Protein AF-0000000065835035 (afdb_homodimer)

Foldseek 3Di:
DAFDAFDFFAVVQLVVLQVLQPQFPDPRCPVPVLSVLQSLQSRLQVHPRHDFFDAEEEEEFAAEAAQLVLLLAPDDQVVRQVVLVCVVVLNDLQSVLLVVLVYYYHYAYQADQDDHPDCRNDVQHLYHHFYQLLPFWRADLVSLVSLLVLLLVVLVVCVVVPGQEYFYFYTYRCLLLLLLLLLCLLLVHQLVQQFDCFNNHDPVSSVSSSVSSNSSNVQLNVVPPDLSVSCRNRNHSRLSSLLSNLLNCSSVSGAYEYEARNSLSSVLSNCVSHPNSLSRYAYQEYEPRSSSVSSCVSSVHDHPYYPHDRHTRRNSNSNSSVSSSVSSCCRRPGDGCVRVVNDDVVVPD/DAFDAFDFFAVVQLVVLLVLQPFFPDPRCPVPVLSVLQSLQSRLQVHPRHDFFDEEEEEEFAAEAAQLVLLLAPDDQVVRQVVLVCVVVLNDLQSVLLVVLVYYYHYAYQADQDDHPDCRNDVQHLYHHFYQLLPFWRADLVSLVSLLVLLLVVLVVCVVVPGQEYFYFYTYRCLLLLLLLLLCLLLVHQLVQQFDCFNNHDPVSSVSSSVSSNSSNVQLNVVPPQLSVSCRNRNHSRLSSLLSNLLNCSSVSGAYEYEARNSLSSVLSNCVSHPNSLSRYAYQEYEPRSSSVSSCVSSVHDHPYYPHDRHTRRNSNSNSSVSSSVSSCCRRPGDGCVRVVNDDVVVPD

Radius of gyration: 26.51 Å; Cα contacts (8 Å, |Δi|>4): 1782; chains: 2; bounding box: 56×77×61 Å

pLDDT: mean 97.01, std 5.58, range [38.69, 98.94]

Nearest PDB structures (foldseek):
  4kqj-assembly1_A  TM=9.632E-01  e=1.538E-29  Salmonella enterica subsp. enterica serovar Typhimurium str. LT2
  4kqg-assembly1_A  TM=9.626E-01  e=2.245E-29  Salmonella enterica subsp. enterica serovar Typhimurium str. LT2
  6b5f-assembly1_A  TM=9.450E-01  e=3.104E-29  Yersinia enterocolitica subsp. enterocolitica 8081
  1d0s-assembly1_A  TM=9.558E-01  e=5.935E-29  Salmonella enterica subsp. enterica serovar Typhimurium
  4kqi-assembly1_A-2  TM=9.547E-01  e=1.362E-27  Salmonella enterica subsp. enterica serovar Typhimurium str. LT2

Structure (mmCIF, N/CA/C/O backbone):
data_AF-0000000065835035-model_v1
#
loop_
_entity.id
_entity.type
_entity.pdbx_description
1 polymer 'Nicotinate-nucleotide--dimethylbenzimidazole phosphoribosyltransferase'
#
loop_
_atom_site.group_PDB
_atom_site.id
_atom_site.type_symbol
_atom_site.label_atom_id
_atom_site.label_alt_id
_atom_site.label_comp_id
_atom_site.label_asym_id
_atom_site.label_entity_id
_atom_site.label_seq_id
_atom_site.pdbx_PDB_ins_code
_atom_site.Cartn_x
_atom_site.Cartn_y
_atom_site.Cartn_z
_atom_site.occupancy
_atom_site.B_iso_or_equiv
_atom_site.auth_seq_id
_atom_site.auth_comp_id
_atom_site.auth_asym_id
_atom_site.auth_atom_id
_atom_site.pdbx_PDB_model_num
ATOM 1 N N . MET A 1 1 ? -16.531 28.766 16.984 1 78.69 1 MET A N 1
ATOM 2 C CA . MET A 1 1 ? -16.969 28.078 15.766 1 78.69 1 MET A CA 1
ATOM 3 C C . MET A 1 1 ? -17.641 26.75 16.094 1 78.69 1 MET A C 1
ATOM 5 O O . MET A 1 1 ? -17.203 26.047 17.016 1 78.69 1 MET A O 1
ATOM 9 N N . GLU A 1 2 ? -18.781 26.562 15.586 1 89.69 2 GLU A N 1
ATOM 10 C CA . GLU A 1 2 ? -19.531 25.312 15.75 1 89.69 2 GLU A CA 1
ATOM 11 C C . GLU A 1 2 ? -19.703 24.594 14.414 1 89.69 2 GLU A C 1
ATOM 13 O O . GLU A 1 2 ? -19.969 25.234 13.391 1 89.69 2 GLU A O 1
ATOM 18 N N . PHE A 1 3 ? -19.406 23.297 14.43 1 96.44 3 PHE A N 1
ATOM 19 C CA . PHE A 1 3 ? -19.594 22.469 13.242 1 96.44 3 PHE A CA 1
ATOM 20 C C . PHE A 1 3 ? -20.984 21.875 13.211 1 96.44 3 PHE A C 1
ATOM 22 O O . PHE A 1 3 ? -21.547 21.531 14.258 1 96.44 3 PHE A O 1
ATOM 29 N N . ALA A 1 4 ? -21.547 21.797 11.992 1 95.56 4 ALA A N 1
ATOM 30 C CA . ALA A 1 4 ? -22.828 21.125 11.828 1 95.56 4 ALA A CA 1
ATOM 31 C C . ALA A 1 4 ? -22.75 19.656 12.242 1 95.56 4 ALA A C 1
ATOM 33 O O . ALA A 1 4 ? -21.656 19.109 12.336 1 95.56 4 ALA A O 1
ATOM 34 N N . THR A 1 5 ? -23.828 19.125 12.562 1 97.19 5 THR A N 1
ATOM 35 C CA . THR A 1 5 ? -23.891 17.719 12.938 1 97.19 5 THR A CA 1
ATOM 36 C C . THR A 1 5 ? -23.406 16.844 11.797 1 97.19 5 THR A C 1
ATOM 38 O O . THR A 1 5 ? -23.766 17.047 10.641 1 97.19 5 THR A O 1
ATOM 41 N N . VAL A 1 6 ? -22.594 15.898 12.102 1 98.31 6 VAL A N 1
ATOM 42 C CA . VAL A 1 6 ? -22.047 14.969 11.117 1 98.31 6 VAL A CA 1
ATOM 43 C C . VAL A 1 6 ? -23.016 13.797 10.922 1 98.31 6 VAL A C 1
ATOM 45 O O . VAL A 1 6 ? -23.391 13.125 11.883 1 98.31 6 VAL A O 1
ATOM 48 N N . SER A 1 7 ? -23.484 13.609 9.719 1 98.25 7 SER A N 1
ATOM 49 C CA . SER A 1 7 ? -24.234 12.406 9.391 1 98.25 7 SER A CA 1
ATOM 50 C C . SER A 1 7 ? -23.312 11.227 9.125 1 98.25 7 SER A C 1
ATOM 52 O O . SER A 1 7 ? -22.281 11.375 8.461 1 98.25 7 SER A O 1
ATOM 54 N N . PRO A 1 8 ? -23.656 10.086 9.625 1 98.44 8 PRO A N 1
ATOM 55 C CA . PRO A 1 8 ? -22.812 8.93 9.344 1 98.44 8 PRO A CA 1
ATOM 56 C C . PRO A 1 8 ? -22.891 8.477 7.887 1 98.44 8 PRO A C 1
ATOM 58 O O . PRO A 1 8 ? -23.859 8.797 7.191 1 98.44 8 PRO A O 1
ATOM 61 N N . PRO A 1 9 ? -21.875 7.75 7.418 1 98.81 9 PRO A N 1
ATOM 62 C CA . PRO A 1 9 ? -22 7.125 6.098 1 98.81 9 PRO A CA 1
ATOM 63 C C . PRO A 1 9 ? -23.203 6.207 5.996 1 98.81 9 PRO A C 1
ATOM 65 O O . PRO A 1 9 ? -23.719 5.738 7.012 1 98.81 9 PRO A O 1
ATOM 68 N N . ASP A 1 10 ? -23.703 5.91 4.84 1 98.81 10 ASP A N 1
ATOM 69 C CA . ASP A 1 10 ? -24.969 5.23 4.57 1 98.81 10 ASP A CA 1
ATOM 70 C C . ASP A 1 10 ? -24.891 3.748 4.926 1 98.81 10 ASP A C 1
ATOM 72 O O . ASP A 1 10 ? -24.203 2.98 4.246 1 98.81 10 ASP A O 1
ATOM 76 N N . PRO A 1 11 ? -25.609 3.367 5.938 1 98.5 11 PRO A N 1
ATOM 77 C CA . PRO A 1 11 ? -25.531 1.96 6.336 1 98.5 11 PRO A CA 1
ATOM 78 C C . PRO A 1 11 ? -26.141 1.021 5.301 1 98.5 11 PRO A C 1
ATOM 80 O O . PRO A 1 11 ? -25.75 -0.14 5.199 1 98.5 11 PRO A O 1
ATOM 83 N N . GLY A 1 12 ? -27.125 1.456 4.598 1 98.81 12 GLY A N 1
ATOM 84 C CA . GLY A 1 12 ? -27.703 0.651 3.533 1 98.81 12 GLY A CA 1
ATOM 85 C C . GLY A 1 12 ? -26.703 0.316 2.436 1 98.81 12 GLY A C 1
ATOM 86 O O . GLY A 1 12 ? -26.625 -0.833 1.998 1 98.81 12 GLY A O 1
ATOM 87 N N . ALA A 1 13 ? -25.984 1.317 2.023 1 98.88 13 ALA A N 1
ATOM 88 C CA . ALA A 1 13 ? -24.938 1.106 1.014 1 98.88 13 ALA A CA 1
ATOM 89 C C . ALA A 1 13 ? -23.859 0.165 1.527 1 98.88 13 ALA A C 1
ATOM 91 O O . ALA A 1 13 ? -23.344 -0.662 0.775 1 98.88 13 ALA A O 1
ATOM 92 N N . ALA A 1 14 ? -23.531 0.34 2.771 1 98.88 14 ALA A N 1
ATOM 93 C CA . ALA A 1 14 ? -22.562 -0.567 3.379 1 98.88 14 ALA A CA 1
ATOM 94 C C . ALA A 1 14 ? -23.047 -2.012 3.318 1 98.88 14 ALA A C 1
ATOM 96 O O . ALA A 1 14 ? -22.281 -2.916 2.969 1 98.88 14 ALA A O 1
ATOM 97 N N . ALA A 1 15 ? -24.266 -2.246 3.67 1 98.81 15 ALA A N 1
ATOM 98 C CA . ALA A 1 15 ? -24.859 -3.586 3.652 1 98.81 15 ALA A CA 1
ATOM 99 C C . ALA A 1 15 ? -24.875 -4.156 2.236 1 98.81 15 ALA A C 1
ATOM 101 O O . ALA A 1 15 ? -24.578 -5.336 2.031 1 98.81 15 ALA A O 1
ATOM 102 N N . ALA A 1 16 ? -25.266 -3.328 1.317 1 98.88 16 ALA A N 1
ATOM 103 C CA . ALA A 1 16 ? -25.297 -3.746 -0.082 1 98.88 16 ALA A CA 1
ATOM 104 C C . ALA A 1 16 ? -23.891 -4.133 -0.562 1 98.88 16 ALA A C 1
ATOM 106 O O . ALA A 1 16 ? -23.734 -5.102 -1.307 1 98.88 16 ALA A O 1
ATOM 107 N N . ALA A 1 17 ? -22.922 -3.352 -0.156 1 98.88 17 ALA A N 1
ATOM 108 C CA . ALA A 1 17 ? -21.531 -3.629 -0.536 1 98.88 17 ALA A CA 1
ATOM 109 C C . ALA A 1 17 ? -21.062 -4.953 0.055 1 98.88 17 ALA A C 1
ATOM 111 O O . ALA A 1 17 ? -20.391 -5.734 -0.62 1 98.88 17 ALA A O 1
ATOM 112 N N . ARG A 1 18 ? -21.375 -5.199 1.312 1 98.75 18 ARG A N 1
ATOM 113 C CA . ARG A 1 18 ? -21.031 -6.469 1.938 1 98.75 18 ARG A CA 1
ATOM 114 C C . ARG A 1 18 ? -21.688 -7.637 1.212 1 98.75 18 ARG A C 1
ATOM 116 O O . ARG A 1 18 ? -21.047 -8.672 0.99 1 98.75 18 ARG A O 1
ATOM 123 N N . ALA A 1 19 ? -22.938 -7.469 0.857 1 98.62 19 ALA A N 1
ATOM 124 C CA . ALA A 1 19 ? -23.656 -8.5 0.12 1 98.62 19 ALA A CA 1
ATOM 125 C C . ALA A 1 19 ? -23.016 -8.758 -1.239 1 98.62 19 ALA A C 1
ATOM 127 O O . ALA A 1 19 ? -22.859 -9.906 -1.653 1 98.62 19 ALA A O 1
ATOM 128 N N . ARG A 1 20 ? -22.656 -7.715 -1.896 1 98.56 20 ARG A N 1
ATOM 129 C CA . ARG A 1 20 ? -22.016 -7.863 -3.199 1 98.56 20 ARG A CA 1
ATOM 130 C C . ARG A 1 20 ? -20.672 -8.555 -3.072 1 98.56 20 ARG A C 1
ATOM 132 O O . ARG A 1 20 ? -20.328 -9.414 -3.895 1 98.56 20 ARG A O 1
ATOM 139 N N . GLN A 1 21 ? -19.875 -8.164 -2.045 1 98.31 21 GLN A N 1
ATOM 140 C CA . GLN A 1 21 ? -18.594 -8.828 -1.805 1 98.31 21 GLN A CA 1
ATOM 141 C C . GLN A 1 21 ? -18.766 -10.344 -1.768 1 98.31 21 GLN A C 1
ATOM 143 O O . GLN A 1 21 ? -17.906 -11.078 -2.285 1 98.31 21 GLN A O 1
ATOM 148 N N . ASP A 1 22 ? -19.812 -10.781 -1.237 1 96.69 22 ASP A N 1
ATOM 149 C CA . ASP A 1 22 ? -20.047 -12.203 -1.027 1 96.69 22 ASP A CA 1
ATOM 150 C C . ASP A 1 22 ? -20.422 -12.898 -2.334 1 96.69 22 ASP A C 1
ATOM 152 O O . ASP A 1 22 ? -20.391 -14.133 -2.418 1 96.69 22 ASP A O 1
ATOM 156 N N . THR A 1 23 ? -20.688 -12.164 -3.389 1 97.25 23 THR A N 1
ATOM 157 C CA . THR A 1 23 ? -21.109 -12.766 -4.656 1 97.25 23 THR A CA 1
ATOM 158 C C . THR A 1 23 ? -19.953 -12.758 -5.656 1 97.25 23 THR A C 1
ATOM 160 O O . THR A 1 23 ? -20.047 -13.352 -6.73 1 97.25 23 THR A O 1
ATOM 163 N N . LEU A 1 24 ? -18.891 -12.055 -5.383 1 97.94 24 LEU A N 1
ATOM 164 C CA . LEU A 1 24 ? -17.781 -11.906 -6.312 1 97.94 24 LEU A CA 1
ATOM 165 C C . LEU A 1 24 ? -16.984 -13.203 -6.426 1 97.94 24 LEU A C 1
ATOM 167 O O . LEU A 1 24 ? -16.953 -14 -5.488 1 97.94 24 LEU A O 1
ATOM 171 N N . THR A 1 25 ? -16.328 -13.398 -7.535 1 96.44 25 THR A N 1
ATOM 172 C CA . THR A 1 25 ? -15.625 -14.641 -7.859 1 96.44 25 THR A CA 1
ATOM 173 C C . THR A 1 25 ? -14.336 -14.766 -7.051 1 96.44 25 THR A C 1
ATOM 175 O O . THR A 1 25 ? -13.242 -14.805 -7.617 1 96.44 25 THR A O 1
ATOM 178 N N . LYS A 1 26 ? -14.438 -14.922 -5.785 1 96.31 26 LYS A N 1
ATOM 179 C CA . LYS A 1 26 ? -13.367 -15.125 -4.809 1 96.31 26 LYS A CA 1
ATOM 180 C C . LYS A 1 26 ? -13.898 -15.797 -3.547 1 96.31 26 LYS A C 1
ATOM 182 O O . LYS A 1 26 ? -15.086 -15.688 -3.227 1 96.31 26 LYS A O 1
ATOM 187 N N . PRO A 1 27 ? -13 -16.5 -2.85 1 94.5 27 PRO A N 1
ATOM 188 C CA . PRO A 1 27 ? -13.445 -16.938 -1.521 1 94.5 27 PRO A CA 1
ATOM 189 C C . PRO A 1 27 ? -13.82 -15.766 -0.615 1 94.5 27 PRO A C 1
ATOM 191 O O . PRO A 1 27 ? -13.195 -14.703 -0.685 1 94.5 27 PRO A O 1
ATOM 194 N N . ARG A 1 28 ? -14.836 -15.984 0.237 1 94.12 28 ARG A N 1
ATOM 195 C CA . ARG A 1 28 ? -15.289 -14.945 1.152 1 94.12 28 ARG A CA 1
ATOM 196 C C . ARG A 1 28 ? -14.133 -14.422 2.002 1 94.12 28 ARG A C 1
ATOM 198 O O . ARG A 1 28 ? -13.391 -15.211 2.592 1 94.12 28 ARG A O 1
ATOM 205 N N . GLY A 1 29 ? -13.93 -13.125 2.027 1 95.75 29 GLY A N 1
ATOM 206 C CA . GLY A 1 29 ? -12.938 -12.492 2.885 1 95.75 29 GLY A CA 1
ATOM 207 C C . GLY A 1 29 ? -11.539 -12.539 2.311 1 95.75 29 GLY A C 1
ATOM 208 O O . GLY A 1 29 ? -10.594 -12.016 2.912 1 95.75 29 GLY A O 1
ATOM 209 N N . ALA A 1 30 ? -11.344 -13.102 1.114 1 96.69 30 ALA A N 1
ATOM 210 C CA . ALA A 1 30 ? -10.016 -13.391 0.589 1 96.69 30 ALA A CA 1
ATOM 211 C C . ALA A 1 30 ? -9.281 -12.109 0.205 1 96.69 30 ALA A C 1
ATOM 213 O O . ALA A 1 30 ? -8.055 -12.094 0.088 1 96.69 30 ALA A O 1
ATOM 214 N N . LEU A 1 31 ? -10.008 -11.023 0.019 1 98.06 31 LEU A N 1
ATOM 215 C CA . LEU A 1 31 ? -9.375 -9.758 -0.347 1 98.06 31 LEU A CA 1
ATOM 216 C C . LEU A 1 31 ? -9.039 -8.938 0.896 1 98.06 31 LEU A C 1
ATOM 218 O O . LEU A 1 31 ? -8.539 -7.816 0.788 1 98.06 31 LEU A O 1
ATOM 222 N N . GLY A 1 32 ? -9.312 -9.422 2.092 1 97.38 32 GLY A N 1
ATOM 223 C CA . GLY A 1 32 ? -8.867 -8.836 3.346 1 97.38 32 GLY A CA 1
ATOM 224 C C . GLY A 1 32 ? -9.32 -7.402 3.529 1 97.38 32 GLY A C 1
ATOM 225 O O . GLY A 1 32 ? -10.516 -7.105 3.414 1 97.38 32 GLY A O 1
ATOM 226 N N . ARG A 1 33 ? -8.383 -6.516 3.783 1 98.31 33 ARG A N 1
ATOM 227 C CA . ARG A 1 33 ? -8.633 -5.105 4.086 1 98.31 33 ARG A CA 1
ATOM 228 C C . ARG A 1 33 ? -9.289 -4.398 2.906 1 98.31 33 ARG A C 1
ATOM 230 O O . ARG A 1 33 ? -9.992 -3.402 3.086 1 98.31 33 ARG A O 1
ATOM 237 N N . LEU A 1 34 ? -9.062 -4.871 1.693 1 98.69 34 LEU A N 1
ATOM 238 C CA . LEU A 1 34 ? -9.695 -4.254 0.531 1 98.69 34 LEU A CA 1
ATOM 239 C C . LEU A 1 34 ? -11.211 -4.332 0.632 1 98.69 34 LEU A C 1
ATOM 241 O O . LEU A 1 34 ? -11.914 -3.418 0.191 1 98.69 34 LEU A O 1
ATOM 245 N N . GLU A 1 35 ? -11.703 -5.477 1.167 1 98.75 35 GLU A N 1
ATOM 246 C CA . GLU A 1 35 ? -13.156 -5.609 1.319 1 98.75 35 GLU A CA 1
ATOM 247 C C . GLU A 1 35 ? -13.703 -4.562 2.283 1 98.75 35 GLU A C 1
ATOM 249 O O . GLU A 1 35 ? -14.703 -3.9 1.987 1 98.75 35 GLU A O 1
ATOM 254 N N . ASP A 1 36 ? -13.008 -4.359 3.404 1 98.75 36 ASP A N 1
ATOM 255 C CA . ASP A 1 36 ? -13.43 -3.373 4.395 1 98.75 36 ASP A CA 1
ATOM 256 C C . ASP A 1 36 ? -13.438 -1.968 3.795 1 98.75 36 ASP A C 1
ATOM 258 O O . ASP A 1 36 ? -14.383 -1.202 4.016 1 98.75 36 ASP A O 1
ATOM 262 N N . LEU A 1 37 ? -12.406 -1.65 3.082 1 98.88 37 LEU A N 1
ATOM 263 C CA . LEU A 1 37 ? -12.281 -0.324 2.49 1 98.88 37 LEU A CA 1
ATOM 264 C C . LEU A 1 37 ? -13.367 -0.081 1.454 1 98.88 37 LEU A C 1
ATOM 266 O O . LEU A 1 37 ? -13.93 1.015 1.384 1 98.88 37 LEU A O 1
ATOM 270 N N . SER A 1 38 ? -13.664 -1.088 0.626 1 98.88 38 SER A N 1
ATOM 271 C CA . SER A 1 38 ? -14.688 -0.933 -0.396 1 98.88 38 SER A CA 1
ATOM 272 C C . SER A 1 38 ? -16.062 -0.688 0.229 1 98.88 38 SER A C 1
ATOM 274 O O . SER A 1 38 ? -16.859 0.099 -0.289 1 98.88 38 SER A O 1
ATOM 276 N N . VAL A 1 39 ? -16.344 -1.392 1.325 1 98.88 39 VAL A N 1
ATOM 277 C CA . VAL A 1 39 ? -17.609 -1.222 2.045 1 98.88 39 VAL A CA 1
ATOM 278 C C . VAL A 1 39 ? -17.688 0.191 2.619 1 98.88 39 VAL A C 1
ATOM 280 O O . VAL A 1 39 ? -18.719 0.858 2.504 1 98.88 39 VAL A O 1
ATOM 283 N N . TRP A 1 40 ? -16.594 0.673 3.188 1 98.94 40 TRP A N 1
ATOM 284 C CA . TRP A 1 40 ? -16.516 2.025 3.734 1 98.94 40 TRP A CA 1
ATOM 285 C C . TRP A 1 40 ? -16.766 3.064 2.648 1 98.94 40 TRP A C 1
ATOM 287 O O . TRP A 1 40 ? -17.547 4 2.848 1 98.94 40 TRP A O 1
ATOM 297 N N . ILE A 1 41 ? -16.156 2.895 1.489 1 98.94 41 ILE A N 1
ATOM 298 C CA . ILE A 1 41 ? -16.297 3.859 0.403 1 98.94 41 ILE A CA 1
ATOM 299 C C . ILE A 1 41 ? -17.734 3.859 -0.107 1 98.94 41 ILE A C 1
ATOM 301 O O . ILE A 1 41 ? -18.312 4.922 -0.356 1 98.94 41 ILE A O 1
ATOM 305 N N . ALA A 1 42 ? -18.297 2.627 -0.292 1 98.94 42 ALA A N 1
ATOM 306 C CA . ALA A 1 42 ? -19.703 2.535 -0.7 1 98.94 42 ALA A CA 1
ATOM 307 C C . ALA A 1 42 ? -20.609 3.283 0.275 1 98.94 42 ALA A C 1
ATOM 309 O O . ALA A 1 42 ? -21.5 4.023 -0.142 1 98.94 42 ALA A O 1
ATOM 310 N N . ALA A 1 43 ? -20.359 3.119 1.544 1 98.94 43 ALA A N 1
ATOM 311 C CA . ALA A 1 43 ? -21.141 3.801 2.578 1 98.94 43 ALA A CA 1
ATOM 312 C C . ALA A 1 43 ? -20.984 5.316 2.471 1 98.94 43 ALA A C 1
ATOM 314 O O . ALA A 1 43 ? -21.969 6.051 2.551 1 98.94 43 ALA A O 1
ATOM 315 N N . CYS A 1 44 ? -19.75 5.789 2.289 1 98.88 44 CYS A N 1
ATOM 316 C CA . CYS A 1 44 ? -19.469 7.215 2.184 1 98.88 44 CYS A CA 1
ATOM 317 C C . CYS A 1 44 ? -20.188 7.824 0.983 1 98.88 44 CYS A C 1
ATOM 319 O O . CYS A 1 44 ? -20.688 8.945 1.058 1 98.88 44 CYS A O 1
ATOM 321 N N . GLN A 1 45 ? -20.25 7.039 -0.101 1 98.75 45 GLN A N 1
ATOM 322 C CA . GLN A 1 45 ? -20.812 7.562 -1.338 1 98.75 45 GLN A CA 1
ATOM 323 C C . GLN A 1 45 ? -22.312 7.328 -1.394 1 98.75 45 GLN A C 1
ATOM 325 O O . GLN A 1 45 ? -23.016 7.883 -2.252 1 98.75 45 GLN A O 1
ATOM 330 N N . GLY A 1 46 ? -22.844 6.418 -0.542 1 98.75 46 GLY A N 1
ATOM 331 C CA . GLY A 1 46 ? -24.266 6.129 -0.494 1 98.75 46 GLY A CA 1
ATOM 332 C C . GLY A 1 46 ? -24.75 5.301 -1.671 1 98.75 46 GLY A C 1
ATOM 333 O O . GLY A 1 46 ? -25.891 5.43 -2.1 1 98.75 46 GLY A O 1
ATOM 334 N N . GLN A 1 47 ? -23.828 4.488 -2.18 1 98.62 47 GLN A N 1
ATOM 335 C CA . GLN A 1 47 ? -24.203 3.652 -3.311 1 98.62 47 GLN A CA 1
ATOM 336 C C . GLN A 1 47 ? -23.312 2.42 -3.416 1 98.62 47 GLN A C 1
ATOM 338 O O . GLN A 1 47 ? -22.156 2.443 -2.975 1 98.62 47 GLN A O 1
ATOM 343 N N . CYS A 1 48 ? -23.844 1.369 -4.035 1 98.62 48 CYS A N 1
ATOM 344 C CA . CYS A 1 48 ? -23.125 0.135 -4.348 1 98.62 48 CYS A CA 1
ATOM 345 C C . CYS A 1 48 ? -23.453 -0.339 -5.758 1 98.62 48 CYS A C 1
ATOM 347 O O . CYS A 1 48 ? -24.625 -0.514 -6.102 1 98.62 48 CYS A O 1
ATOM 349 N N . PRO A 1 49 ? -22.453 -0.591 -6.582 1 98.38 49 PRO A N 1
ATOM 350 C CA . PRO A 1 49 ? -21.047 -0.398 -6.273 1 98.38 49 PRO A CA 1
ATOM 351 C C . PRO A 1 49 ? -20.641 1.075 -6.23 1 98.38 49 PRO A C 1
ATOM 353 O O . PRO A 1 49 ? -21.312 1.917 -6.836 1 98.38 49 PRO A O 1
ATOM 356 N N . PRO A 1 50 ? -19.641 1.407 -5.453 1 98.81 50 PRO A N 1
ATOM 357 C CA . PRO A 1 50 ? -19.141 2.787 -5.441 1 98.81 50 PRO A CA 1
ATOM 358 C C . PRO A 1 50 ? -18.516 3.205 -6.77 1 98.81 50 PRO A C 1
ATOM 360 O O . PRO A 1 50 ? -18.141 2.35 -7.574 1 98.81 50 PRO A O 1
ATOM 363 N N . ARG A 1 51 ? -18.484 4.512 -6.965 1 98.44 51 ARG A N 1
ATOM 364 C CA . ARG A 1 51 ? -17.797 5.086 -8.117 1 98.44 51 ARG A CA 1
ATOM 365 C C . ARG A 1 51 ? -16.328 5.332 -7.809 1 98.44 51 ARG A C 1
ATOM 367 O O . ARG A 1 51 ? -15.977 5.672 -6.68 1 98.44 51 ARG A O 1
ATOM 374 N N . GLN A 1 52 ? -15.516 5.176 -8.852 1 98.62 52 GLN A N 1
ATOM 375 C CA . GLN A 1 52 ? -14.094 5.473 -8.656 1 98.62 52 GLN A CA 1
ATOM 376 C C . GLN A 1 52 ? -13.883 6.949 -8.344 1 98.62 52 GLN A C 1
ATOM 378 O O . GLN A 1 52 ? -14.617 7.809 -8.836 1 98.62 52 GLN A O 1
ATOM 383 N N . PHE A 1 53 ? -12.883 7.246 -7.547 1 98.56 53 PHE A N 1
ATOM 384 C CA . PHE A 1 53 ? -12.508 8.625 -7.258 1 98.56 53 PHE A CA 1
ATOM 385 C C . PHE A 1 53 ? -11.93 9.297 -8.492 1 98.56 53 PHE A C 1
ATOM 387 O O . PHE A 1 53 ? -11.133 8.695 -9.219 1 98.56 53 PHE A O 1
ATOM 394 N N . GLU A 1 54 ? -12.281 10.5 -8.75 1 97.88 54 GLU A N 1
ATOM 395 C CA . GLU A 1 54 ? -11.828 11.234 -9.922 1 97.88 54 GLU A CA 1
ATOM 396 C C . GLU A 1 54 ? -10.883 12.367 -9.531 1 97.88 54 GLU A C 1
ATOM 398 O O . GLU A 1 54 ? -9.945 12.688 -10.273 1 97.88 54 GLU A O 1
ATOM 403 N N . ARG A 1 55 ? -11.117 12.977 -8.414 1 98.5 55 ARG A N 1
ATOM 404 C CA . ARG A 1 55 ? -10.344 14.141 -8.008 1 98.5 55 ARG A CA 1
ATOM 405 C C . ARG A 1 55 ? -9.938 14.055 -6.543 1 98.5 55 ARG A C 1
ATOM 407 O O . ARG A 1 55 ? -10.578 14.672 -5.684 1 98.5 55 ARG A O 1
ATOM 414 N N . ALA A 1 56 ? -8.867 13.422 -6.305 1 98.81 56 ALA A N 1
ATOM 415 C CA . ALA A 1 56 ? -8.273 13.383 -4.969 1 98.81 56 ALA A CA 1
ATOM 416 C C . ALA A 1 56 ? -7.367 14.594 -4.742 1 98.81 56 ALA A C 1
ATOM 418 O O . ALA A 1 56 ? -6.52 14.906 -5.582 1 98.81 56 ALA A O 1
ATOM 419 N N . ARG A 1 57 ? -7.555 15.32 -3.619 1 98.81 57 ARG A N 1
ATOM 420 C CA . ARG A 1 57 ? -6.805 16.547 -3.348 1 98.81 57 ARG A CA 1
ATOM 421 C C . ARG A 1 57 ? -6.047 16.438 -2.027 1 98.81 57 ARG A C 1
ATOM 423 O O . ARG A 1 57 ? -6.645 16.172 -0.983 1 98.81 57 ARG A O 1
ATOM 430 N N . VAL A 1 58 ? -4.734 16.594 -2.133 1 98.88 58 VAL A N 1
ATOM 431 C CA . VAL A 1 58 ? -3.895 16.719 -0.946 1 98.88 58 VAL A CA 1
ATOM 432 C C . VAL A 1 58 ? -3.797 18.172 -0.526 1 98.88 58 VAL A C 1
ATOM 434 O O . VAL A 1 58 ? -3.523 19.047 -1.354 1 98.88 58 VAL A O 1
ATOM 437 N N . VAL A 1 59 ? -4.035 18.453 0.698 1 98.94 59 VAL A N 1
ATOM 438 C CA . VAL A 1 59 ? -3.82 19.797 1.223 1 98.94 59 VAL A CA 1
ATOM 439 C C . VAL A 1 59 ? -2.791 19.75 2.35 1 98.94 59 VAL A C 1
ATOM 441 O O . VAL A 1 59 ? -3 19.078 3.363 1 98.94 59 VAL A O 1
ATOM 444 N N . VAL A 1 60 ? -1.694 20.453 2.146 1 98.94 60 VAL A N 1
ATOM 445 C CA . VAL A 1 60 ? -0.631 20.531 3.143 1 98.94 60 VAL A CA 1
ATOM 446 C C . VAL A 1 60 ? -0.767 21.812 3.943 1 98.94 60 VAL A C 1
ATOM 448 O O . VAL A 1 60 ? -0.721 22.906 3.379 1 98.94 60 VAL A O 1
ATOM 451 N N . PHE A 1 61 ? -0.95 21.719 5.23 1 98.94 61 PHE A N 1
ATOM 452 C CA . PHE A 1 61 ? -1.071 22.859 6.133 1 98.94 61 PHE A CA 1
ATOM 453 C C . PHE A 1 61 ? 0.271 23.188 6.773 1 98.94 61 PHE A C 1
ATOM 455 O O . PHE A 1 61 ? 0.838 22.375 7.496 1 98.94 61 PHE A O 1
ATOM 462 N N . ALA A 1 62 ? 0.729 24.406 6.516 1 98.88 62 ALA A N 1
ATOM 463 C CA . ALA A 1 62 ? 2.068 24.781 6.961 1 98.88 62 ALA A CA 1
ATOM 464 C C . ALA A 1 62 ? 2.008 25.828 8.07 1 98.88 62 ALA A C 1
ATOM 466 O O . ALA A 1 62 ? 1.167 26.719 8.039 1 98.88 62 ALA A O 1
ATOM 467 N N . GLY A 1 63 ? 2.852 25.672 9.031 1 98.69 63 GLY A N 1
ATOM 468 C CA . GLY A 1 63 ? 2.969 26.641 10.117 1 98.69 63 GLY A CA 1
ATOM 469 C C . GLY A 1 63 ? 4.156 26.375 11.023 1 98.69 63 GLY A C 1
ATOM 470 O O . GLY A 1 63 ? 4.488 25.234 11.305 1 98.69 63 GLY A O 1
ATOM 471 N N . ASP A 1 64 ? 4.723 27.453 11.531 1 98.31 64 ASP A N 1
ATOM 472 C CA . ASP A 1 64 ? 5.84 27.359 12.469 1 98.31 64 ASP A CA 1
ATOM 473 C C . ASP A 1 64 ? 5.344 27.344 13.914 1 98.31 64 ASP A C 1
ATOM 475 O O . ASP A 1 64 ? 4.281 27.891 14.219 1 98.31 64 ASP A O 1
ATOM 479 N N . HIS A 1 65 ? 6.109 26.719 14.695 1 98.5 65 HIS A N 1
ATOM 480 C CA . HIS A 1 65 ? 5.809 26.594 16.125 1 98.5 65 HIS A CA 1
ATOM 481 C C . HIS A 1 65 ? 6.934 27.172 16.969 1 98.5 65 HIS A C 1
ATOM 483 O O . HIS A 1 65 ? 8.102 26.828 16.797 1 98.5 65 HIS A O 1
ATOM 489 N N . GLY A 1 66 ? 6.555 28 17.875 1 97.94 66 GLY A N 1
ATOM 490 C CA . GLY A 1 66 ? 7.535 28.656 18.734 1 97.94 66 GLY A CA 1
ATOM 491 C C . GLY A 1 66 ? 8.375 27.688 19.531 1 97.94 66 GLY A C 1
ATOM 492 O O . GLY A 1 66 ? 9.508 28 19.906 1 97.94 66 GLY A O 1
ATOM 493 N N . VAL A 1 67 ? 7.891 26.531 19.797 1 97.88 67 VAL A N 1
ATOM 494 C CA . VAL A 1 67 ? 8.57 25.531 20.609 1 97.88 67 VAL A CA 1
ATOM 495 C C . VAL A 1 67 ? 9.844 25.062 19.906 1 97.88 67 VAL A C 1
ATOM 497 O O . VAL A 1 67 ? 10.742 24.5 20.547 1 97.88 67 VAL A O 1
ATOM 500 N N . ALA A 1 68 ? 9.977 25.297 18.578 1 95.69 68 ALA A N 1
ATOM 501 C CA . ALA A 1 68 ? 11.172 24.938 17.812 1 95.69 68 ALA A CA 1
ATOM 502 C C . ALA A 1 68 ? 12.422 25.578 18.406 1 95.69 68 ALA A C 1
ATOM 504 O O . ALA A 1 68 ? 13.523 25.047 18.281 1 95.69 68 ALA A O 1
ATOM 505 N N . ARG A 1 69 ? 12.234 26.625 19.031 1 93.12 69 ARG A N 1
ATOM 506 C CA . ARG A 1 69 ? 13.352 27.359 19.625 1 93.12 69 ARG A CA 1
ATOM 507 C C . ARG A 1 69 ? 13.93 26.609 20.812 1 93.12 69 ARG A C 1
ATOM 509 O O . ARG A 1 69 ? 15.031 26.922 21.281 1 93.12 69 ARG A O 1
ATOM 516 N N . CYS A 1 70 ? 13.234 25.656 21.281 1 93.5 70 CYS A N 1
ATOM 517 C CA . CYS A 1 70 ? 13.664 24.875 22.422 1 93.5 70 CYS A CA 1
ATOM 518 C C . CYS A 1 70 ? 14.586 23.734 22 1 93.5 70 CYS A C 1
ATOM 520 O O . CYS A 1 70 ? 14.961 22.891 22.812 1 93.5 70 CYS A O 1
ATOM 522 N N . GLY A 1 71 ? 14.945 23.656 20.766 1 93.38 71 GLY A N 1
ATOM 523 C CA . GLY A 1 71 ? 15.844 22.625 20.281 1 93.38 71 GLY A CA 1
ATOM 524 C C . GLY A 1 71 ? 15.172 21.281 20.125 1 93.38 71 GLY A C 1
ATOM 525 O O . GLY A 1 71 ? 15.773 20.234 20.391 1 93.38 71 GLY A O 1
ATOM 526 N N . VAL A 1 72 ? 13.938 21.281 19.703 1 95 72 VAL A N 1
ATOM 527 C CA . VAL A 1 72 ? 13.156 20.062 19.641 1 95 72 VAL A CA 1
ATOM 528 C C . VAL A 1 72 ? 13.203 19.484 18.219 1 95 72 VAL A C 1
ATOM 530 O O . VAL A 1 72 ? 12.562 18.484 17.938 1 95 72 VAL A O 1
ATOM 533 N N . SER A 1 73 ? 13.891 20.094 17.281 1 93.12 73 SER A N 1
ATOM 534 C CA . SER A 1 73 ? 14.023 19.672 15.891 1 93.12 73 SER A CA 1
ATOM 535 C C . SER A 1 73 ? 15.484 19.672 15.438 1 93.12 73 SER A C 1
ATOM 537 O O . SER A 1 73 ? 16.281 20.453 15.953 1 93.12 73 SER A O 1
ATOM 539 N N . ALA A 1 74 ? 15.797 18.797 14.477 1 92.25 74 ALA A N 1
ATOM 540 C CA . ALA A 1 74 ? 17.141 18.766 13.906 1 92.25 74 ALA A CA 1
ATOM 541 C C . ALA A 1 74 ? 17.328 19.859 12.867 1 92.25 74 ALA A C 1
ATOM 543 O O . ALA A 1 74 ? 18.453 20.172 12.469 1 92.25 74 ALA A O 1
ATOM 544 N N . TYR A 1 75 ? 16.234 20.547 12.469 1 93.44 75 TYR A N 1
ATOM 545 C CA . TYR A 1 75 ? 16.266 21.547 11.406 1 93.44 75 TYR A CA 1
ATOM 546 C C . TYR A 1 75 ? 15.883 22.922 11.938 1 93.44 75 TYR A C 1
ATOM 548 O O . TYR A 1 75 ? 15.062 23.031 12.852 1 93.44 75 TYR A O 1
ATOM 556 N N . PRO A 1 76 ? 16.5 23.906 11.367 1 93.44 76 PRO A N 1
ATOM 557 C CA . PRO A 1 76 ? 16.109 25.266 11.789 1 93.44 76 PRO A CA 1
ATOM 558 C C . PRO A 1 76 ? 14.727 25.656 11.312 1 93.44 76 PRO A C 1
ATOM 560 O O . PRO A 1 76 ? 14.242 25.141 10.305 1 93.44 76 PRO A O 1
ATOM 563 N N . PRO A 1 77 ? 14.086 26.578 11.984 1 93.75 77 PRO A N 1
ATOM 564 C CA . PRO A 1 77 ? 12.711 26.969 11.688 1 93.75 77 PRO A CA 1
ATOM 565 C C . PRO A 1 77 ? 12.531 27.484 10.266 1 93.75 77 PRO A C 1
ATOM 567 O O . PRO A 1 77 ? 11.453 27.359 9.688 1 93.75 77 PRO A O 1
ATOM 570 N N . GLU A 1 78 ? 13.602 28.031 9.656 1 94.69 78 GLU A N 1
ATOM 571 C CA . GLU A 1 78 ? 13.508 28.609 8.32 1 94.69 78 GLU A CA 1
ATOM 572 C C . GLU A 1 78 ? 13.188 27.547 7.273 1 94.69 78 GLU A C 1
ATOM 574 O O . GLU A 1 78 ? 12.742 27.875 6.168 1 94.69 78 GLU A O 1
ATOM 579 N N . VAL A 1 79 ? 13.383 26.297 7.656 1 96.5 79 VAL A N 1
ATOM 580 C CA . VAL A 1 79 ? 13.133 25.188 6.746 1 96.5 79 VAL A CA 1
ATOM 581 C C . VAL A 1 79 ? 11.641 25.125 6.41 1 96.5 79 VAL A C 1
ATOM 583 O O . VAL A 1 79 ? 11.266 24.734 5.301 1 96.5 79 VAL A O 1
ATOM 586 N N . THR A 1 80 ? 10.758 25.578 7.309 1 97.75 80 THR A N 1
ATOM 587 C CA . THR A 1 80 ? 9.32 25.562 7.031 1 97.75 80 THR A CA 1
ATOM 588 C C . THR A 1 80 ? 9.008 26.375 5.781 1 97.75 80 THR A C 1
ATOM 590 O O . THR A 1 80 ? 8.391 25.875 4.84 1 97.75 80 THR A O 1
ATOM 593 N N . ALA A 1 81 ? 9.508 27.562 5.758 1 98.19 81 ALA A N 1
ATOM 594 C CA . ALA A 1 81 ? 9.266 28.438 4.613 1 98.19 81 ALA A CA 1
ATOM 595 C C . ALA A 1 81 ? 9.914 27.875 3.352 1 98.19 81 ALA A C 1
ATOM 597 O O . ALA A 1 81 ? 9.336 27.953 2.264 1 98.19 81 ALA A O 1
ATOM 598 N N . GLN A 1 82 ? 11.102 27.359 3.498 1 97.81 82 GLN A N 1
ATOM 599 C CA . GLN A 1 82 ? 11.828 26.797 2.371 1 97.81 82 GLN A CA 1
ATOM 600 C C . GLN A 1 82 ? 11.078 25.609 1.781 1 97.81 82 GLN A C 1
ATOM 602 O O . GLN A 1 82 ? 10.992 25.453 0.56 1 97.81 82 GLN A O 1
ATOM 607 N N . MET A 1 83 ? 10.484 24.797 2.609 1 98.06 83 MET A N 1
ATOM 608 C CA . MET A 1 83 ? 9.734 23.625 2.146 1 98.06 83 MET A CA 1
ATOM 609 C C . MET A 1 83 ? 8.43 24.047 1.484 1 98.06 83 MET A C 1
ATOM 611 O O . MET A 1 83 ? 7.977 23.422 0.531 1 98.06 83 MET A O 1
ATOM 615 N N . VAL A 1 84 ? 7.781 25.078 2.025 1 98.62 84 VAL A N 1
ATOM 616 C CA . VAL A 1 84 ? 6.578 25.594 1.38 1 98.62 84 VAL A CA 1
ATOM 617 C C . VAL A 1 84 ? 6.898 26 -0.059 1 98.62 84 VAL A C 1
ATOM 619 O O . VAL A 1 84 ? 6.152 25.656 -0.982 1 98.62 84 VAL A O 1
ATOM 622 N N . ALA A 1 85 ? 7.984 26.672 -0.234 1 98.12 85 ALA A N 1
ATOM 623 C CA . ALA A 1 85 ? 8.422 27.047 -1.578 1 98.12 85 ALA A CA 1
ATOM 624 C C . ALA A 1 85 ? 8.695 25.797 -2.42 1 98.12 85 ALA A C 1
ATOM 626 O O . ALA A 1 85 ? 8.391 25.766 -3.613 1 98.12 85 ALA A O 1
ATOM 627 N N . ASN A 1 86 ? 9.273 24.812 -1.821 1 98.06 86 ASN A N 1
ATOM 628 C CA . ASN A 1 86 ? 9.602 23.562 -2.502 1 98.06 86 ASN A CA 1
ATOM 629 C C . ASN A 1 86 ? 8.336 22.812 -2.934 1 98.06 86 ASN A C 1
ATOM 631 O O . ASN A 1 86 ? 8.297 22.25 -4.023 1 98.06 86 ASN A O 1
ATOM 635 N N . PHE A 1 87 ? 7.289 22.812 -2.029 1 98.38 87 PHE A N 1
ATOM 636 C CA . PHE A 1 87 ? 6 22.234 -2.412 1 98.38 87 PHE A CA 1
ATOM 637 C C . PHE A 1 87 ? 5.453 22.922 -3.654 1 98.38 87 PHE A C 1
ATOM 639 O O . PHE A 1 87 ? 4.988 22.266 -4.586 1 98.38 87 PHE A O 1
ATOM 646 N N . ASP A 1 88 ? 5.484 24.203 -3.584 1 97.81 88 ASP A N 1
ATOM 647 C CA . ASP A 1 88 ? 4.934 25 -4.672 1 97.81 88 ASP A CA 1
ATOM 648 C C . ASP A 1 88 ? 5.668 24.719 -5.984 1 97.81 88 ASP A C 1
ATOM 650 O O . ASP A 1 88 ? 5.055 24.734 -7.055 1 97.81 88 ASP A O 1
ATOM 654 N N . ALA A 1 89 ? 6.941 24.469 -5.906 1 97.5 89 ALA A N 1
ATOM 655 C CA . ALA A 1 89 ? 7.77 24.203 -7.074 1 97.5 89 ALA A CA 1
ATOM 656 C C . ALA A 1 89 ? 7.625 22.75 -7.531 1 97.5 89 ALA A C 1
ATOM 658 O O . ALA A 1 89 ? 8.117 22.375 -8.594 1 97.5 89 ALA A O 1
ATOM 659 N N . GLY A 1 90 ? 6.988 21.891 -6.77 1 98 90 GLY A N 1
ATOM 660 C CA . GLY A 1 90 ? 6.73 20.516 -7.145 1 98 90 GLY A CA 1
ATOM 661 C C . GLY A 1 90 ? 7.891 19.578 -6.836 1 98 90 GLY A C 1
ATOM 662 O O . GLY A 1 90 ? 8.008 18.5 -7.422 1 98 90 GLY A O 1
ATOM 663 N N . GLY A 1 91 ? 8.766 20 -5.91 1 98.12 91 GLY A N 1
ATOM 664 C CA . GLY A 1 91 ? 10.008 19.266 -5.727 1 98.12 91 GLY A CA 1
ATOM 665 C C . GLY A 1 91 ? 10.008 18.375 -4.5 1 98.12 91 GLY A C 1
ATOM 666 O O . GLY A 1 91 ? 10.953 17.625 -4.27 1 98.12 91 GLY A O 1
ATOM 667 N N . ALA A 1 92 ? 8.945 18.406 -3.693 1 98.56 92 ALA A N 1
ATOM 668 C CA . ALA A 1 92 ? 8.922 17.672 -2.428 1 98.56 92 ALA A CA 1
ATOM 669 C C . ALA A 1 92 ? 8.43 16.25 -2.629 1 98.56 92 ALA A C 1
ATOM 671 O O . ALA A 1 92 ? 7.957 15.891 -3.711 1 98.56 92 ALA A O 1
ATOM 672 N N . ALA A 1 93 ? 8.617 15.43 -1.617 1 98.69 93 ALA A N 1
ATOM 673 C CA . ALA A 1 93 ? 8.195 14.031 -1.661 1 98.69 93 ALA A CA 1
ATOM 674 C C . ALA A 1 93 ? 6.703 13.914 -1.962 1 98.69 93 ALA A C 1
ATOM 676 O O . ALA A 1 93 ? 6.289 13.078 -2.768 1 98.69 93 ALA A O 1
ATOM 677 N N . ILE A 1 94 ? 5.883 14.789 -1.339 1 98.81 94 ILE A N 1
ATOM 678 C CA . ILE A 1 94 ? 4.438 14.695 -1.495 1 98.81 94 ILE A CA 1
ATOM 679 C C . ILE A 1 94 ? 4.055 14.992 -2.943 1 98.81 94 ILE A C 1
ATOM 681 O O . ILE A 1 94 ? 3.1 14.414 -3.471 1 98.81 94 ILE A O 1
ATOM 685 N N . ASN A 1 95 ? 4.797 15.859 -3.615 1 98.81 95 ASN A N 1
ATOM 686 C CA . ASN A 1 95 ? 4.527 16.125 -5.023 1 98.81 95 ASN A CA 1
ATOM 687 C C . ASN A 1 95 ? 4.73 14.875 -5.875 1 98.81 95 ASN A C 1
ATOM 689 O O . ASN A 1 95 ? 3.871 14.523 -6.688 1 98.81 95 ASN A O 1
ATOM 693 N N . ALA A 1 96 ? 5.836 14.219 -5.68 1 98.56 96 ALA A N 1
ATOM 694 C CA . ALA A 1 96 ? 6.16 13.016 -6.445 1 98.56 96 ALA A CA 1
ATOM 695 C C . ALA A 1 96 ? 5.156 11.898 -6.168 1 98.56 96 ALA A C 1
ATOM 697 O O . ALA A 1 96 ? 4.656 11.266 -7.102 1 98.56 96 ALA A O 1
ATOM 698 N N . LEU A 1 97 ? 4.852 11.641 -4.902 1 98.75 97 LEU A N 1
ATOM 699 C CA . LEU A 1 97 ? 3.992 10.531 -4.504 1 98.75 97 LEU A CA 1
ATOM 700 C C . LEU A 1 97 ? 2.547 10.789 -4.914 1 98.75 97 LEU A C 1
ATOM 702 O O . LEU A 1 97 ? 1.853 9.875 -5.363 1 98.75 97 LEU A O 1
ATOM 706 N N . ALA A 1 98 ? 2.072 12.031 -4.75 1 98.81 98 ALA A N 1
ATOM 707 C CA . ALA A 1 98 ? 0.737 12.391 -5.215 1 98.81 98 ALA A CA 1
ATOM 708 C C . ALA A 1 98 ? 0.611 12.203 -6.723 1 98.81 98 ALA A C 1
ATOM 710 O O . ALA A 1 98 ? -0.417 11.727 -7.211 1 98.81 98 ALA A O 1
ATOM 711 N N . GLY A 1 99 ? 1.667 12.57 -7.434 1 98.25 99 GLY A N 1
ATOM 712 C CA . GLY A 1 99 ? 1.678 12.359 -8.875 1 98.25 99 GLY A CA 1
ATOM 713 C C . GLY A 1 99 ? 1.461 10.914 -9.266 1 98.25 99 GLY A C 1
ATOM 714 O O . GLY A 1 99 ? 0.644 10.617 -10.141 1 98.25 99 GLY A O 1
ATOM 715 N N . VAL A 1 100 ? 2.141 10.023 -8.648 1 97.81 100 VAL A N 1
ATOM 716 C CA . VAL A 1 100 ? 2.012 8.594 -8.914 1 97.81 100 VAL A CA 1
ATOM 717 C C . VAL A 1 100 ? 0.596 8.133 -8.578 1 97.81 100 VAL A C 1
ATOM 719 O O . VAL A 1 100 ? 0.024 7.301 -9.289 1 97.81 100 VAL A O 1
ATOM 722 N N . ALA A 1 101 ? 0.016 8.695 -7.527 1 98.06 101 ALA A N 1
ATOM 723 C CA . ALA A 1 101 ? -1.298 8.273 -7.043 1 98.06 101 ALA A CA 1
ATOM 724 C C . ALA A 1 101 ? -2.414 8.953 -7.832 1 98.06 101 ALA A C 1
ATOM 726 O O . ALA A 1 101 ? -3.592 8.641 -7.645 1 98.06 101 ALA A O 1
ATOM 727 N N . GLY A 1 102 ? -2.117 9.859 -8.695 1 97.69 102 GLY A N 1
ATOM 728 C CA . GLY A 1 102 ? -3.117 10.594 -9.453 1 97.69 102 GLY A CA 1
ATOM 729 C C . GLY A 1 102 ? -3.84 11.641 -8.625 1 97.69 102 GLY A C 1
ATOM 730 O O . GLY A 1 102 ? -5.043 11.859 -8.797 1 97.69 102 GLY A O 1
ATOM 731 N N . ALA A 1 103 ? -3.18 12.258 -7.676 1 98.56 103 ALA A N 1
ATOM 732 C CA . ALA A 1 103 ? -3.727 13.32 -6.84 1 98.56 103 ALA A CA 1
ATOM 733 C C . ALA A 1 103 ? -2.992 14.633 -7.074 1 98.56 103 ALA A C 1
ATOM 735 O O . ALA A 1 103 ? -1.896 14.648 -7.641 1 98.56 103 ALA A O 1
ATOM 736 N N . SER A 1 104 ? -3.629 15.734 -6.73 1 98.69 104 SER A N 1
ATOM 737 C CA . SER A 1 104 ? -2.996 17.047 -6.801 1 98.69 104 SER A CA 1
ATOM 738 C C . SER A 1 104 ? -2.752 17.625 -5.41 1 98.69 104 SER A C 1
ATOM 740 O O . SER A 1 104 ? -3.383 17.203 -4.441 1 98.69 104 SER A O 1
ATOM 742 N N . VAL A 1 105 ? -1.796 18.594 -5.324 1 98.75 105 VAL A N 1
ATOM 743 C CA . VAL A 1 105 ? -1.34 19.094 -4.027 1 98.75 105 VAL A CA 1
ATOM 744 C C . VAL A 1 105 ? -1.61 20.594 -3.922 1 98.75 105 VAL A C 1
ATOM 746 O O . VAL A 1 105 ? -1.325 21.344 -4.852 1 98.75 105 VAL A O 1
ATOM 749 N N . ARG A 1 106 ? -2.213 20.953 -2.84 1 98.56 106 ARG A N 1
ATOM 750 C CA . ARG A 1 106 ? -2.352 22.328 -2.396 1 98.56 106 ARG A CA 1
ATOM 751 C C . ARG A 1 106 ? -1.577 22.562 -1.104 1 98.56 106 ARG A C 1
ATOM 753 O O . ARG A 1 106 ? -1.569 21.719 -0.212 1 98.56 106 ARG A O 1
ATOM 760 N N . VAL A 1 107 ? -0.847 23.656 -1.053 1 98.69 107 VAL A N 1
ATOM 761 C CA . VAL A 1 107 ? -0.205 24.047 0.198 1 98.69 107 VAL A CA 1
ATOM 762 C C . VAL A 1 107 ? -0.846 25.328 0.731 1 98.69 107 VAL A C 1
ATOM 764 O O . VAL A 1 107 ? -1.14 26.25 -0.035 1 98.69 107 VAL A O 1
ATOM 767 N N . ALA A 1 108 ? -1.133 25.359 2.004 1 98.88 108 ALA A N 1
ATOM 768 C CA . ALA A 1 108 ? -1.729 26.516 2.676 1 98.88 108 ALA A CA 1
ATOM 769 C C . ALA A 1 108 ? -0.844 27 3.82 1 98.88 108 ALA A C 1
ATOM 771 O O . ALA A 1 108 ? -0.498 26.234 4.715 1 98.88 108 ALA A O 1
ATOM 772 N N . ASP A 1 109 ? -0.48 28.234 3.758 1 98.88 109 ASP A N 1
ATOM 773 C CA . ASP A 1 109 ? 0.266 28.875 4.836 1 98.88 109 ASP A CA 1
ATOM 774 C C . ASP A 1 109 ? -0.676 29.406 5.91 1 98.88 109 ASP A C 1
ATOM 776 O O . ASP A 1 109 ? -1.365 30.406 5.691 1 98.88 109 ASP A O 1
ATOM 780 N N . LEU A 1 110 ? -0.605 28.828 7.035 1 98.94 110 LEU A N 1
ATOM 781 C CA . LEU A 1 110 ? -1.461 29.266 8.125 1 98.94 110 LEU A CA 1
ATOM 782 C C . LEU A 1 110 ? -0.667 30.094 9.141 1 98.94 110 LEU A C 1
ATOM 784 O O . LEU A 1 110 ? -1.219 30.969 9.797 1 98.94 110 LEU A O 1
ATOM 788 N N . ALA A 1 111 ? 0.635 29.75 9.273 1 98.81 111 ALA A N 1
ATOM 789 C CA . ALA A 1 111 ? 1.432 30.438 10.281 1 98.81 111 ALA A CA 1
ATOM 790 C C . ALA A 1 111 ? 2.924 30.25 10.031 1 98.81 111 ALA A C 1
ATOM 792 O O . ALA A 1 111 ? 3.697 30.047 10.969 1 98.81 111 ALA A O 1
ATOM 793 N N . VAL A 1 112 ? 3.305 30.188 8.789 1 98.75 112 VAL A N 1
ATOM 794 C CA . VAL A 1 112 ? 4.73 30.156 8.477 1 98.75 112 VAL A CA 1
ATOM 795 C C . VAL A 1 112 ? 5.383 31.469 8.898 1 98.75 112 VAL A C 1
ATOM 797 O O . VAL A 1 112 ? 4.836 32.531 8.656 1 98.75 112 VAL A O 1
ATOM 800 N N . ASP A 1 113 ? 6.512 31.391 9.523 1 98.06 113 ASP A N 1
ATOM 801 C CA . ASP A 1 113 ? 7.184 32.594 10.016 1 98.06 113 ASP A CA 1
ATOM 802 C C . ASP A 1 113 ? 7.973 33.281 8.898 1 98.06 113 ASP A C 1
ATOM 804 O O . ASP A 1 113 ? 9.18 33.469 9.023 1 98.06 113 ASP A O 1
ATOM 808 N N . ALA A 1 114 ? 7.363 33.562 7.828 1 97.81 114 ALA A N 1
ATOM 809 C CA . ALA A 1 114 ? 7.859 34.281 6.645 1 97.81 114 ALA A CA 1
ATOM 810 C C . ALA A 1 114 ? 6.707 34.781 5.789 1 97.81 114 ALA A C 1
ATOM 812 O O . ALA A 1 114 ? 5.547 34.438 6.023 1 97.81 114 ALA A O 1
ATOM 813 N N . ASP A 1 115 ? 6.996 35.719 4.891 1 96.56 115 ASP A N 1
ATOM 814 C CA . ASP A 1 115 ? 5.988 36.125 3.916 1 96.56 115 ASP A CA 1
ATOM 815 C C . ASP A 1 115 ? 5.656 34.969 2.965 1 96.56 115 ASP A C 1
ATOM 817 O O . ASP A 1 115 ? 6.543 34.219 2.551 1 96.56 115 ASP A O 1
ATOM 821 N N . PRO A 1 116 ? 4.367 34.781 2.711 1 95.81 116 PRO A N 1
ATOM 822 C CA . PRO A 1 116 ? 4.031 33.719 1.746 1 95.81 116 PRO A CA 1
ATOM 823 C C . PRO A 1 116 ? 4.602 34 0.356 1 95.81 116 PRO A C 1
ATOM 825 O O . PRO A 1 116 ? 4.742 35.156 -0.042 1 95.81 116 PRO A O 1
ATOM 828 N N . PRO A 1 117 ? 4.953 32.969 -0.339 1 94.06 117 PRO A N 1
ATOM 829 C CA . PRO A 1 117 ? 5.535 33.156 -1.668 1 94.06 117 PRO A CA 1
ATOM 830 C C . PRO A 1 117 ? 4.555 33.781 -2.654 1 94.06 117 PRO A C 1
ATOM 832 O O . PRO A 1 117 ? 4.973 34.438 -3.611 1 94.06 117 PRO A O 1
ATOM 835 N N . ASP A 1 118 ? 3.236 33.562 -2.498 1 94.88 118 ASP A N 1
ATOM 836 C CA . ASP A 1 118 ? 2.211 34.219 -3.311 1 94.88 118 ASP A CA 1
ATOM 837 C C . ASP A 1 118 ? 0.884 34.312 -2.559 1 94.88 118 ASP A C 1
ATOM 839 O O . ASP A 1 118 ? 0.769 33.812 -1.437 1 94.88 118 ASP A O 1
ATOM 843 N N . ASP A 1 119 ? -0.108 34.906 -3.16 1 96.38 119 ASP A N 1
ATOM 844 C CA . ASP A 1 119 ? -1.373 35.219 -2.496 1 96.38 119 ASP A CA 1
ATOM 845 C C . ASP A 1 119 ? -2.201 33.938 -2.307 1 96.38 119 ASP A C 1
ATOM 847 O O . ASP A 1 119 ? -2.971 33.844 -1.349 1 96.38 119 ASP A O 1
ATOM 851 N N . ARG A 1 120 ? -2.061 33.031 -3.213 1 96.56 120 ARG A N 1
ATOM 852 C CA . ARG A 1 120 ? -2.828 31.797 -3.139 1 96.56 120 ARG A CA 1
ATOM 853 C C . ARG A 1 120 ? -2.438 30.984 -1.911 1 96.56 120 ARG A C 1
ATOM 855 O O . ARG A 1 120 ? -3.301 30.547 -1.146 1 96.56 120 ARG A O 1
ATOM 862 N N . ILE A 1 121 ? -1.152 30.891 -1.605 1 98.5 121 ILE A N 1
ATOM 863 C CA . ILE A 1 121 ? -0.614 30.094 -0.501 1 98.5 121 ILE A CA 1
ATOM 864 C C . ILE A 1 121 ? -0.897 30.812 0.822 1 98.5 121 ILE A C 1
ATOM 866 O O . ILE A 1 121 ? -1.175 30.156 1.833 1 98.5 121 ILE A O 1
ATOM 870 N N . GLY A 1 122 ? -0.88 32.156 0.811 1 98.31 122 GLY A N 1
ATOM 871 C CA . GLY A 1 122 ? -1.05 32.906 2.029 1 98.31 122 GLY A CA 1
ATOM 872 C C . GLY A 1 122 ? -2.484 33.344 2.268 1 98.31 122 GLY A C 1
ATOM 873 O O . GLY A 1 122 ? -2.76 34.156 3.168 1 98.31 122 GLY A O 1
ATOM 874 N N . ALA A 1 123 ? -3.441 32.875 1.478 1 98.06 123 ALA A N 1
ATOM 875 C CA . ALA A 1 123 ? -4.82 33.344 1.477 1 98.06 123 ALA A CA 1
ATOM 876 C C . ALA A 1 123 ? -5.465 33.156 2.848 1 98.06 123 ALA A C 1
ATOM 878 O O . ALA A 1 123 ? -6.34 33.938 3.238 1 98.06 123 ALA A O 1
ATOM 879 N N . ASN A 1 124 ? -4.961 32.188 3.635 1 98.19 124 ASN A N 1
ATOM 880 C CA . ASN A 1 124 ? -5.598 31.844 4.902 1 98.19 124 ASN A CA 1
ATOM 881 C C . ASN A 1 124 ? -4.645 32.031 6.078 1 98.19 124 ASN A C 1
ATOM 883 O O . ASN A 1 124 ? -4.867 31.5 7.16 1 98.19 124 ASN A O 1
ATOM 887 N N . LYS A 1 125 ? -3.666 32.812 5.832 1 98.62 125 LYS A N 1
ATOM 888 C CA . LYS A 1 125 ? -2.668 33 6.883 1 98.62 125 LYS A CA 1
ATOM 889 C C . LYS A 1 125 ? -3.283 33.656 8.109 1 98.62 125 LYS A C 1
ATOM 891 O O . LYS A 1 125 ? -3.998 34.656 7.984 1 98.62 125 LYS A O 1
ATOM 896 N N . VAL A 1 126 ? -2.982 33.125 9.258 1 98.69 126 VAL A N 1
ATOM 897 C CA . VAL A 1 126 ? -3.57 33.594 10.508 1 98.69 126 VAL A CA 1
ATOM 898 C C . VAL A 1 126 ? -2.57 34.469 11.25 1 98.69 126 VAL A C 1
ATOM 900 O O . VAL A 1 126 ? -2.947 35.469 11.844 1 98.69 126 VAL A O 1
ATOM 903 N N . ARG A 1 127 ? -1.284 34.031 11.227 1 98.25 127 ARG A N 1
ATOM 904 C CA . ARG A 1 127 ? -0.22 34.75 11.93 1 98.25 127 ARG A CA 1
ATOM 905 C C . ARG A 1 127 ? 1.153 34.281 11.453 1 98.25 127 ARG A C 1
ATOM 907 O O . ARG A 1 127 ? 1.262 33.312 10.711 1 98.25 127 ARG A O 1
ATOM 914 N N . ARG A 1 128 ? 2.123 35 11.875 1 97.44 128 ARG A N 1
ATOM 915 C CA . ARG A 1 128 ? 3.506 34.594 11.664 1 97.44 128 ARG A CA 1
ATOM 916 C C . ARG A 1 128 ? 4.02 33.781 12.852 1 97.44 128 ARG A C 1
ATOM 918 O O . ARG A 1 128 ? 4.289 34.344 13.914 1 97.44 128 ARG A O 1
ATOM 925 N N . GLY A 1 129 ? 4.117 32.531 12.672 1 98.06 129 GLY A N 1
ATOM 926 C CA . GLY A 1 129 ? 4.594 31.656 13.727 1 98.06 129 GLY A CA 1
ATOM 927 C C . GLY A 1 129 ? 3.645 31.562 14.906 1 98.06 129 GLY A C 1
ATOM 928 O O . GLY A 1 129 ? 3.176 32.594 15.406 1 98.06 129 GLY A O 1
ATOM 929 N N . SER A 1 130 ? 3.34 30.375 15.344 1 98.62 130 SER A N 1
ATOM 930 C CA . SER A 1 130 ? 2.568 30.188 16.562 1 98.62 130 SER A CA 1
ATOM 931 C C . SER A 1 130 ? 3.445 30.344 17.797 1 98.62 130 SER A C 1
ATOM 933 O O . SER A 1 130 ? 4.672 30.375 17.703 1 98.62 130 SER A O 1
ATOM 935 N N . GLY A 1 131 ? 2.834 30.516 18.906 1 98.12 131 GLY A N 1
ATOM 936 C CA . GLY A 1 131 ? 3.561 30.766 20.141 1 98.12 131 GLY A CA 1
ATOM 937 C C . GLY A 1 131 ? 4.297 29.547 20.672 1 98.12 131 GLY A C 1
ATOM 938 O O . GLY A 1 131 ? 4.09 28.438 20.172 1 98.12 131 GLY A O 1
ATOM 939 N N . ASP A 1 132 ? 5.234 29.781 21.578 1 98.56 132 ASP A N 1
ATOM 940 C CA . ASP A 1 132 ? 5.922 28.703 22.297 1 98.56 132 ASP A CA 1
ATOM 941 C C . ASP A 1 132 ? 5.035 28.109 23.375 1 98.56 132 ASP A C 1
ATOM 943 O O . ASP A 1 132 ? 4.898 28.672 24.469 1 98.56 132 ASP A O 1
ATOM 947 N N . ILE A 1 133 ? 4.582 26.953 23.188 1 98.69 133 ILE A N 1
ATOM 948 C CA . ILE A 1 133 ? 3.527 26.344 23.984 1 98.69 133 ILE A CA 1
ATOM 949 C C . ILE A 1 133 ? 4.078 25.969 25.359 1 98.69 133 ILE A C 1
ATOM 951 O O . ILE A 1 133 ? 3.316 25.625 26.266 1 98.69 133 ILE A O 1
ATOM 955 N N . THR A 1 134 ? 5.348 25.984 25.531 1 98.25 134 THR A N 1
ATOM 956 C CA . THR A 1 134 ? 5.938 25.688 26.844 1 98.25 134 THR A CA 1
ATOM 957 C C . THR A 1 134 ? 5.75 26.844 27.812 1 98.25 134 THR A C 1
ATOM 959 O O . THR A 1 134 ? 5.832 26.672 29.016 1 98.25 134 THR A O 1
ATOM 962 N N . VAL A 1 135 ? 5.488 28.109 27.297 1 97.94 135 VAL A N 1
ATOM 963 C CA . VAL A 1 135 ? 5.492 29.25 28.203 1 97.94 135 VAL A CA 1
ATOM 964 C C . VAL A 1 135 ? 4.273 30.125 27.922 1 97.94 135 VAL A C 1
ATOM 966 O O . VAL A 1 135 ? 3.906 30.969 28.75 1 97.94 135 VAL A O 1
ATOM 969 N N . GLN A 1 136 ? 3.691 30.031 26.734 1 98.12 136 GLN A N 1
ATOM 970 C CA . GLN A 1 136 ? 2.52 30.812 26.375 1 98.12 136 GLN A CA 1
ATOM 971 C C . GLN A 1 136 ? 1.588 30.031 25.453 1 98.12 136 GLN A C 1
ATOM 973 O O . GLN A 1 136 ? 1.946 28.953 24.969 1 98.12 136 GLN A O 1
ATOM 978 N N . ASP A 1 137 ? 0.388 30.641 25.234 1 98.62 137 ASP A N 1
ATOM 979 C CA . ASP A 1 137 ? -0.561 30.016 24.328 1 98.62 137 ASP A CA 1
ATOM 980 C C . ASP A 1 137 ? -0.048 30.062 22.891 1 98.62 137 ASP A C 1
ATOM 982 O O . ASP A 1 137 ? 0.601 31.031 22.484 1 98.62 137 ASP A O 1
ATOM 986 N N . ALA A 1 138 ? -0.372 28.984 22.141 1 98.69 138 ALA A N 1
ATOM 987 C CA . ALA A 1 138 ? 0.006 28.953 20.734 1 98.69 138 ALA A CA 1
ATOM 988 C C . ALA A 1 138 ? -0.701 30.062 19.953 1 98.69 138 ALA A C 1
ATOM 990 O O . ALA A 1 138 ? -0.124 30.641 19.031 1 98.69 138 ALA A O 1
ATOM 991 N N . LEU A 1 139 ? -1.913 30.297 20.25 1 98.81 139 LEU A N 1
ATOM 992 C CA . LEU A 1 139 ? -2.787 31.219 19.547 1 98.81 139 LEU A CA 1
ATOM 993 C C . LEU A 1 139 ? -3.635 32.031 20.531 1 98.81 139 LEU A C 1
ATOM 995 O O . LEU A 1 139 ? -3.818 31.625 21.672 1 98.81 139 LEU A O 1
ATOM 999 N N . THR A 1 140 ? -4.109 33.219 20.062 1 98.62 140 THR A N 1
ATOM 1000 C CA . THR A 1 140 ? -5.207 33.844 20.766 1 98.62 140 THR A CA 1
ATOM 1001 C C . THR A 1 140 ? -6.535 33.156 20.469 1 98.62 140 THR A C 1
ATOM 1003 O O . THR A 1 140 ? -6.605 32.312 19.578 1 98.62 140 THR A O 1
ATOM 1006 N N . ALA A 1 141 ? -7.559 33.531 21.25 1 98.19 141 ALA A N 1
ATOM 1007 C CA . ALA A 1 141 ? -8.883 32.969 21 1 98.19 141 ALA A CA 1
ATOM 1008 C C . ALA A 1 141 ? -9.352 33.312 19.578 1 98.19 141 ALA A C 1
ATOM 1010 O O . ALA A 1 141 ? -9.875 32.438 18.875 1 98.19 141 ALA A O 1
ATOM 1011 N N . GLU A 1 142 ? -9.148 34.531 19.188 1 98.44 142 GLU A N 1
ATOM 1012 C CA . GLU A 1 142 ? -9.555 34.969 17.859 1 98.44 142 GLU A CA 1
ATOM 1013 C C . GLU A 1 142 ? -8.789 34.25 16.766 1 98.44 142 GLU A C 1
ATOM 1015 O O . GLU A 1 142 ? -9.375 33.812 15.766 1 98.44 142 GLU A O 1
ATOM 1020 N N . GLU A 1 143 ? -7.527 34.125 16.938 1 98.81 143 GLU A N 1
ATOM 1021 C CA . GLU A 1 143 ? -6.688 33.438 15.977 1 98.81 143 GLU A CA 1
ATOM 1022 C C . GLU A 1 143 ? -7.078 31.953 15.867 1 98.81 143 GLU A C 1
ATOM 1024 O O . GLU A 1 143 ? -7.043 31.375 14.781 1 98.81 143 GLU A O 1
ATOM 1029 N N . THR A 1 144 ? -7.398 31.344 17 1 98.75 144 THR A N 1
ATOM 1030 C CA . THR A 1 144 ? -7.824 29.938 17.016 1 98.75 144 THR A CA 1
ATOM 1031 C C . THR A 1 144 ? -9.094 29.766 16.188 1 98.75 144 THR A C 1
ATOM 1033 O O . THR A 1 144 ? -9.172 28.844 15.359 1 98.75 144 THR A O 1
ATOM 1036 N N . GLU A 1 145 ? -10.031 30.641 16.375 1 98.5 145 GLU A N 1
ATOM 1037 C CA . GLU A 1 145 ? -11.273 30.594 15.617 1 98.5 145 GLU A CA 1
ATOM 1038 C C . GLU A 1 145 ? -11.016 30.812 14.125 1 98.5 145 GLU A C 1
ATOM 1040 O O . GLU A 1 145 ? -11.609 30.125 13.289 1 98.5 145 GLU A O 1
ATOM 1045 N N . ARG A 1 146 ? -10.188 31.719 13.836 1 98.69 146 ARG A N 1
ATOM 1046 C CA . ARG A 1 146 ? -9.844 32 12.445 1 98.69 146 ARG A CA 1
ATOM 1047 C C . ARG A 1 146 ? -9.172 30.797 11.789 1 98.69 146 ARG A C 1
ATOM 1049 O O . ARG A 1 146 ? -9.43 30.484 10.625 1 98.69 146 ARG A O 1
ATOM 1056 N N . ALA A 1 147 ? -8.281 30.156 12.516 1 98.88 147 ALA A N 1
ATOM 1057 C CA . ALA A 1 147 ? -7.578 28.984 11.984 1 98.88 147 ALA A CA 1
ATOM 1058 C C . ALA A 1 147 ? -8.539 27.844 11.711 1 98.88 147 ALA A C 1
ATOM 1060 O O . ALA A 1 147 ? -8.492 27.219 10.648 1 98.88 147 ALA A O 1
ATOM 1061 N N . LEU A 1 148 ? -9.414 27.578 12.711 1 98.88 148 LEU A N 1
ATOM 1062 C CA . LEU A 1 148 ? -10.43 26.531 12.531 1 98.88 148 LEU A CA 1
ATOM 1063 C C . LEU A 1 148 ? -11.297 26.828 11.32 1 98.88 148 LEU A C 1
ATOM 1065 O O . LEU A 1 148 ? -11.547 25.953 10.5 1 98.88 148 LEU A O 1
ATOM 1069 N N . SER A 1 149 ? -11.695 28.062 11.227 1 98.75 149 SER A N 1
ATOM 1070 C CA . SER A 1 149 ? -12.539 28.484 10.117 1 98.75 149 SER A CA 1
ATOM 1071 C C . SER A 1 149 ? -11.805 28.391 8.781 1 98.75 149 SER A C 1
ATOM 1073 O O . SER A 1 149 ? -12.406 28.047 7.762 1 98.75 149 SER A O 1
ATOM 1075 N N . ALA A 1 150 ? -10.57 28.719 8.797 1 98.81 150 ALA A N 1
ATOM 1076 C CA . ALA A 1 150 ? -9.758 28.609 7.582 1 98.81 150 ALA A CA 1
ATOM 1077 C C . ALA A 1 150 ? -9.711 27.156 7.094 1 98.81 150 ALA A C 1
ATOM 1079 O O . ALA A 1 150 ? -9.852 26.891 5.898 1 98.81 150 ALA A O 1
ATOM 1080 N N . GLY A 1 151 ? -9.484 26.234 8.016 1 98.88 151 GLY A N 1
ATOM 1081 C CA . GLY A 1 151 ? -9.508 24.828 7.656 1 98.88 151 GLY A CA 1
ATOM 1082 C C . GLY A 1 151 ? -10.82 24.391 7.051 1 98.88 151 GLY A C 1
ATOM 1083 O O . GLY A 1 151 ? -10.844 23.703 6.027 1 98.88 151 GLY A O 1
ATOM 1084 N N . ALA A 1 152 ? -11.891 24.797 7.699 1 98.88 152 ALA A N 1
ATOM 1085 C CA . ALA A 1 152 ? -13.227 24.469 7.195 1 98.88 152 ALA A CA 1
ATOM 1086 C C . ALA A 1 152 ? -13.445 25.062 5.805 1 98.88 152 ALA A C 1
ATOM 1088 O O . ALA A 1 152 ? -13.977 24.391 4.918 1 98.88 152 ALA A O 1
ATOM 1089 N N . ALA A 1 153 ? -13.023 26.266 5.641 1 98.81 153 ALA A N 1
ATOM 1090 C CA . ALA A 1 153 ? -13.188 26.953 4.359 1 98.81 153 ALA A CA 1
ATOM 1091 C C . ALA A 1 153 ? -12.406 26.234 3.26 1 98.81 153 ALA A C 1
ATOM 1093 O O . ALA A 1 153 ? -12.883 26.125 2.129 1 98.81 153 ALA A O 1
ATOM 1094 N N . ILE A 1 154 ? -11.227 25.812 3.525 1 98.88 154 ILE A N 1
ATOM 1095 C CA . ILE A 1 154 ? -10.406 25.094 2.553 1 98.88 154 ILE A CA 1
ATOM 1096 C C . ILE A 1 154 ? -11.094 23.797 2.15 1 98.88 154 ILE A C 1
ATOM 1098 O O . ILE A 1 154 ? -11.133 23.438 0.968 1 98.88 154 ILE A O 1
ATOM 1102 N N . ALA A 1 155 ? -11.625 23.047 3.141 1 98.94 155 ALA A N 1
ATOM 1103 C CA . ALA A 1 155 ? -12.383 21.844 2.824 1 98.94 155 ALA A CA 1
ATOM 1104 C C . ALA A 1 155 ? -13.555 22.156 1.891 1 98.94 155 ALA A C 1
ATOM 1106 O O . ALA A 1 155 ? -13.758 21.469 0.889 1 98.94 155 ALA A O 1
ATOM 1107 N N . ASP A 1 156 ? -14.305 23.234 2.244 1 98.88 156 ASP A N 1
ATOM 1108 C CA . ASP A 1 156 ? -15.438 23.656 1.417 1 98.88 156 ASP A CA 1
ATOM 1109 C C . ASP A 1 156 ? -14.984 23.969 -0.006 1 98.88 156 ASP A C 1
ATOM 1111 O O . ASP A 1 156 ? -15.609 23.531 -0.975 1 98.88 156 ASP A O 1
ATOM 1115 N N . GLU A 1 157 ? -13.945 24.734 -0.126 1 98.88 157 GLU A N 1
ATOM 1116 C CA . GLU A 1 157 ? -13.43 25.141 -1.429 1 98.88 157 GLU A CA 1
ATOM 1117 C C . GLU A 1 157 ? -13.062 23.922 -2.281 1 98.88 157 GLU A C 1
ATOM 1119 O O . GLU A 1 157 ? -13.414 23.859 -3.459 1 98.88 157 GLU A O 1
ATOM 1124 N N . GLU A 1 158 ? -12.328 22.969 -1.695 1 98.81 158 GLU A N 1
ATOM 1125 C CA . GLU A 1 158 ? -11.898 21.781 -2.438 1 98.81 158 GLU A CA 1
ATOM 1126 C C . GLU A 1 158 ? -13.094 20.938 -2.854 1 98.81 158 GLU A C 1
ATOM 1128 O O . GLU A 1 158 ? -13.172 20.469 -3.994 1 98.81 158 GLU A O 1
ATOM 1133 N N . VAL A 1 159 ? -14.039 20.703 -1.925 1 98.81 159 VAL A N 1
ATOM 1134 C CA . VAL A 1 159 ? -15.219 19.906 -2.221 1 98.81 159 VAL A CA 1
ATOM 1135 C C . VAL A 1 159 ? -16.062 20.594 -3.287 1 98.81 159 VAL A C 1
ATOM 1137 O O . VAL A 1 159 ? -16.531 19.953 -4.234 1 98.81 159 VAL A O 1
ATOM 1140 N N . ASP A 1 160 ? -16.266 21.906 -3.139 1 98.81 160 ASP A N 1
ATOM 1141 C CA . ASP A 1 160 ? -17.031 22.672 -4.113 1 98.81 160 ASP A CA 1
ATOM 1142 C C . ASP A 1 160 ? -16.359 22.641 -5.484 1 98.81 160 ASP A C 1
ATOM 1144 O O . ASP A 1 160 ? -17.047 22.734 -6.512 1 98.81 160 ASP A O 1
ATOM 1148 N N . ALA A 1 161 ? -15.055 22.531 -5.492 1 98.62 161 ALA A N 1
ATOM 1149 C CA . ALA A 1 161 ? -14.297 22.484 -6.742 1 98.62 161 ALA A CA 1
ATOM 1150 C C . ALA A 1 161 ? -14.32 21.078 -7.34 1 98.62 161 ALA A C 1
ATOM 1152 O O . ALA A 1 161 ? -13.789 20.844 -8.43 1 98.62 161 ALA A O 1
ATOM 1153 N N . GLY A 1 162 ? -14.883 20.094 -6.621 1 98.62 162 GLY A N 1
ATOM 1154 C CA . GLY A 1 162 ? -15.133 18.797 -7.211 1 98.62 162 GLY A CA 1
ATOM 1155 C C . GLY A 1 162 ? -14.328 17.688 -6.562 1 98.62 162 GLY A C 1
ATOM 1156 O O . GLY A 1 162 ? -14.391 16.531 -7 1 98.62 162 GLY A O 1
ATOM 1157 N N . ALA A 1 163 ? -13.562 18 -5.516 1 98.81 163 ALA A N 1
ATOM 1158 C CA . ALA A 1 163 ? -12.82 16.938 -4.832 1 98.81 163 ALA A CA 1
ATOM 1159 C C . ALA A 1 163 ? -13.773 15.906 -4.238 1 98.81 163 ALA A C 1
ATOM 1161 O O . ALA A 1 163 ? -14.773 16.266 -3.604 1 98.81 163 ALA A O 1
ATOM 1162 N N . ASP A 1 164 ? -13.469 14.656 -4.477 1 98.88 164 ASP A N 1
ATOM 1163 C CA . ASP A 1 164 ? -14.32 13.586 -3.965 1 98.88 164 ASP A CA 1
ATOM 1164 C C . ASP A 1 164 ? -13.555 12.711 -2.975 1 98.88 164 ASP A C 1
ATOM 1166 O O . ASP A 1 164 ? -14.109 11.742 -2.443 1 98.88 164 ASP A O 1
ATOM 1170 N N . LEU A 1 165 ? -12.305 13.008 -2.762 1 98.88 165 LEU A N 1
ATOM 1171 C CA . LEU A 1 165 ? -11.484 12.461 -1.693 1 98.88 165 LEU A CA 1
ATOM 1172 C C . LEU A 1 165 ? -10.43 13.469 -1.244 1 98.88 165 LEU A C 1
ATOM 1174 O O . LEU A 1 165 ? -9.781 14.102 -2.076 1 98.88 165 LEU A O 1
ATOM 1178 N N . LEU A 1 166 ? -10.344 13.656 0.021 1 98.94 166 LEU A N 1
ATOM 1179 C CA . LEU A 1 166 ? -9.375 14.602 0.559 1 98.94 166 LEU A CA 1
ATOM 1180 C C . LEU A 1 166 ? -8.266 13.875 1.312 1 98.94 166 LEU A C 1
ATOM 1182 O O . LEU A 1 166 ? -8.5 12.82 1.911 1 98.94 166 LEU A O 1
ATOM 1186 N N . ILE A 1 167 ? -7.059 14.375 1.216 1 98.94 167 ILE A N 1
ATOM 1187 C CA . ILE A 1 167 ? -5.898 13.93 1.982 1 98.94 167 ILE A CA 1
ATOM 1188 C C . ILE A 1 167 ? -5.297 15.109 2.742 1 98.94 167 ILE A C 1
ATOM 1190 O O . ILE A 1 167 ? -5.074 16.172 2.17 1 98.94 167 ILE A O 1
ATOM 1194 N N . ALA A 1 168 ? -5.098 14.93 3.992 1 98.75 168 ALA A N 1
ATOM 1195 C CA . ALA A 1 168 ? -4.527 15.984 4.82 1 98.75 168 ALA A CA 1
ATOM 1196 C C . ALA A 1 168 ? -3.033 15.766 5.039 1 98.75 168 ALA A C 1
ATOM 1198 O O . ALA A 1 168 ? -2.6 14.648 5.32 1 98.75 168 ALA A O 1
ATOM 1199 N N . GLY A 1 169 ? -2.225 16.797 4.879 1 98.69 169 GLY A N 1
ATOM 1200 C CA . GLY A 1 169 ? -0.796 16.797 5.148 1 98.69 169 GLY A CA 1
ATOM 1201 C C . GLY A 1 169 ? -0.35 17.953 6.02 1 98.69 169 GLY A C 1
ATOM 1202 O O . GLY A 1 169 ? -1.106 18.906 6.238 1 98.69 169 GLY A O 1
ATOM 1203 N N . ASP A 1 170 ? 0.884 17.875 6.543 1 98.44 170 ASP A N 1
ATOM 1204 C CA . ASP A 1 170 ? 1.406 18.875 7.469 1 98.44 170 ASP A CA 1
ATOM 1205 C C . ASP A 1 170 ? 2.828 19.281 7.09 1 98.44 170 ASP A C 1
ATOM 1207 O O . ASP A 1 170 ? 3.545 18.516 6.438 1 98.44 170 ASP A O 1
ATOM 1211 N N . MET A 1 171 ? 3.141 20.484 7.441 1 98.31 171 MET A N 1
ATOM 1212 C CA . MET A 1 171 ? 4.512 20.984 7.328 1 98.31 171 MET A CA 1
ATOM 1213 C C . MET A 1 171 ? 4.793 22.047 8.383 1 98.31 171 MET A C 1
ATOM 1215 O O . MET A 1 171 ? 4.094 23.047 8.453 1 98.31 171 MET A O 1
ATOM 1219 N N . GLY A 1 172 ? 5.77 21.75 9.164 1 97.31 172 GLY A N 1
ATOM 1220 C CA . GLY A 1 172 ? 6.16 22.781 10.125 1 97.31 172 GLY A CA 1
ATOM 1221 C C . GLY A 1 172 ? 7.203 22.297 11.117 1 97.31 172 GLY A C 1
ATOM 1222 O O . GLY A 1 172 ? 7.004 21.281 11.789 1 97.31 172 GLY A O 1
ATOM 1223 N N . ILE A 1 173 ? 8.281 23.047 11.273 1 96.06 173 ILE A N 1
ATOM 1224 C CA . ILE A 1 173 ? 9.289 22.703 12.273 1 96.06 173 ILE A CA 1
ATOM 1225 C C . ILE A 1 173 ? 8.703 22.859 13.68 1 96.06 173 ILE A C 1
ATOM 1227 O O . ILE A 1 173 ? 8.117 23.906 14 1 96.06 173 ILE A O 1
ATOM 1231 N N . GLY A 1 174 ? 8.766 21.766 14.406 1 96.31 174 GLY A N 1
ATOM 1232 C CA . GLY A 1 174 ? 8.234 21.781 15.766 1 96.31 174 GLY A CA 1
ATOM 1233 C C . GLY A 1 174 ? 6.836 21.203 15.867 1 96.31 174 GLY A C 1
ATOM 1234 O O . GLY A 1 174 ? 6.316 21.016 16.969 1 96.31 174 GLY A O 1
ATOM 1235 N N . ASN A 1 175 ? 6.184 20.828 14.75 1 96.88 175 ASN A N 1
ATOM 1236 C CA . ASN A 1 175 ? 4.777 20.453 14.781 1 96.88 175 ASN A CA 1
ATOM 1237 C C . ASN A 1 175 ? 4.582 19.094 15.453 1 96.88 175 ASN A C 1
ATOM 1239 O O . ASN A 1 175 ? 3.527 18.828 16.031 1 96.88 175 ASN A O 1
ATOM 1243 N N . THR A 1 176 ? 5.637 18.203 15.414 1 96.94 176 THR A N 1
ATOM 1244 C CA . THR A 1 176 ? 5.496 16.922 16.078 1 96.94 176 THR A CA 1
ATOM 1245 C C . THR A 1 176 ? 5.465 17.094 17.594 1 96.94 176 THR A C 1
ATOM 1247 O O . THR A 1 176 ? 4.867 16.281 18.312 1 96.94 176 THR A O 1
ATOM 1250 N N . THR A 1 177 ? 6.117 18.125 18.094 1 97.94 177 THR A N 1
ATOM 1251 C CA . THR A 1 177 ? 6.07 18.438 19.516 1 97.94 177 THR A CA 1
ATOM 1252 C C . THR A 1 177 ? 4.672 18.891 19.938 1 97.94 177 THR A C 1
ATOM 1254 O O . THR A 1 177 ? 4.102 18.359 20.891 1 97.94 177 THR A O 1
ATOM 1257 N N . ALA A 1 178 ? 4.145 19.828 19.219 1 98.56 178 ALA A N 1
ATOM 1258 C CA . ALA A 1 178 ? 2.783 20.281 19.5 1 98.56 178 ALA A CA 1
ATOM 1259 C C . ALA A 1 178 ? 1.783 19.141 19.359 1 98.56 178 ALA A C 1
ATOM 1261 O O . ALA A 1 178 ? 0.879 19 20.188 1 98.56 178 ALA A O 1
ATOM 1262 N N . ALA A 1 179 ? 1.933 18.312 18.328 1 98.62 179 ALA A N 1
ATOM 1263 C CA . ALA A 1 179 ? 1.061 17.172 18.094 1 98.62 179 ALA A CA 1
ATOM 1264 C C . ALA A 1 179 ? 1.115 16.188 19.266 1 98.62 179 ALA A C 1
ATOM 1266 O O . ALA A 1 179 ? 0.086 15.656 19.688 1 98.62 179 ALA A O 1
ATOM 1267 N N . ALA A 1 180 ? 2.326 15.953 19.766 1 98.5 180 ALA A N 1
ATOM 1268 C CA . ALA A 1 180 ? 2.496 15.047 20.906 1 98.5 180 ALA A CA 1
ATOM 1269 C C . ALA A 1 180 ? 1.738 15.547 22.125 1 98.5 180 ALA A C 1
ATOM 1271 O O . ALA A 1 180 ? 1.156 14.758 22.875 1 98.5 180 ALA A O 1
ATOM 1272 N N . VAL A 1 181 ? 1.712 16.875 22.359 1 98.69 181 VAL A N 1
ATOM 1273 C CA . VAL A 1 181 ? 0.983 17.453 23.469 1 98.69 181 VAL A CA 1
ATOM 1274 C C . VAL A 1 181 ? -0.512 17.188 23.312 1 98.69 181 VAL A C 1
ATOM 1276 O O . VAL A 1 181 ? -1.18 16.766 24.266 1 98.69 181 VAL A O 1
ATOM 1279 N N . LEU A 1 182 ? -1.031 17.453 22.109 1 98.75 182 LEU A N 1
ATOM 1280 C CA . LEU A 1 182 ? -2.451 17.234 21.859 1 98.75 182 LEU A CA 1
ATOM 1281 C C . LEU A 1 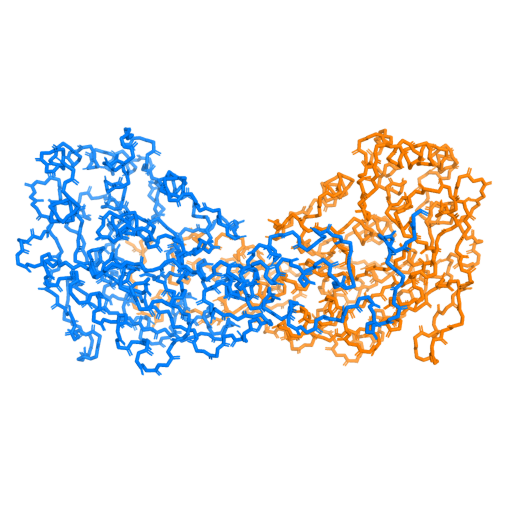182 ? -2.84 15.781 22.109 1 98.75 182 LEU A C 1
ATOM 1283 O O . LEU A 1 182 ? -3.84 15.508 22.766 1 98.75 182 LEU A O 1
ATOM 1287 N N . VAL A 1 183 ? -2.035 14.836 21.578 1 98.62 183 VAL A N 1
ATOM 1288 C CA . VAL A 1 183 ? -2.33 13.414 21.703 1 98.62 183 VAL A CA 1
ATOM 1289 C C . VAL A 1 183 ? -2.258 13.008 23.172 1 98.62 183 VAL A C 1
ATOM 1291 O O . VAL A 1 183 ? -3.162 12.344 23.688 1 98.62 183 VAL A O 1
ATOM 1294 N N . ALA A 1 184 ? -1.183 13.43 23.828 1 98.62 184 ALA A N 1
ATOM 1295 C CA . ALA A 1 184 ? -1.015 13.07 25.234 1 98.62 184 ALA A CA 1
ATOM 1296 C C . ALA A 1 184 ? -2.154 13.625 26.078 1 98.62 184 ALA A C 1
ATOM 1298 O O . ALA A 1 184 ? -2.678 12.938 26.953 1 98.62 184 ALA A O 1
ATOM 1299 N N . ALA A 1 185 ? -2.51 14.828 25.844 1 98.5 185 ALA A N 1
ATOM 1300 C CA . ALA A 1 185 ? -3.58 15.477 26.594 1 98.5 185 ALA A CA 1
ATOM 1301 C C . ALA A 1 185 ? -4.902 14.742 26.422 1 98.5 185 ALA A C 1
ATOM 1303 O O . ALA A 1 185 ? -5.637 14.523 27.391 1 98.5 185 ALA A O 1
ATOM 1304 N N . LEU A 1 186 ? -5.172 14.328 25.203 1 98.12 186 LEU A N 1
ATOM 1305 C CA . LEU A 1 186 ? -6.484 13.773 24.891 1 98.12 186 LEU A CA 1
ATOM 1306 C C . LEU A 1 186 ? -6.527 12.281 25.188 1 98.12 186 LEU A C 1
ATOM 1308 O O . LEU A 1 186 ? -7.605 11.688 25.266 1 98.12 186 LEU A O 1
ATOM 1312 N N . THR A 1 187 ? -5.387 11.648 25.328 1 97.62 187 THR A N 1
ATOM 1313 C CA . THR A 1 187 ? -5.355 10.219 25.609 1 97.62 187 THR A CA 1
ATOM 1314 C C . THR A 1 187 ? -4.848 9.953 27.016 1 97.62 187 THR A C 1
ATOM 1316 O O . THR A 1 187 ? -4.766 8.797 27.453 1 97.62 187 THR A O 1
ATOM 1319 N N . ASN A 1 188 ? -4.539 11 27.703 1 97.06 188 ASN A N 1
ATOM 1320 C CA . ASN A 1 188 ? -4.121 10.93 29.094 1 97.06 188 ASN A CA 1
ATOM 1321 C C . ASN A 1 188 ? -2.912 10.008 29.266 1 97.06 188 ASN A C 1
ATOM 1323 O O . ASN A 1 188 ? -2.951 9.07 30.062 1 97.06 188 ASN A O 1
ATOM 1327 N N . VAL A 1 189 ? -1.858 10.281 28.562 1 97.62 189 VAL A N 1
ATOM 1328 C CA . VAL A 1 189 ? -0.622 9.516 28.703 1 97.62 189 VAL A CA 1
ATOM 1329 C C . VAL A 1 189 ? 0.521 10.453 29.078 1 97.62 189 VAL A C 1
ATOM 1331 O O . VAL A 1 189 ? 0.429 11.664 28.891 1 97.62 189 VAL A O 1
ATOM 1334 N N . GLU A 1 190 ? 1.585 9.883 29.641 1 97.56 190 GLU A N 1
ATOM 1335 C CA . GLU A 1 190 ? 2.779 10.641 30 1 97.56 190 GLU A CA 1
ATOM 1336 C C . GLU A 1 190 ? 3.572 11.047 28.75 1 97.56 190 GLU A C 1
ATOM 1338 O O . GLU A 1 190 ? 3.531 10.359 27.734 1 97.56 190 GLU A O 1
ATOM 1343 N N . PRO A 1 191 ? 4.273 12.141 28.844 1 97.06 191 PRO A N 1
ATOM 1344 C CA . PRO A 1 191 ? 5.055 12.641 27.703 1 97.06 191 PRO A CA 1
ATOM 1345 C C . PRO A 1 191 ? 5.953 11.57 27.094 1 97.06 191 PRO A C 1
ATOM 1347 O O . PRO A 1 191 ? 5.996 11.422 25.875 1 97.06 191 PRO A O 1
ATOM 1350 N N . VAL A 1 192 ? 6.602 10.727 27.828 1 96.81 192 VAL A N 1
ATOM 1351 C CA . VAL A 1 192 ? 7.613 9.773 27.375 1 96.81 192 VAL A CA 1
ATOM 1352 C C . VAL A 1 192 ? 6.969 8.734 26.469 1 96.81 192 VAL A C 1
ATOM 1354 O O . VAL A 1 192 ? 7.629 8.164 25.594 1 96.81 192 VAL A O 1
ATOM 1357 N N . VAL A 1 193 ? 5.68 8.523 26.562 1 97 193 VAL A N 1
ATOM 1358 C CA . VAL A 1 193 ? 4.957 7.516 25.797 1 97 193 VAL A CA 1
ATOM 1359 C C . VAL A 1 193 ? 4.582 8.086 24.438 1 97 193 VAL A C 1
ATOM 1361 O O . VAL A 1 193 ? 4.465 7.34 23.453 1 97 193 VAL A O 1
ATOM 1364 N N . ALA A 1 194 ? 4.48 9.398 24.281 1 96.94 194 ALA A N 1
ATOM 1365 C CA . ALA A 1 194 ? 3.926 10.023 23.078 1 96.94 194 ALA A CA 1
ATOM 1366 C C . ALA A 1 194 ? 5.027 10.625 22.219 1 96.94 194 ALA A C 1
ATOM 1368 O O . ALA A 1 194 ? 4.82 10.875 21.031 1 96.94 194 ALA A O 1
ATOM 1369 N N . VAL A 1 195 ? 6.188 10.883 22.797 1 97.31 195 VAL A N 1
ATOM 1370 C CA . VAL A 1 195 ? 7.223 11.664 22.125 1 97.31 195 VAL A CA 1
ATOM 1371 C C . VAL A 1 195 ? 8.125 10.734 21.312 1 97.31 195 VAL A C 1
ATOM 1373 O O . VAL A 1 195 ? 8.57 9.703 21.812 1 97.31 195 VAL A O 1
ATOM 1376 N N . GLY A 1 196 ? 8.297 11.031 20.047 1 94.81 196 GLY A N 1
ATOM 1377 C CA . GLY A 1 196 ? 9.227 10.32 19.188 1 94.81 196 GLY A CA 1
ATOM 1378 C C . GLY A 1 196 ? 10.422 11.164 18.766 1 94.81 196 GLY A C 1
ATOM 1379 O O . GLY A 1 196 ? 10.719 12.18 19.391 1 94.81 196 GLY A O 1
ATOM 1380 N N . PHE A 1 197 ? 11.078 10.742 17.672 1 90.75 197 PHE A N 1
ATOM 1381 C CA . PHE A 1 197 ? 12.344 11.359 17.281 1 90.75 197 PHE A CA 1
ATOM 1382 C C . PHE A 1 197 ? 12.125 12.367 16.156 1 90.75 197 PHE A C 1
ATOM 1384 O O . PHE A 1 197 ? 13.047 13.102 15.789 1 90.75 197 PHE A O 1
ATOM 1391 N N . GLY A 1 198 ? 10.945 12.367 15.57 1 87.56 198 GLY A N 1
ATOM 1392 C CA . GLY A 1 198 ? 10.57 13.375 14.586 1 87.56 198 GLY A CA 1
ATOM 1393 C C . GLY A 1 198 ? 11.539 13.469 13.43 1 87.56 198 GLY A C 1
ATOM 1394 O O . GLY A 1 198 ? 11.836 12.469 12.773 1 87.56 198 GLY A O 1
ATOM 1395 N N . THR A 1 199 ? 12.172 14.609 13.266 1 81.56 199 THR A N 1
ATOM 1396 C CA . THR A 1 199 ? 13.031 14.938 12.141 1 81.56 199 THR A CA 1
ATOM 1397 C C . THR A 1 199 ? 14.383 14.242 12.273 1 81.56 199 THR A C 1
ATOM 1399 O O . THR A 1 199 ? 15.32 14.539 11.523 1 81.56 199 THR A O 1
ATOM 1402 N N . GLY A 1 200 ? 14.516 13.383 13.18 1 87.69 200 GLY A N 1
ATOM 1403 C CA . GLY A 1 200 ? 15.758 12.656 13.359 1 87.69 200 GLY A CA 1
ATOM 1404 C C . GLY A 1 200 ? 16.656 13.242 14.438 1 87.69 200 GLY A C 1
ATOM 1405 O O . GLY A 1 200 ? 17.859 13.359 14.258 1 87.69 200 GLY A O 1
ATOM 1406 N N . ILE A 1 201 ? 16.109 13.664 15.539 1 90.25 201 ILE A N 1
ATOM 1407 C CA . ILE A 1 201 ? 16.859 14.227 16.656 1 90.25 201 ILE A CA 1
ATOM 1408 C C . ILE A 1 201 ? 17.609 13.117 17.391 1 90.25 201 ILE A C 1
ATOM 1410 O O . ILE A 1 201 ? 17.281 11.938 17.25 1 90.25 201 ILE A O 1
ATOM 1414 N N . ASP A 1 202 ? 18.641 13.547 18.172 1 93.06 202 ASP A N 1
ATOM 1415 C CA . ASP A 1 202 ? 19.375 12.586 18.984 1 93.06 202 ASP A CA 1
ATOM 1416 C C . ASP A 1 202 ? 18.75 12.461 20.375 1 93.06 202 ASP A C 1
ATOM 1418 O O . ASP A 1 202 ? 17.688 13.016 20.641 1 93.06 202 ASP A O 1
ATOM 1422 N N . ASP A 1 203 ? 19.344 11.75 21.25 1 95.12 203 ASP A N 1
ATOM 1423 C CA . ASP A 1 203 ? 18.828 11.477 22.578 1 95.12 203 ASP A CA 1
ATOM 1424 C C . ASP A 1 203 ? 18.672 12.766 23.391 1 95.12 203 ASP A C 1
ATOM 1426 O O . ASP A 1 203 ? 17.703 12.922 24.141 1 95.12 203 ASP A O 1
ATOM 1430 N N . ALA A 1 204 ? 19.656 13.633 23.203 1 96.12 204 ALA A N 1
ATOM 1431 C CA . ALA A 1 204 ? 19.562 14.914 23.891 1 96.12 204 ALA A CA 1
ATOM 1432 C C . ALA A 1 204 ? 18.375 15.727 23.391 1 96.12 204 ALA A C 1
ATOM 1434 O O . ALA A 1 204 ? 17.672 16.359 24.188 1 96.12 204 ALA A O 1
ATOM 1435 N N . GLY A 1 205 ? 18.234 15.758 22.062 1 95.25 205 GLY A N 1
ATOM 1436 C CA . GLY A 1 205 ? 17.078 16.406 21.469 1 95.25 205 GLY A CA 1
ATOM 1437 C C . GLY A 1 205 ? 15.758 15.812 21.938 1 95.25 205 GLY A C 1
ATOM 1438 O O . GLY A 1 205 ? 14.797 16.531 22.188 1 95.25 205 GLY A O 1
ATOM 1439 N N . TRP A 1 206 ? 15.734 14.484 22.062 1 96.81 206 TRP A N 1
ATOM 1440 C CA . TRP A 1 206 ? 14.547 13.789 22.531 1 96.81 206 TRP A CA 1
ATOM 1441 C C . TRP A 1 206 ? 14.203 14.195 23.953 1 96.81 206 TRP A C 1
ATOM 1443 O O . TRP A 1 206 ? 13.031 14.406 24.281 1 96.81 206 TRP A O 1
ATOM 1453 N N . ALA A 1 207 ? 15.219 14.32 24.781 1 97.62 207 ALA A N 1
ATOM 1454 C CA . ALA A 1 207 ? 15.008 14.742 26.172 1 97.62 207 ALA A CA 1
ATOM 1455 C C . ALA A 1 207 ? 14.438 16.156 26.234 1 97.62 207 ALA A C 1
ATOM 1457 O O . ALA A 1 207 ? 13.531 16.422 27.031 1 97.62 207 ALA A O 1
ATOM 1458 N N . ARG A 1 208 ? 14.953 17.062 25.406 1 97.44 208 ARG A N 1
ATOM 1459 C CA . ARG A 1 208 ? 14.43 18.422 25.359 1 97.44 208 ARG A CA 1
ATOM 1460 C C . ARG A 1 208 ? 12.984 18.438 24.875 1 97.44 208 ARG A C 1
ATOM 1462 O O . ARG A 1 208 ? 12.148 19.172 25.422 1 97.44 208 ARG A O 1
ATOM 1469 N N . LYS A 1 209 ? 12.797 17.672 23.859 1 97.5 209 LYS A N 1
ATOM 1470 C CA . LYS A 1 209 ? 11.438 17.562 23.344 1 97.5 209 LYS A CA 1
ATOM 1471 C C . LYS A 1 209 ? 10.477 17.031 24.391 1 97.5 209 LYS A C 1
ATOM 1473 O O . LYS A 1 209 ? 9.359 17.516 24.531 1 97.5 209 LYS A O 1
ATOM 1478 N N . THR A 1 210 ? 10.859 16.031 25.141 1 98.44 210 THR A N 1
ATOM 1479 C CA . THR A 1 210 ? 10.039 15.445 26.188 1 98.44 210 THR A CA 1
ATOM 1480 C C . THR A 1 210 ? 9.758 16.469 27.281 1 98.44 210 THR A C 1
ATOM 1482 O O . THR A 1 210 ? 8.625 16.562 27.781 1 98.44 210 THR A O 1
ATOM 1485 N N . ALA A 1 211 ? 10.758 17.219 27.672 1 98.25 211 ALA A N 1
ATOM 1486 C CA . ALA A 1 211 ? 10.578 18.281 28.656 1 98.25 211 ALA A CA 1
ATOM 1487 C C . ALA A 1 211 ? 9.609 19.344 28.156 1 98.25 211 ALA A C 1
ATOM 1489 O O . ALA A 1 211 ? 8.766 19.828 28.922 1 98.25 211 ALA A O 1
ATOM 1490 N N . ALA A 1 212 ? 9.758 19.703 26.938 1 98.44 212 ALA A N 1
ATOM 1491 C CA . ALA A 1 212 ? 8.867 20.688 26.328 1 98.44 212 ALA A CA 1
ATOM 1492 C C . ALA A 1 212 ? 7.418 20.203 26.359 1 98.44 212 ALA A C 1
ATOM 1494 O O . ALA A 1 212 ? 6.504 20.969 26.672 1 98.44 212 ALA A O 1
ATOM 1495 N N . VAL A 1 213 ? 7.211 18.922 26.016 1 98.62 213 VAL A N 1
ATOM 1496 C CA . VAL A 1 213 ? 5.871 18.344 26 1 98.62 213 VAL A CA 1
ATOM 1497 C C . VAL A 1 213 ? 5.305 18.312 27.422 1 98.62 213 VAL A C 1
ATOM 1499 O O . VAL A 1 213 ? 4.129 18.625 27.625 1 98.62 213 VAL A O 1
ATOM 1502 N N . ARG A 1 214 ? 6.121 17.953 28.375 1 98.25 214 ARG A N 1
ATOM 1503 C CA . ARG A 1 214 ? 5.699 17.953 29.781 1 98.25 214 ARG A CA 1
ATOM 1504 C C . ARG A 1 214 ? 5.227 19.328 30.203 1 98.25 214 ARG A C 1
ATOM 1506 O O . ARG A 1 214 ? 4.152 19.469 30.797 1 98.25 214 ARG A O 1
ATOM 1513 N N . ASP A 1 215 ? 6.012 20.359 29.953 1 98.38 215 ASP A N 1
ATOM 1514 C CA . ASP A 1 215 ? 5.672 21.719 30.328 1 98.38 215 ASP A CA 1
ATOM 1515 C C . ASP A 1 215 ? 4.375 22.172 29.656 1 98.38 215 ASP A C 1
ATOM 1517 O O . ASP A 1 215 ? 3.518 22.781 30.297 1 98.38 215 ASP A O 1
ATOM 1521 N N . ALA A 1 216 ? 4.301 21.859 28.391 1 98.62 216 ALA A N 1
ATOM 1522 C CA . ALA A 1 216 ? 3.102 22.234 27.641 1 98.62 216 ALA A CA 1
ATOM 1523 C C . ALA A 1 216 ? 1.873 21.5 28.172 1 98.62 216 ALA A C 1
ATOM 1525 O O . ALA A 1 216 ? 0.774 22.062 28.203 1 98.62 216 ALA A O 1
ATOM 1526 N N . LEU A 1 217 ? 2.047 20.266 28.547 1 98.44 217 LEU A N 1
ATOM 1527 C CA . LEU A 1 217 ? 0.94 19.484 29.078 1 98.44 217 LEU A CA 1
ATOM 1528 C C . LEU A 1 217 ? 0.439 20.078 30.391 1 98.44 217 LEU A C 1
ATOM 1530 O O . LEU A 1 217 ? -0.761 20.047 30.672 1 98.44 217 LEU A O 1
ATOM 1534 N N . PHE A 1 218 ? 1.342 20.5 31.156 1 97.88 218 PHE A N 1
ATOM 1535 C CA . PHE A 1 218 ? 0.958 21.156 32.406 1 97.88 218 PHE A CA 1
ATOM 1536 C C . PHE A 1 218 ? 0.03 22.344 32.125 1 97.88 218 PHE A C 1
ATOM 1538 O O . PHE A 1 218 ? -0.977 22.516 32.812 1 97.88 218 PHE A O 1
ATOM 1545 N N . ARG A 1 219 ? 0.333 23.094 31.109 1 98.12 219 ARG A N 1
ATOM 1546 C CA . ARG A 1 219 ? -0.493 24.234 30.734 1 98.12 219 ARG A CA 1
ATOM 1547 C C . ARG A 1 219 ? -1.817 23.781 30.141 1 98.12 219 ARG A C 1
ATOM 1549 O O . ARG A 1 219 ? -2.871 24.344 30.438 1 98.12 219 ARG A O 1
ATOM 1556 N N . ALA A 1 220 ? -1.724 22.781 29.344 1 97.81 220 ALA A N 1
ATOM 1557 C CA . ALA A 1 220 ? -2.893 22.281 28.625 1 97.81 220 ALA A CA 1
ATOM 1558 C C . ALA A 1 220 ? -3.924 21.703 29.578 1 97.81 220 ALA A C 1
ATOM 1560 O O . ALA A 1 220 ? -5.129 21.766 29.328 1 97.81 220 ALA A O 1
ATOM 1561 N N . ARG A 1 221 ? -3.52 21.156 30.672 1 96.12 221 ARG A N 1
ATOM 1562 C CA . ARG A 1 221 ? -4.402 20.531 31.656 1 96.12 221 ARG A CA 1
ATOM 1563 C C . ARG A 1 221 ? -5.445 21.531 32.156 1 96.12 221 ARG A C 1
ATOM 1565 O O . ARG A 1 221 ? -6.566 21.141 32.469 1 96.12 221 ARG A O 1
ATOM 1572 N N . ARG A 1 222 ? -5.152 22.719 32.094 1 96.12 222 ARG A N 1
ATOM 1573 C CA . ARG A 1 222 ? -6.004 23.766 32.656 1 96.12 222 ARG A CA 1
ATOM 1574 C C . ARG A 1 222 ? -7.203 24.047 31.734 1 96.12 222 ARG A C 1
ATOM 1576 O O . ARG A 1 222 ? -8.18 24.656 32.156 1 96.12 222 ARG A O 1
ATOM 1583 N N . VAL A 1 223 ? -7.074 23.625 30.562 1 96.94 223 VAL A N 1
ATOM 1584 C CA . VAL A 1 223 ? -8.125 24 29.625 1 96.94 223 VAL A CA 1
ATOM 1585 C C . VAL A 1 223 ? -8.898 22.75 29.188 1 96.94 223 VAL A C 1
ATOM 1587 O O . VAL A 1 223 ? -9.883 22.859 28.453 1 96.94 223 VAL A O 1
ATOM 1590 N N . LEU A 1 224 ? -8.461 21.578 29.703 1 93.94 224 LEU A N 1
ATOM 1591 C CA . LEU A 1 224 ? -9.227 20.375 29.391 1 93.94 224 LEU A CA 1
ATOM 1592 C C . LEU A 1 224 ? -10.586 20.406 30.094 1 93.94 224 LEU A C 1
ATOM 1594 O O . LEU A 1 224 ? -10.719 20.953 31.188 1 93.94 224 LEU A O 1
ATOM 1598 N N . PRO A 1 225 ? -11.523 19.906 29.359 1 91.44 225 PRO A N 1
ATOM 1599 C CA . PRO A 1 225 ? -11.562 19.094 28.141 1 91.44 225 PRO A CA 1
ATOM 1600 C C . PRO A 1 225 ? -11.93 19.906 26.906 1 91.44 225 PRO A C 1
ATOM 1602 O O . PRO A 1 225 ? -12.305 19.328 25.875 1 91.44 225 PRO A O 1
ATOM 1605 N N . ASP A 1 226 ? -11.961 21.188 26.891 1 96.94 226 ASP A N 1
ATOM 1606 C CA . ASP A 1 226 ? -12.375 22.047 25.781 1 96.94 226 ASP A CA 1
ATOM 1607 C C . ASP A 1 226 ? -11.422 21.922 24.594 1 96.94 226 ASP A C 1
ATOM 1609 O O . ASP A 1 226 ? -10.297 22.422 24.656 1 96.94 226 ASP A O 1
ATOM 1613 N N . PRO A 1 227 ? -11.883 21.344 23.5 1 97.62 227 PRO A N 1
ATOM 1614 C CA . PRO A 1 227 ? -10.969 21.109 22.375 1 97.62 227 PRO A CA 1
ATOM 1615 C C . PRO A 1 227 ? -10.477 22.406 21.734 1 97.62 227 PRO A C 1
ATOM 1617 O O . PRO A 1 227 ? -9.336 22.469 21.266 1 97.62 227 PRO A O 1
ATOM 1620 N N . VAL A 1 228 ? -11.289 23.422 21.656 1 98.5 228 VAL A N 1
ATOM 1621 C CA . VAL A 1 228 ? -10.891 24.688 21.078 1 98.5 228 VAL A CA 1
ATOM 1622 C C . VAL A 1 228 ? -9.82 25.344 21.953 1 98.5 228 VAL A C 1
ATOM 1624 O O . VAL A 1 228 ? -8.812 25.844 21.438 1 98.5 228 VAL A O 1
ATOM 1627 N N . ALA A 1 229 ? -10.039 25.328 23.266 1 98.5 229 ALA A N 1
ATOM 1628 C CA . ALA A 1 229 ? -9.055 25.891 24.203 1 98.5 229 ALA A CA 1
ATOM 1629 C C . ALA A 1 229 ? -7.75 25.094 24.156 1 98.5 229 ALA A C 1
ATOM 1631 O O . ALA A 1 229 ? -6.668 25.672 24.312 1 98.5 229 ALA A O 1
ATOM 1632 N N . LEU A 1 230 ? -7.879 23.797 23.953 1 98.69 230 LEU A N 1
ATOM 1633 C CA . LEU A 1 230 ? -6.684 22.969 23.844 1 98.69 230 LEU A CA 1
ATOM 1634 C C . LEU A 1 230 ? -5.84 23.391 22.641 1 98.69 230 LEU A C 1
ATOM 1636 O O . LEU A 1 230 ? -4.617 23.484 22.75 1 98.69 230 LEU A O 1
ATOM 1640 N N . LEU A 1 231 ? -6.508 23.625 21.469 1 98.75 231 LEU A N 1
ATOM 1641 C CA . LEU A 1 231 ? -5.801 24.109 20.281 1 98.75 231 LEU A CA 1
ATOM 1642 C C . LEU A 1 231 ? -5.164 25.469 20.547 1 98.75 231 LEU A C 1
ATOM 1644 O O . LEU A 1 231 ? -4.035 25.719 20.125 1 98.75 231 LEU A O 1
ATOM 1648 N N . ARG A 1 232 ? -5.871 26.312 21.188 1 98.69 232 ARG A N 1
ATOM 1649 C CA . ARG A 1 232 ? -5.363 27.641 21.547 1 98.69 232 ARG A CA 1
ATOM 1650 C C . ARG A 1 232 ? -4.102 27.531 22.391 1 98.69 232 ARG A C 1
ATOM 1652 O O . ARG A 1 232 ? -3.102 28.188 22.125 1 98.69 232 ARG A O 1
ATOM 1659 N N . CYS A 1 233 ? -4.137 26.688 23.359 1 98.69 233 CYS A N 1
ATOM 1660 C CA . CYS A 1 233 ? -3.09 26.578 24.375 1 98.69 233 CYS A CA 1
ATOM 1661 C C . CYS A 1 233 ? -1.884 25.828 23.828 1 98.69 233 CYS A C 1
ATOM 1663 O O . CYS A 1 233 ? -0.742 26.25 24.016 1 98.69 233 CYS A O 1
ATOM 1665 N N . ALA A 1 234 ? -2.146 24.75 23.062 1 98.5 234 ALA A N 1
ATOM 1666 C CA . ALA A 1 234 ? -1.053 23.812 22.844 1 98.5 234 ALA A CA 1
ATOM 1667 C C . ALA A 1 234 ? -0.978 23.406 21.359 1 98.5 234 ALA A C 1
ATOM 1669 O O . ALA A 1 234 ? -0.166 22.562 20.984 1 98.5 234 ALA A O 1
ATOM 1670 N N . GLY A 1 235 ? -1.771 23.953 20.531 1 97.81 235 GLY A N 1
ATOM 1671 C CA . GLY A 1 235 ? -1.765 23.609 19.109 1 97.81 235 GLY A CA 1
ATOM 1672 C C . GLY A 1 235 ? -0.861 24.5 18.281 1 97.81 235 GLY A C 1
ATOM 1673 O O . GLY A 1 235 ? 0.329 24.625 18.578 1 97.81 235 GLY A O 1
ATOM 1674 N N . GLY A 1 236 ? -1.291 25.078 17.375 1 98.31 236 GLY A N 1
ATOM 1675 C CA . GLY A 1 236 ? -0.802 25.969 16.344 1 98.31 236 GLY A CA 1
ATOM 1676 C C . GLY A 1 236 ? -1.824 26.234 15.25 1 98.31 236 GLY A C 1
ATOM 1677 O O . GLY A 1 236 ? -2.834 25.531 15.148 1 98.31 236 GLY A O 1
ATOM 1678 N N . ALA A 1 237 ? -1.606 27.281 14.516 1 98.88 237 ALA A N 1
ATOM 1679 C CA . ALA A 1 237 ? -2.598 27.641 13.508 1 98.88 237 ALA A CA 1
ATOM 1680 C C . ALA A 1 237 ? -2.764 26.531 12.477 1 98.88 237 ALA A C 1
ATOM 1682 O O . ALA A 1 237 ? -3.873 26.266 12.008 1 98.88 237 ALA A O 1
ATOM 1683 N N . ASP A 1 238 ? -1.673 25.906 12.102 1 98.81 238 ASP A N 1
ATOM 1684 C CA . ASP A 1 238 ? -1.729 24.797 11.148 1 98.81 238 ASP A CA 1
ATOM 1685 C C . ASP A 1 238 ? -2.541 23.625 11.703 1 98.81 238 ASP A C 1
ATOM 1687 O O . ASP A 1 238 ? -3.398 23.078 11.016 1 98.81 238 ASP A O 1
ATOM 1691 N N . LEU A 1 239 ? -2.324 23.234 12.969 1 98.88 239 LEU A N 1
ATOM 1692 C CA . LEU A 1 239 ? -3.027 22.125 13.586 1 98.88 239 LEU A CA 1
ATOM 1693 C C . LEU A 1 239 ? -4.504 22.453 13.781 1 98.88 239 LEU A C 1
ATOM 1695 O O . LEU A 1 239 ? -5.367 21.594 13.586 1 98.88 239 LEU A O 1
ATOM 1699 N N . ALA A 1 240 ? -4.77 23.703 14.172 1 98.94 240 ALA A N 1
ATOM 1700 C CA . ALA A 1 240 ? -6.16 24.125 14.297 1 98.94 240 ALA A CA 1
ATOM 1701 C C . ALA A 1 240 ? -6.871 24.062 12.945 1 98.94 240 ALA A C 1
ATOM 1703 O O . ALA A 1 240 ? -8 23.594 12.852 1 98.94 240 ALA A O 1
ATOM 1704 N N . ALA A 1 241 ? -6.215 24.547 11.906 1 98.94 241 ALA A N 1
ATOM 1705 C CA . ALA A 1 241 ? -6.789 24.5 10.562 1 98.94 241 ALA A CA 1
ATOM 1706 C C . ALA A 1 241 ? -6.992 23.047 10.109 1 98.94 241 ALA A C 1
ATOM 1708 O O . ALA A 1 241 ? -8.008 22.734 9.492 1 98.94 241 ALA A O 1
ATOM 1709 N N . LEU A 1 242 ? -6.047 22.219 10.391 1 98.94 242 LEU A N 1
ATOM 1710 C CA . LEU A 1 242 ? -6.164 20.812 10.078 1 98.94 242 LEU A CA 1
ATOM 1711 C C . LEU A 1 242 ? -7.395 20.203 10.742 1 98.94 242 LEU A C 1
ATOM 1713 O O . LEU A 1 242 ? -8.125 19.422 10.125 1 98.94 242 LEU A O 1
ATOM 1717 N N . ALA A 1 243 ? -7.566 20.516 12.023 1 98.94 243 ALA A N 1
ATOM 1718 C CA . ALA A 1 243 ? -8.742 20.016 12.734 1 98.94 243 ALA A CA 1
ATOM 1719 C C . ALA A 1 243 ? -10.023 20.484 12.062 1 98.94 243 ALA A C 1
ATOM 1721 O O . ALA A 1 243 ? -10.945 19.688 11.852 1 98.94 243 ALA A O 1
ATOM 1722 N N . GLY A 1 244 ? -10.07 21.797 11.75 1 98.94 244 GLY A N 1
ATOM 1723 C CA . GLY A 1 244 ? -11.227 22.312 11.039 1 98.94 244 GLY A CA 1
ATOM 1724 C C . GLY A 1 244 ? -11.461 21.625 9.703 1 98.94 244 GLY A C 1
ATOM 1725 O O . GLY A 1 244 ? -12.602 21.328 9.344 1 98.94 244 GLY A O 1
ATOM 1726 N N . PHE A 1 245 ? -10.406 21.406 8.977 1 98.94 245 PHE A N 1
ATOM 1727 C CA . PHE A 1 245 ? -10.438 20.734 7.68 1 98.94 245 PHE A CA 1
ATOM 1728 C C . PHE A 1 245 ? -11.031 19.344 7.801 1 98.94 245 PHE A C 1
ATOM 1730 O O . PHE A 1 245 ? -11.93 18.969 7.043 1 98.94 245 PHE A O 1
ATOM 1737 N N . CYS A 1 246 ? -10.562 18.547 8.75 1 98.94 246 CYS A N 1
ATOM 1738 C CA . CYS A 1 246 ? -11.039 17.188 8.969 1 98.94 246 CYS A CA 1
ATOM 1739 C C . CYS A 1 246 ? -12.508 17.172 9.367 1 98.94 246 CYS A C 1
ATOM 1741 O O . CYS A 1 246 ? -13.297 16.391 8.828 1 98.94 246 CYS A O 1
ATOM 1743 N N . ALA A 1 247 ? -12.859 18.062 10.336 1 98.94 247 ALA A N 1
ATOM 1744 C CA . ALA A 1 247 ? -14.242 18.125 10.789 1 98.94 247 ALA A CA 1
ATOM 1745 C C . ALA A 1 247 ? -15.18 18.5 9.633 1 98.94 247 ALA A C 1
ATOM 1747 O O . ALA A 1 247 ? -16.203 17.859 9.43 1 98.94 247 ALA A O 1
ATOM 1748 N N . GLN A 1 248 ? -14.758 19.469 8.875 1 98.88 248 GLN A N 1
ATOM 1749 C CA . GLN A 1 248 ? -15.633 19.984 7.828 1 98.88 248 GLN A CA 1
ATOM 1750 C C . GLN A 1 248 ? -15.75 18.984 6.676 1 98.88 248 GLN A C 1
ATOM 1752 O O . GLN A 1 248 ? -16.812 18.875 6.047 1 98.88 248 GLN A O 1
ATOM 1757 N N . ALA A 1 249 ? -14.688 18.266 6.371 1 98.94 249 ALA A N 1
ATOM 1758 C CA . ALA A 1 249 ? -14.773 17.219 5.363 1 98.94 249 ALA A CA 1
ATOM 1759 C C . ALA A 1 249 ? -15.898 16.234 5.699 1 98.94 249 ALA A C 1
ATOM 1761 O O . ALA A 1 249 ? -16.656 15.836 4.816 1 98.94 249 ALA A O 1
ATOM 1762 N N . ALA A 1 250 ? -15.984 15.836 6.957 1 98.88 250 ALA A N 1
ATOM 1763 C CA . ALA A 1 250 ? -17.031 14.922 7.406 1 98.88 250 ALA A CA 1
ATOM 1764 C C . ALA A 1 250 ? -18.406 15.562 7.309 1 98.88 250 ALA A C 1
ATOM 1766 O O . ALA A 1 250 ? -19.375 14.93 6.859 1 98.88 250 ALA A O 1
ATOM 1767 N N . VAL A 1 251 ? -18.453 16.859 7.773 1 98.75 251 VAL A N 1
ATOM 1768 C CA . VAL A 1 251 ? -19.719 17.578 7.68 1 98.75 251 VAL A CA 1
ATOM 1769 C C . VAL A 1 251 ? -20.203 17.609 6.23 1 98.75 251 VAL A C 1
ATOM 1771 O O . VAL A 1 251 ? -21.391 17.453 5.957 1 98.75 251 VAL A O 1
ATOM 1774 N N . ARG A 1 252 ? -19.25 17.766 5.312 1 98.69 252 ARG A N 1
ATOM 1775 C CA . ARG A 1 252 ? -19.531 17.828 3.885 1 98.69 252 ARG A CA 1
ATOM 1776 C C . ARG A 1 252 ? -19.641 16.438 3.283 1 98.69 252 ARG A C 1
ATOM 1778 O O . ARG A 1 252 ? -19.734 16.281 2.062 1 98.69 252 ARG A O 1
ATOM 1785 N N . ARG A 1 253 ? -19.578 15.414 4.105 1 98.69 253 ARG A N 1
ATOM 1786 C CA . ARG A 1 253 ? -19.734 14.023 3.701 1 98.69 253 ARG A CA 1
ATOM 1787 C C . ARG A 1 253 ? -18.703 13.641 2.637 1 98.69 253 ARG A C 1
ATOM 1789 O O . ARG A 1 253 ? -19.047 13.039 1.619 1 98.69 253 ARG A O 1
ATOM 1796 N N . THR A 1 254 ? -17.516 14.031 2.846 1 98.88 254 THR A N 1
ATOM 1797 C CA . THR A 1 254 ? -16.422 13.734 1.934 1 98.88 254 THR A CA 1
ATOM 1798 C C . THR A 1 254 ? -15.367 12.867 2.619 1 98.88 254 THR A C 1
ATOM 1800 O O . THR A 1 254 ? -14.836 13.242 3.664 1 98.88 254 THR A O 1
ATOM 1803 N N . PRO A 1 255 ? -15.062 11.664 2.041 1 98.94 255 PRO A N 1
ATOM 1804 C CA . PRO A 1 255 ? -14.047 10.812 2.646 1 98.94 255 PRO A CA 1
ATOM 1805 C C . PRO A 1 255 ? -12.672 11.484 2.711 1 98.94 255 PRO A C 1
ATOM 1807 O O . PRO A 1 255 ? -12.305 12.234 1.804 1 98.94 255 PRO A O 1
ATOM 1810 N N . LEU A 1 256 ? -11.945 11.203 3.766 1 98.94 256 LEU A N 1
ATOM 1811 C CA . LEU A 1 256 ? -10.648 11.828 4.012 1 98.94 256 LEU A CA 1
ATOM 1812 C C . LEU A 1 256 ? -9.633 10.797 4.492 1 98.94 256 LEU A C 1
ATOM 1814 O O . LEU A 1 256 ? -9.953 9.945 5.332 1 98.94 256 LEU A O 1
ATOM 1818 N N . LEU A 1 257 ? -8.406 10.773 3.924 1 98.94 257 LEU A N 1
ATOM 1819 C CA . LEU A 1 257 ? -7.297 9.953 4.402 1 98.94 257 LEU A CA 1
ATOM 1820 C C . LEU A 1 257 ? -6.383 10.773 5.312 1 98.94 257 LEU A C 1
ATOM 1822 O O . LEU A 1 257 ? -5.875 11.82 4.91 1 98.94 257 LEU A O 1
ATOM 1826 N N . LEU A 1 258 ? -6.172 10.289 6.488 1 98.75 258 LEU A N 1
ATOM 1827 C CA . LEU A 1 258 ? -5.242 10.875 7.453 1 98.75 258 LEU A CA 1
ATOM 1828 C C . LEU A 1 258 ? -3.83 10.344 7.242 1 98.75 258 LEU A C 1
ATOM 1830 O O . LEU A 1 258 ? -3.652 9.234 6.73 1 98.75 258 LEU A O 1
ATOM 1834 N N . ASP A 1 259 ? -2.836 11.195 7.617 1 95.56 259 ASP A N 1
ATOM 1835 C CA . ASP A 1 259 ? -1.453 10.758 7.453 1 95.56 259 ASP A CA 1
ATOM 1836 C C . ASP A 1 259 ? -0.595 11.203 8.633 1 95.56 259 ASP A C 1
ATOM 1838 O O . ASP A 1 259 ? -0.32 12.398 8.797 1 95.56 259 ASP A O 1
ATOM 1842 N N . GLY A 1 260 ? -0.03 10.305 9.383 1 94.75 260 GLY A N 1
ATOM 1843 C CA . GLY A 1 260 ? 1.043 10.617 10.312 1 94.75 260 GLY A CA 1
ATOM 1844 C C . GLY A 1 260 ? 0.548 11.219 11.617 1 94.75 260 GLY A C 1
ATOM 1845 O O . GLY A 1 260 ? -0.659 11.289 11.852 1 94.75 260 GLY A O 1
ATOM 1846 N N . MET A 1 261 ? 1.447 11.695 12.406 1 96.25 261 MET A N 1
ATOM 1847 C CA . MET A 1 261 ? 1.227 12.086 13.789 1 96.25 261 MET A CA 1
ATOM 1848 C C . MET A 1 261 ? 0.523 13.438 13.867 1 96.25 261 MET A C 1
ATOM 1850 O O . MET A 1 261 ? -0.501 13.578 14.539 1 96.25 261 MET A O 1
ATOM 1854 N N . ALA A 1 262 ? 1.01 14.414 13.148 1 97.88 262 ALA A N 1
ATOM 1855 C CA . ALA A 1 262 ? 0.479 15.773 13.242 1 97.88 262 ALA A CA 1
ATOM 1856 C C . ALA A 1 262 ? -0.967 15.828 12.766 1 97.88 262 ALA A C 1
ATOM 1858 O O . ALA A 1 262 ? -1.833 16.391 13.438 1 97.88 262 ALA A O 1
ATOM 1859 N N . VAL A 1 263 ? -1.213 15.203 11.602 1 98.75 263 VAL A N 1
ATOM 1860 C CA . VAL A 1 263 ? -2.549 15.203 11.016 1 98.75 263 VAL A CA 1
ATOM 1861 C C . VAL A 1 263 ? -3.514 14.445 11.922 1 98.75 263 VAL A C 1
ATOM 1863 O O . VAL A 1 263 ? -4.629 14.906 12.18 1 98.75 263 VAL A O 1
ATOM 1866 N N . THR A 1 264 ? -3.088 13.32 12.445 1 98.81 264 THR A N 1
ATOM 1867 C CA . THR A 1 264 ? -3.971 12.484 13.258 1 98.81 264 THR A CA 1
ATOM 1868 C C . THR A 1 264 ? -4.223 13.125 14.617 1 98.81 264 THR A C 1
ATOM 1870 O O . THR A 1 264 ? -5.312 12.992 15.18 1 98.81 264 THR A O 1
ATOM 1873 N N . ALA A 1 265 ? -3.232 13.852 15.156 1 98.75 265 ALA A N 1
ATOM 1874 C CA . ALA A 1 265 ? -3.455 14.625 16.375 1 98.75 265 ALA A CA 1
ATOM 1875 C C . ALA A 1 265 ? -4.559 15.664 16.172 1 98.75 265 ALA A C 1
ATOM 1877 O O . ALA A 1 265 ? -5.449 15.797 17.016 1 98.75 265 ALA A O 1
ATOM 1878 N N . ALA A 1 266 ? -4.469 16.359 15.086 1 98.81 266 ALA A N 1
ATOM 1879 C CA . ALA A 1 266 ? -5.5 17.344 14.75 1 98.81 266 ALA A CA 1
ATOM 1880 C C . ALA A 1 266 ? -6.852 16.672 14.555 1 98.81 266 ALA A C 1
ATOM 1882 O O . ALA A 1 266 ? -7.887 17.203 14.953 1 98.81 266 ALA A O 1
ATOM 1883 N N . ALA A 1 267 ? -6.848 15.516 13.898 1 98.88 267 ALA A N 1
ATOM 1884 C CA . ALA A 1 267 ? -8.078 14.766 13.68 1 98.88 267 ALA A CA 1
ATOM 1885 C C . ALA A 1 267 ? -8.719 14.352 15 1 98.88 267 ALA A C 1
ATOM 1887 O O . ALA A 1 267 ? -9.945 14.32 15.125 1 98.88 267 ALA A O 1
ATOM 1888 N N . LEU A 1 268 ? -7.875 14 15.945 1 98.62 268 LEU A N 1
ATOM 1889 C CA . LEU A 1 268 ? -8.375 13.664 17.281 1 98.62 268 LEU A CA 1
ATOM 1890 C C . LEU A 1 268 ? -9.172 14.828 17.859 1 98.62 268 LEU A C 1
ATOM 1892 O O . LEU A 1 268 ? -10.258 14.625 18.406 1 98.62 268 LEU A O 1
ATOM 1896 N N . VAL A 1 269 ? -8.648 16 17.734 1 98.69 269 VAL A N 1
ATOM 1897 C CA . VAL A 1 269 ? -9.352 17.188 18.203 1 98.69 269 VAL A CA 1
ATOM 1898 C C . VAL A 1 269 ? -10.625 17.391 17.391 1 98.69 269 VAL A C 1
ATOM 1900 O O . VAL A 1 269 ? -11.688 17.703 17.938 1 98.69 269 VAL A O 1
ATOM 1903 N N . ALA A 1 270 ? -10.5 17.219 16.062 1 98.88 270 ALA A N 1
ATOM 1904 C CA . ALA A 1 270 ? -11.633 17.375 15.156 1 98.88 270 ALA A CA 1
ATOM 1905 C C . ALA A 1 270 ? -12.797 16.484 15.586 1 98.88 270 ALA A C 1
ATOM 1907 O O . ALA A 1 270 ? -13.961 16.891 15.5 1 98.88 270 ALA A O 1
ATOM 1908 N N . GLU A 1 271 ? -12.516 15.25 16.031 1 98.62 271 GLU A N 1
ATOM 1909 C CA . GLU A 1 271 ? -13.555 14.328 16.469 1 98.62 271 GLU A CA 1
ATOM 1910 C C . GLU A 1 271 ? -14.312 14.875 17.672 1 98.62 271 GLU A C 1
ATOM 1912 O O . GLU A 1 271 ? -15.508 14.625 17.828 1 98.62 271 GLU A O 1
ATOM 1917 N N . HIS A 1 272 ? -13.648 15.656 18.516 1 97.69 272 HIS A N 1
ATOM 1918 C CA . HIS A 1 272 ? -14.305 16.312 19.641 1 97.69 272 HIS A CA 1
ATOM 1919 C C . HIS A 1 272 ? -15.133 17.5 19.172 1 97.69 272 HIS A C 1
ATOM 1921 O O . HIS A 1 272 ? -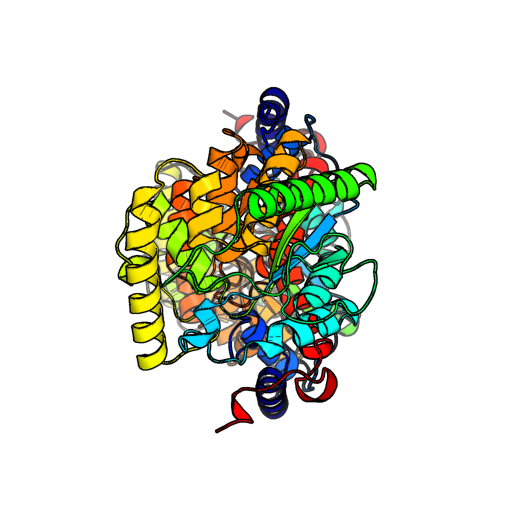16.172 17.812 19.766 1 97.69 272 HIS A O 1
ATOM 1927 N N . LEU A 1 273 ? -14.664 18.141 18.141 1 98.19 273 LEU A N 1
ATOM 1928 C CA . LEU A 1 273 ? -15.352 19.312 17.609 1 98.19 273 LEU A CA 1
ATOM 1929 C C . LEU A 1 273 ? -16.594 18.906 16.812 1 98.19 273 LEU A C 1
ATOM 1931 O O . LEU A 1 273 ? -17.578 19.625 16.797 1 98.19 273 LEU A O 1
ATOM 1935 N N . ALA A 1 274 ? -16.516 17.797 16.156 1 98.38 274 ALA A N 1
ATOM 1936 C CA . ALA A 1 274 ? -17.578 17.25 15.328 1 98.38 274 ALA A CA 1
ATOM 1937 C C . ALA A 1 274 ? -17.703 15.734 15.539 1 98.38 274 ALA A C 1
ATOM 1939 O O . ALA A 1 274 ? -17.297 14.945 14.688 1 98.38 274 ALA A O 1
ATOM 1940 N N . PRO A 1 275 ? -18.422 15.367 16.625 1 98.06 275 PRO A N 1
ATOM 1941 C CA . PRO A 1 275 ? -18.516 13.945 16.953 1 98.06 275 PRO A CA 1
ATOM 1942 C C . PRO A 1 275 ? -19.062 13.109 15.805 1 98.06 275 PRO A C 1
ATOM 1944 O O . PRO A 1 275 ? -20.062 13.492 15.18 1 98.06 275 PRO A O 1
ATOM 1947 N N . GLY A 1 276 ? -18.359 11.984 15.484 1 98.56 276 GLY A N 1
ATOM 1948 C CA . GLY A 1 276 ? -18.75 11.102 14.398 1 98.56 276 GLY A CA 1
ATOM 1949 C C . GLY A 1 276 ? -17.953 11.336 13.125 1 98.56 276 GLY A C 1
ATOM 1950 O O . GLY A 1 276 ? -18.047 10.562 12.172 1 98.56 276 GLY A O 1
ATOM 1951 N N . ALA A 1 277 ? -17.094 12.391 13.141 1 98.88 277 ALA A N 1
ATOM 1952 C CA . ALA A 1 277 ? -16.312 12.727 11.961 1 98.88 277 ALA A CA 1
ATOM 1953 C C . ALA A 1 277 ? -15.391 11.578 11.57 1 98.88 277 ALA A C 1
ATOM 1955 O O . ALA A 1 277 ? -15.133 11.359 10.383 1 98.88 277 ALA A O 1
ATOM 1956 N N . ARG A 1 278 ? -14.938 10.805 12.57 1 98.75 278 ARG A N 1
ATOM 1957 C CA . ARG A 1 278 ? -13.969 9.742 12.328 1 98.75 278 ARG A CA 1
ATOM 1958 C C . ARG A 1 278 ? -14.539 8.688 11.391 1 98.75 278 ARG A C 1
ATOM 1960 O O . ARG A 1 278 ? -13.789 7.949 10.742 1 98.75 278 ARG A O 1
ATOM 1967 N N . LEU A 1 279 ? -15.891 8.539 11.242 1 98.81 279 LEU A N 1
ATOM 1968 C CA . LEU A 1 279 ? -16.516 7.539 10.383 1 98.81 279 LEU A CA 1
ATOM 1969 C C . LEU A 1 279 ? -16.281 7.855 8.914 1 98.81 279 LEU A C 1
ATOM 1971 O O . LEU A 1 279 ? -16.469 6.996 8.047 1 98.81 279 LEU A O 1
ATOM 1975 N N . TRP A 1 280 ? -15.852 9.133 8.641 1 98.94 280 TRP A N 1
ATOM 1976 C CA . TRP A 1 280 ? -15.594 9.578 7.277 1 98.94 280 TRP A CA 1
ATOM 1977 C C . TRP A 1 280 ? -14.109 9.508 6.949 1 98.94 280 TRP A C 1
ATOM 1979 O O . TRP A 1 280 ? -13.688 9.875 5.852 1 98.94 280 TRP A O 1
ATOM 1989 N N . TRP A 1 281 ? -13.32 8.992 7.922 1 98.94 281 TRP A N 1
ATOM 1990 C CA . TRP A 1 281 ? -11.875 9 7.754 1 98.94 281 TRP A CA 1
ATOM 1991 C C . TRP A 1 281 ? -11.328 7.578 7.656 1 98.94 281 TRP A C 1
ATOM 1993 O O . TRP A 1 281 ? -11.953 6.633 8.141 1 98.94 281 TRP A O 1
ATOM 2003 N N . GLN A 1 282 ? -10.203 7.398 6.98 1 98.88 282 GLN A N 1
ATOM 2004 C CA . GLN A 1 282 ? -9.289 6.262 7.074 1 98.88 282 GLN A CA 1
ATOM 2005 C C . GLN A 1 282 ? -7.863 6.719 7.352 1 98.88 282 GLN A C 1
ATOM 2007 O O . GLN A 1 282 ? -7.484 7.836 6.996 1 98.88 282 GLN A O 1
ATOM 2012 N N . ALA A 1 283 ? -7.098 5.93 8.062 1 98.69 283 ALA A N 1
ATOM 2013 C CA . ALA A 1 283 ? -5.68 6.207 8.289 1 98.69 283 ALA A CA 1
ATOM 2014 C C . ALA A 1 283 ? -4.82 5.617 7.176 1 98.69 283 ALA A C 1
ATOM 2016 O O . ALA A 1 283 ? -4.816 4.402 6.965 1 98.69 283 ALA A O 1
ATOM 2017 N N . GLY A 1 284 ? -4.121 6.469 6.492 1 98.44 284 GLY A N 1
ATOM 2018 C CA . GLY A 1 284 ? -3.357 6.02 5.34 1 98.44 284 GLY A CA 1
ATOM 2019 C C . GLY A 1 284 ? -2.117 5.23 5.715 1 98.44 284 GLY A C 1
ATOM 2020 O O . GLY A 1 284 ? -1.814 4.207 5.098 1 98.44 284 GLY A O 1
ATOM 2021 N N . HIS A 1 285 ? -1.398 5.66 6.688 1 97.81 285 HIS A N 1
ATOM 2022 C CA . HIS A 1 285 ? -0.106 5.066 7.008 1 97.81 285 HIS A CA 1
ATOM 2023 C C . HIS A 1 285 ? 0.226 5.238 8.484 1 97.81 285 HIS A C 1
ATOM 2025 O O . HIS A 1 285 ? -0.07 6.277 9.078 1 97.81 285 HIS A O 1
ATOM 2031 N N . ARG A 1 286 ? 0.853 4.273 9.07 1 96.19 286 ARG A N 1
ATOM 2032 C CA . ARG A 1 286 ? 1.361 4.352 10.438 1 96.19 286 ARG A CA 1
ATOM 2033 C C . ARG A 1 286 ? 2.746 4.988 10.469 1 96.19 286 ARG A C 1
ATOM 2035 O O . ARG A 1 286 ? 3.691 4.461 9.883 1 96.19 286 ARG A O 1
ATOM 2042 N N . SER A 1 287 ? 2.812 6.082 11.094 1 95.56 287 SER A N 1
ATOM 2043 C CA . SER A 1 287 ? 4.098 6.738 11.312 1 95.56 287 SER A CA 1
ATOM 2044 C C . SER A 1 287 ? 4.895 6.043 12.414 1 95.56 287 SER A C 1
ATOM 2046 O O . SER A 1 287 ? 4.32 5.375 13.273 1 95.56 287 SER A O 1
ATOM 2048 N N . THR A 1 288 ? 6.25 6.23 12.414 1 94.56 288 THR A N 1
ATOM 2049 C CA . THR A 1 288 ? 7.09 5.652 13.453 1 94.56 288 THR A CA 1
ATOM 2050 C C . THR A 1 288 ? 6.953 6.438 14.758 1 94.56 288 THR A C 1
ATOM 2052 O O . THR A 1 288 ? 7.395 5.98 15.812 1 94.56 288 THR A O 1
ATOM 2055 N N . GLU A 1 289 ? 6.316 7.625 14.711 1 95.94 289 GLU A N 1
ATOM 2056 C CA . GLU A 1 289 ? 6.082 8.414 15.914 1 95.94 289 GLU A CA 1
ATOM 2057 C C . GLU A 1 289 ? 5.152 7.688 16.891 1 95.94 289 GLU A C 1
ATOM 2059 O O . GLU A 1 289 ? 4.012 7.379 16.547 1 95.94 289 GLU A O 1
ATOM 2064 N N . PRO A 1 290 ? 5.578 7.488 18.125 1 96.44 290 PRO A N 1
ATOM 2065 C CA . PRO A 1 290 ? 4.785 6.684 19.047 1 96.44 290 PRO A CA 1
ATOM 2066 C C . PRO A 1 290 ? 3.414 7.289 19.328 1 96.44 290 PRO A C 1
ATOM 2068 O O . PRO A 1 290 ? 2.436 6.555 19.5 1 96.44 290 PRO A O 1
ATOM 2071 N N . GLY A 1 291 ? 3.334 8.547 19.406 1 97.62 291 GLY A N 1
ATOM 2072 C CA . GLY A 1 291 ? 2.061 9.203 19.656 1 97.62 291 GLY A CA 1
ATOM 2073 C C . GLY A 1 291 ? 1.018 8.891 18.594 1 97.62 291 GLY A C 1
ATOM 2074 O O . GLY A 1 291 ? -0.184 8.953 18.859 1 97.62 291 GLY A O 1
ATOM 2075 N N . HIS A 1 292 ? 1.516 8.602 17.438 1 98.12 292 HIS A N 1
ATOM 2076 C CA . HIS A 1 292 ? 0.583 8.328 16.344 1 98.12 292 HIS A CA 1
ATOM 2077 C C . HIS A 1 292 ? -0.273 7.105 16.641 1 98.12 292 HIS A C 1
ATOM 2079 O O . HIS A 1 292 ? -1.486 7.121 16.422 1 98.12 292 HIS A O 1
ATOM 2085 N N . ALA A 1 293 ? 0.328 6.066 17.109 1 98 293 ALA A N 1
ATOM 2086 C CA . ALA A 1 293 ? -0.403 4.848 17.438 1 98 293 ALA A CA 1
ATOM 2087 C C . ALA A 1 293 ? -1.47 5.117 18.5 1 98 293 ALA A C 1
ATOM 2089 O O . ALA A 1 293 ? -2.566 4.555 18.438 1 98 293 ALA A O 1
ATOM 2090 N N . LEU A 1 294 ? -1.185 5.957 19.469 1 98.25 294 LEU A N 1
ATOM 2091 C CA . LEU A 1 294 ? -2.131 6.328 20.516 1 98.25 294 LEU A CA 1
ATOM 2092 C C . LEU A 1 294 ? -3.338 7.051 19.938 1 98.25 294 LEU A C 1
ATOM 2094 O O . LEU A 1 294 ? -4.48 6.75 20.281 1 98.25 294 LEU A O 1
ATOM 2098 N N . ALA A 1 295 ? -3.021 7.961 19.047 1 98.62 295 ALA A N 1
ATOM 2099 C CA . ALA A 1 295 ? -4.09 8.727 18.406 1 98.62 295 ALA A CA 1
ATOM 2100 C C . ALA A 1 295 ? -4.98 7.82 17.562 1 98.62 295 ALA A C 1
ATOM 2102 O O . ALA A 1 295 ? -6.203 7.953 17.578 1 98.62 295 ALA A O 1
ATOM 2103 N N . LEU A 1 296 ? -4.367 6.949 16.797 1 98.69 296 LEU A N 1
ATOM 2104 C CA . LEU A 1 296 ? -5.109 6.008 15.961 1 98.69 296 LEU A CA 1
ATOM 2105 C C . LEU A 1 296 ? -6.031 5.141 16.812 1 98.69 296 LEU A C 1
ATOM 2107 O O . LEU A 1 296 ? -7.191 4.926 16.453 1 98.69 296 LEU A O 1
ATOM 2111 N N . THR A 1 297 ? -5.523 4.629 17.891 1 98.56 297 THR A N 1
ATOM 2112 C CA . THR A 1 297 ? -6.32 3.812 18.797 1 98.56 297 THR A CA 1
ATOM 2113 C C . THR A 1 297 ? -7.512 4.605 19.344 1 98.56 297 THR A C 1
ATOM 2115 O O . THR A 1 297 ? -8.633 4.098 19.359 1 98.56 2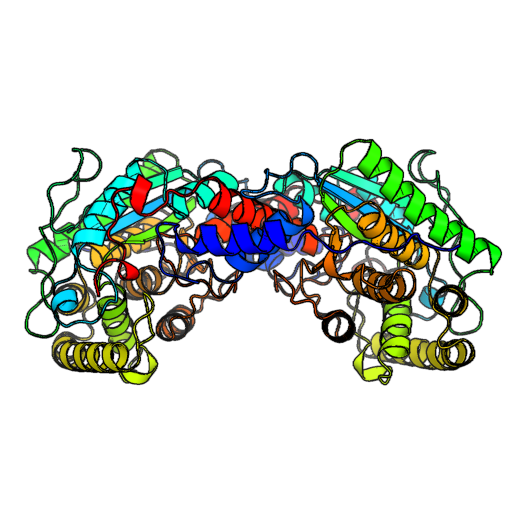97 THR A O 1
ATOM 2118 N N . ALA A 1 298 ? -7.242 5.828 19.734 1 98.56 298 ALA A N 1
ATOM 2119 C CA . ALA A 1 298 ? -8.297 6.684 20.266 1 98.56 298 ALA A CA 1
ATOM 2120 C C . ALA A 1 298 ? -9.375 6.941 19.219 1 98.56 298 ALA A C 1
ATOM 2122 O O . ALA A 1 298 ? -10.555 7.082 19.562 1 98.56 298 ALA A O 1
ATOM 2123 N N . LEU A 1 299 ? -8.992 6.977 17.953 1 98.75 299 LEU A N 1
ATOM 2124 C CA . LEU A 1 299 ? -9.93 7.25 16.859 1 98.75 299 LEU A CA 1
ATOM 2125 C C . LEU A 1 299 ? -10.531 5.961 16.328 1 98.75 299 LEU A C 1
ATOM 2127 O O . LEU A 1 299 ? -11.414 5.996 15.469 1 98.75 299 LEU A O 1
ATOM 2131 N N . ASP A 1 300 ? -10.039 4.816 16.812 1 98.44 300 ASP A N 1
ATOM 2132 C CA . ASP A 1 300 ? -10.453 3.498 16.344 1 98.44 300 ASP A CA 1
ATOM 2133 C C . ASP A 1 300 ? -10.219 3.359 14.836 1 98.44 300 ASP A C 1
ATOM 2135 O O . ASP A 1 300 ? -11.125 3 14.086 1 98.44 300 ASP A O 1
ATOM 2139 N N . LEU A 1 301 ? -9.031 3.73 14.438 1 98.56 301 LEU A N 1
ATOM 2140 C CA . LEU A 1 301 ? -8.633 3.619 13.039 1 98.56 301 LEU A CA 1
ATOM 2141 C C . LEU A 1 301 ? -7.43 2.697 12.883 1 98.56 301 LEU A C 1
ATOM 2143 O O . LEU A 1 301 ? -6.488 2.76 13.688 1 98.56 301 LEU A O 1
ATOM 2147 N N . GLU A 1 302 ? -7.449 1.827 11.938 1 98 302 GLU A N 1
ATOM 2148 C CA . GLU A 1 302 ? -6.328 0.967 11.57 1 98 302 GLU A CA 1
ATOM 2149 C C . GLU A 1 302 ? -5.652 1.465 10.297 1 98 302 GLU A C 1
ATOM 2151 O O . GLU A 1 302 ? -6.289 1.564 9.242 1 98 302 GLU A O 1
ATOM 2156 N N . PRO A 1 303 ? -4.367 1.788 10.391 1 98.44 303 PRO A N 1
ATOM 2157 C CA . PRO A 1 303 ? -3.686 2.303 9.203 1 98.44 303 PRO A CA 1
ATOM 2158 C C . PRO A 1 303 ? -3.625 1.282 8.062 1 98.44 303 PRO A C 1
ATOM 2160 O O . PRO A 1 303 ? -3.467 0.084 8.312 1 98.44 303 PRO A O 1
ATOM 2163 N N . ILE A 1 304 ? -3.717 1.771 6.832 1 98.69 304 ILE A N 1
ATOM 2164 C CA . ILE A 1 304 ? -3.693 0.933 5.641 1 98.69 304 ILE A CA 1
ATOM 2165 C C . ILE A 1 304 ? -2.275 0.423 5.395 1 98.69 304 ILE A C 1
ATOM 2167 O O . ILE A 1 304 ? -2.082 -0.743 5.043 1 98.69 304 ILE A O 1
ATOM 2171 N N . LEU A 1 305 ? -1.288 1.297 5.598 1 98.56 305 LEU A N 1
ATOM 2172 C CA . LEU A 1 305 ? 0.101 0.97 5.297 1 98.56 305 LEU A CA 1
ATOM 2173 C C . LEU A 1 305 ? 0.967 1.061 6.547 1 98.56 305 LEU A C 1
ATOM 2175 O O . LEU A 1 305 ? 0.635 1.789 7.484 1 98.56 305 LEU A O 1
ATOM 2179 N N . ASP A 1 306 ? 2.02 0.359 6.582 1 97.81 306 ASP A N 1
ATOM 2180 C CA . ASP A 1 306 ? 3.133 0.47 7.523 1 97.81 306 ASP A CA 1
ATOM 2181 C C . ASP A 1 306 ? 4.473 0.302 6.809 1 97.81 306 ASP A C 1
ATOM 2183 O O . ASP A 1 306 ? 4.953 -0.82 6.637 1 97.81 306 ASP A O 1
ATOM 2187 N N . LEU A 1 307 ? 5.082 1.396 6.422 1 98.19 307 LEU A N 1
ATOM 2188 C CA . LEU A 1 307 ? 6.309 1.396 5.629 1 98.19 307 LEU A CA 1
ATOM 2189 C C . LEU A 1 307 ? 7.441 2.084 6.383 1 98.19 307 LEU A C 1
ATOM 2191 O O . LEU A 1 307 ? 8.43 2.508 5.777 1 98.19 307 LEU A O 1
ATOM 2195 N N . ARG A 1 308 ? 7.223 2.334 7.691 1 97.06 308 ARG A N 1
ATOM 2196 C CA . ARG A 1 308 ? 8.211 2.904 8.594 1 97.06 308 ARG A CA 1
ATOM 2197 C C . ARG A 1 308 ? 8.602 4.312 8.164 1 97.06 308 ARG A C 1
ATOM 2199 O O . ARG A 1 308 ? 9.773 4.691 8.25 1 97.06 308 ARG A O 1
ATOM 2206 N N . MET A 1 309 ? 7.668 5.051 7.551 1 97.31 309 MET A N 1
ATOM 2207 C CA . MET A 1 309 ? 7.895 6.441 7.172 1 97.31 309 MET A CA 1
ATOM 2208 C C . MET A 1 309 ? 7.613 7.379 8.344 1 97.31 309 MET A C 1
ATOM 2210 O O . MET A 1 309 ? 6.82 7.047 9.227 1 97.31 309 MET A O 1
ATOM 2214 N N . ARG A 1 310 ? 8.242 8.539 8.312 1 95.12 310 ARG A N 1
ATOM 2215 C CA . ARG A 1 310 ? 8.008 9.555 9.336 1 95.12 310 ARG A CA 1
ATOM 2216 C C . ARG A 1 310 ? 8.172 10.961 8.758 1 95.12 310 ARG A C 1
ATOM 2218 O O . ARG A 1 310 ? 8.57 11.883 9.469 1 95.12 310 ARG A O 1
ATOM 2225 N N . LEU A 1 311 ? 7.977 11.094 7.5 1 94.75 311 LEU A N 1
ATOM 2226 C CA . LEU A 1 311 ? 8.234 12.352 6.809 1 94.75 311 LEU A CA 1
ATOM 2227 C C . LEU A 1 311 ? 7.121 13.359 7.074 1 94.75 311 LEU A C 1
ATOM 2229 O O . LEU A 1 311 ? 7.387 14.547 7.273 1 94.75 311 LEU A O 1
ATOM 2233 N N . GLY A 1 312 ? 5.82 12.938 7.012 1 95.5 312 GLY A N 1
ATOM 2234 C CA . GLY A 1 312 ? 4.695 13.859 7.023 1 95.5 312 GLY A CA 1
ATOM 2235 C C . GLY A 1 312 ? 4.27 14.297 5.633 1 95.5 312 GLY A C 1
ATOM 2236 O O . GLY A 1 312 ? 4.18 13.477 4.719 1 95.5 312 GLY A O 1
ATOM 2237 N N . GLU A 1 313 ? 3.803 15.602 5.504 1 97.62 313 GLU A N 1
ATOM 2238 C CA . GLU A 1 313 ? 3.416 16.219 4.242 1 97.62 313 GLU A CA 1
ATOM 2239 C C . GLU A 1 313 ? 2.162 15.57 3.668 1 97.62 313 GLU A C 1
ATOM 2241 O O . GLU A 1 313 ? 1.555 16.094 2.732 1 97.62 313 GLU A O 1
ATOM 2246 N N . GLY A 1 314 ? 1.662 14.43 4.219 1 98.5 314 GLY A N 1
ATOM 2247 C CA . GLY A 1 314 ? 0.583 13.648 3.635 1 98.5 314 GLY A CA 1
ATOM 2248 C C . GLY A 1 314 ? 1.076 12.492 2.787 1 98.5 314 GLY A C 1
ATOM 2249 O O . GLY A 1 314 ? 0.302 11.891 2.039 1 98.5 314 GLY A O 1
ATOM 2250 N N . THR A 1 315 ? 2.373 12.172 2.912 1 98.62 315 THR A N 1
ATOM 2251 C CA . THR A 1 315 ? 3.016 11.234 1.999 1 98.62 315 THR A CA 1
ATOM 2252 C C . THR A 1 315 ? 2.471 9.828 2.199 1 98.62 315 THR A C 1
ATOM 2254 O O . THR A 1 315 ? 2.184 9.117 1.229 1 98.62 315 THR A O 1
ATOM 2257 N N . GLY A 1 316 ? 2.354 9.398 3.459 1 98.31 316 GLY A N 1
ATOM 2258 C CA . GLY A 1 316 ? 1.819 8.07 3.723 1 98.31 316 GLY A CA 1
ATOM 2259 C C . GLY A 1 316 ? 0.408 7.883 3.199 1 98.31 316 GLY A C 1
ATOM 2260 O O . GLY A 1 316 ? 0.081 6.824 2.652 1 98.31 316 GLY A O 1
ATOM 2261 N N . ALA A 1 317 ? -0.461 8.859 3.359 1 98.75 317 ALA A N 1
ATOM 2262 C CA . ALA A 1 317 ? -1.831 8.805 2.855 1 98.75 317 ALA A CA 1
ATOM 2263 C C . ALA A 1 317 ? -1.856 8.789 1.331 1 98.75 317 ALA A C 1
ATOM 2265 O O . ALA A 1 317 ? -2.674 8.094 0.725 1 98.75 317 ALA A O 1
ATOM 2266 N N . ALA A 1 318 ? -0.983 9.586 0.723 1 98.69 318 ALA A N 1
ATOM 2267 C CA . ALA A 1 318 ? -0.891 9.57 -0.735 1 98.69 318 ALA A CA 1
ATOM 2268 C C . ALA A 1 318 ? -0.521 8.18 -1.245 1 98.69 318 ALA A C 1
ATOM 2270 O O . ALA A 1 318 ? -1.052 7.727 -2.26 1 98.69 318 ALA A O 1
ATOM 2271 N N . LEU A 1 319 ? 0.353 7.508 -0.536 1 98.62 319 LEU A N 1
ATOM 2272 C CA . LEU A 1 319 ? 0.767 6.16 -0.908 1 98.62 319 LEU A CA 1
ATOM 2273 C C . LEU A 1 319 ? -0.386 5.172 -0.75 1 98.62 319 LEU A C 1
ATOM 2275 O O . LEU A 1 319 ? -0.42 4.137 -1.42 1 98.62 319 LEU A O 1
ATOM 2279 N N . ALA A 1 320 ? -1.319 5.484 0.157 1 98.81 320 ALA A N 1
ATOM 2280 C CA . ALA A 1 320 ? -2.447 4.594 0.424 1 98.81 320 ALA A CA 1
ATOM 2281 C C . ALA A 1 320 ? -3.541 4.766 -0.626 1 98.81 320 ALA A C 1
ATOM 2283 O O . ALA A 1 320 ? -4.402 3.895 -0.784 1 98.81 320 ALA A O 1
ATOM 2284 N N . LEU A 1 321 ? -3.547 5.867 -1.364 1 98.88 321 LEU A N 1
ATOM 2285 C CA . LEU A 1 321 ? -4.633 6.223 -2.271 1 98.88 321 LEU A CA 1
ATOM 2286 C C . LEU A 1 321 ? -4.816 5.152 -3.342 1 98.88 321 LEU A C 1
ATOM 2288 O O . LEU A 1 321 ? -5.941 4.73 -3.619 1 98.88 321 LEU A O 1
ATOM 2292 N N . PRO A 1 322 ? -3.723 4.594 -3.961 1 98.69 322 PRO A N 1
ATOM 2293 C CA . PRO A 1 322 ? -3.928 3.539 -4.957 1 98.69 322 PRO A CA 1
ATOM 2294 C C . PRO A 1 322 ? -4.574 2.291 -4.363 1 98.69 322 PRO A C 1
ATOM 2296 O O . PRO A 1 322 ? -5.289 1.57 -5.066 1 98.69 322 PRO A O 1
ATOM 2299 N N . ILE A 1 323 ? -4.336 1.982 -3.068 1 98.81 323 ILE A N 1
ATOM 2300 C CA . ILE A 1 323 ? -4.973 0.847 -2.41 1 98.81 323 ILE A CA 1
ATOM 2301 C C . ILE A 1 323 ? -6.469 1.103 -2.273 1 98.81 323 ILE A C 1
ATOM 2303 O O . ILE A 1 323 ? -7.285 0.213 -2.533 1 98.81 323 ILE A O 1
ATOM 2307 N N . VAL A 1 324 ? -6.824 2.32 -1.9 1 98.88 324 VAL A N 1
ATOM 2308 C CA . VAL A 1 324 ? -8.227 2.721 -1.791 1 98.88 324 VAL A CA 1
ATOM 2309 C C . VAL A 1 324 ? -8.898 2.621 -3.158 1 98.88 324 VAL A C 1
ATOM 2311 O O . VAL A 1 324 ? -10.008 2.094 -3.273 1 98.88 324 VAL A O 1
ATOM 2314 N N . ARG A 1 325 ? -8.242 3.08 -4.207 1 98.81 325 ARG A N 1
ATOM 2315 C CA . ARG A 1 325 ? -8.758 2.994 -5.566 1 98.81 325 ARG A CA 1
ATOM 2316 C C . ARG A 1 325 ? -8.922 1.54 -6 1 98.81 325 ARG A C 1
ATOM 2318 O O . ARG A 1 325 ? -9.867 1.203 -6.715 1 98.81 325 ARG A O 1
ATOM 2325 N N . ALA A 1 326 ? -7.996 0.716 -5.621 1 98.88 326 ALA A N 1
ATOM 2326 C CA . ALA A 1 326 ? -8.07 -0.708 -5.941 1 98.88 326 ALA A CA 1
ATOM 2327 C C . ALA A 1 326 ? -9.289 -1.354 -5.281 1 98.88 326 ALA A C 1
ATOM 2329 O O . ALA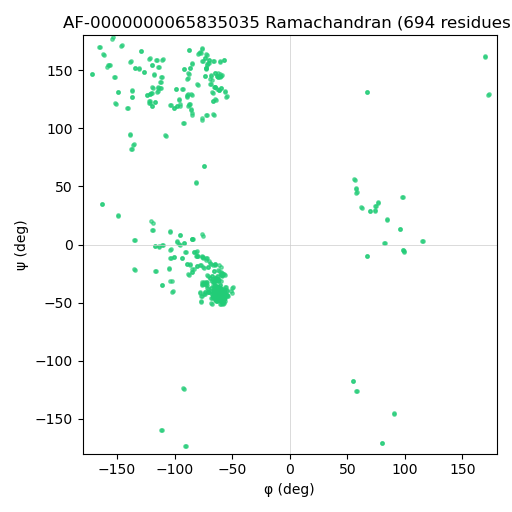 A 1 326 ? -9.93 -2.221 -5.871 1 98.88 326 ALA A O 1
ATOM 2330 N N . ALA A 1 327 ? -9.594 -0.965 -4.027 1 98.88 327 ALA A N 1
ATOM 2331 C CA . ALA A 1 327 ? -10.781 -1.475 -3.34 1 98.88 327 ALA A CA 1
ATOM 2332 C C . ALA A 1 327 ? -12.047 -1.152 -4.121 1 98.88 327 ALA A C 1
ATOM 2334 O O . ALA A 1 327 ? -12.922 -2.012 -4.285 1 98.88 327 ALA A O 1
ATOM 2335 N N . VAL A 1 328 ? -12.141 0.059 -4.605 1 98.88 328 VAL A N 1
ATOM 2336 C CA . VAL A 1 328 ? -13.281 0.474 -5.41 1 98.88 328 VAL A CA 1
ATOM 2337 C C . VAL A 1 328 ? -13.352 -0.37 -6.68 1 98.88 328 VAL A C 1
ATOM 2339 O O . VAL A 1 328 ? -14.414 -0.896 -7.023 1 98.88 328 VAL A O 1
ATOM 2342 N N . ALA A 1 329 ? -12.211 -0.514 -7.371 1 98.81 329 ALA A N 1
ATOM 2343 C CA . ALA A 1 329 ? -12.156 -1.246 -8.633 1 98.81 329 ALA A CA 1
ATOM 2344 C C . ALA A 1 329 ? -12.578 -2.699 -8.445 1 98.81 329 ALA A C 1
ATOM 2346 O O . ALA A 1 329 ? -13.328 -3.244 -9.266 1 98.81 329 ALA A O 1
ATOM 2347 N N . ALA A 1 330 ? -12.102 -3.334 -7.414 1 98.69 330 ALA A N 1
ATOM 2348 C CA . ALA A 1 330 ? -12.453 -4.73 -7.164 1 98.69 330 ALA A CA 1
ATOM 2349 C C . ALA A 1 330 ? -13.953 -4.895 -6.98 1 98.69 330 ALA A C 1
ATOM 2351 O O . ALA A 1 330 ? -14.586 -5.703 -7.668 1 98.69 330 ALA A O 1
ATOM 2352 N N . LEU A 1 331 ? -14.562 -4.09 -6.102 1 98.81 331 LEU A N 1
ATOM 2353 C CA . LEU A 1 331 ? -15.984 -4.223 -5.805 1 98.81 331 LEU A CA 1
ATOM 2354 C C . LEU A 1 331 ? -16.828 -3.904 -7.035 1 98.81 331 LEU A C 1
ATOM 2356 O O . LEU A 1 331 ? -17.859 -4.543 -7.27 1 98.81 331 LEU A O 1
ATOM 2360 N N . SER A 1 332 ? -16.375 -2.977 -7.809 1 98.5 332 SER A N 1
ATOM 2361 C CA . SER A 1 332 ? -17.203 -2.471 -8.891 1 98.5 332 SER A CA 1
ATOM 2362 C C . SER A 1 332 ? -17.031 -3.299 -10.164 1 98.5 332 SER A C 1
ATOM 2364 O O . SER A 1 332 ? -17.953 -3.412 -10.969 1 98.5 332 SER A O 1
ATOM 2366 N N . SER A 1 333 ? -15.867 -3.961 -10.352 1 97.88 333 SER A N 1
ATOM 2367 C CA . SER A 1 333 ? -15.578 -4.469 -11.688 1 97.88 333 SER A CA 1
ATOM 2368 C C . SER A 1 333 ? -15.492 -5.992 -11.688 1 97.88 333 SER A C 1
ATOM 2370 O O . SER A 1 333 ? -15.625 -6.625 -12.742 1 97.88 333 SER A O 1
ATOM 2372 N N . MET A 1 334 ? -15.219 -6.617 -10.578 1 98.38 334 MET A N 1
ATOM 2373 C CA . MET A 1 334 ? -15.086 -8.07 -10.547 1 98.38 334 MET A CA 1
ATOM 2374 C C . MET A 1 334 ? -16.406 -8.742 -10.938 1 98.38 334 MET A C 1
ATOM 2376 O O . MET A 1 334 ? -17.484 -8.281 -10.547 1 98.38 334 MET A O 1
ATOM 2380 N N . ALA A 1 335 ? -16.297 -9.836 -11.625 1 98 335 ALA A N 1
ATOM 2381 C CA . ALA A 1 335 ? -17.469 -10.625 -11.977 1 98 335 ALA A CA 1
ATOM 2382 C C . ALA A 1 335 ? -18.016 -11.375 -10.758 1 98 335 ALA A C 1
ATOM 2384 O O . ALA A 1 335 ? -17.25 -11.734 -9.859 1 98 335 ALA A O 1
ATOM 2385 N N . THR A 1 336 ? -19.344 -11.539 -10.664 1 97.25 336 THR A N 1
ATOM 2386 C CA . THR A 1 336 ? -19.953 -12.414 -9.672 1 97.25 336 THR A CA 1
ATOM 2387 C C . THR A 1 336 ? -19.844 -13.875 -10.109 1 97.25 336 THR A C 1
ATOM 2389 O O . THR A 1 336 ? -19.562 -14.164 -11.273 1 97.25 336 THR A O 1
ATOM 2392 N N . PHE A 1 337 ? -20.094 -14.773 -9.18 1 95.75 337 PHE A N 1
ATOM 2393 C CA . PHE A 1 337 ? -20.125 -16.188 -9.508 1 95.75 337 PHE A CA 1
ATOM 2394 C C . PHE A 1 337 ? -21.094 -16.469 -10.641 1 95.75 337 PHE A C 1
ATOM 2396 O O . PHE A 1 337 ? -20.781 -17.188 -11.586 1 95.75 337 PHE A O 1
ATOM 2403 N N . ALA A 1 338 ? -22.25 -15.852 -10.562 1 94.5 338 ALA A N 1
ATOM 2404 C CA . ALA A 1 338 ? -23.297 -16.047 -11.555 1 94.5 338 ALA A CA 1
ATOM 2405 C C . ALA A 1 338 ? -22.875 -15.531 -12.922 1 94.5 338 ALA A C 1
ATOM 2407 O O . ALA A 1 338 ? -23.031 -16.219 -13.938 1 94.5 338 ALA A O 1
ATOM 2408 N N . GLN A 1 339 ? -22.25 -14.383 -12.977 1 95.06 339 GLN A N 1
ATOM 2409 C CA . GLN A 1 339 ? -21.844 -13.734 -14.219 1 95.06 339 GLN A CA 1
ATOM 2410 C C . GLN A 1 339 ? -20.734 -14.508 -14.906 1 95.06 339 GLN A C 1
ATOM 2412 O O . GLN A 1 339 ? -20.703 -14.633 -16.141 1 95.06 339 GLN A O 1
ATOM 2417 N N . ALA A 1 340 ? -19.812 -15.062 -14.078 1 93.19 340 ALA A N 1
ATOM 2418 C CA . ALA A 1 340 ? -18.594 -15.68 -14.617 1 93.19 340 ALA A CA 1
ATOM 2419 C C . ALA A 1 340 ? -18.781 -17.172 -14.828 1 93.19 340 ALA A C 1
ATOM 2421 O O . ALA A 1 340 ? -17.938 -17.828 -15.445 1 93.19 340 ALA A O 1
ATOM 2422 N N . GLY A 1 341 ? -19.844 -17.719 -14.312 1 93 341 GLY A N 1
ATOM 2423 C CA . GLY A 1 341 ? -20.031 -19.156 -14.383 1 93 341 GLY A CA 1
ATOM 2424 C C . GLY A 1 341 ? -19.062 -19.938 -13.508 1 93 341 GLY A C 1
ATOM 2425 O O . GLY A 1 341 ? -18.594 -21.016 -13.898 1 93 341 GLY A O 1
ATOM 2426 N N . VAL A 1 342 ? -18.656 -19.375 -12.492 1 92.81 342 VAL A N 1
ATOM 2427 C CA . VAL A 1 342 ? -17.766 -20.016 -11.539 1 92.81 342 VAL A CA 1
ATOM 2428 C C . VAL A 1 342 ? -18.578 -20.672 -10.422 1 92.81 342 VAL A C 1
ATOM 2430 O O . VAL A 1 342 ? -19.516 -20.078 -9.898 1 92.81 342 VAL A O 1
ATOM 2433 N N . SER A 1 343 ? -18.25 -21.859 -10.094 1 89 343 SER A N 1
ATOM 2434 C CA . SER A 1 343 ? -18.969 -22.594 -9.062 1 89 343 SER A CA 1
ATOM 2435 C C . SER A 1 343 ? -18.766 -21.969 -7.691 1 89 343 SER A C 1
ATOM 2437 O O . SER A 1 343 ? -17.625 -21.672 -7.301 1 89 343 SER A O 1
ATOM 2439 N N . ASP A 1 344 ? -19.891 -21.75 -7.008 1 84.75 344 ASP A N 1
ATOM 2440 C CA . ASP A 1 344 ? -19.891 -21.188 -5.66 1 84.75 344 ASP A CA 1
ATOM 2441 C C . ASP A 1 344 ? -20.078 -22.281 -4.605 1 84.75 344 ASP A C 1
ATOM 2443 O O . ASP A 1 344 ? -21.047 -23.031 -4.656 1 84.75 344 ASP A O 1
ATOM 2447 N N . PRO A 1 345 ? -19.125 -22.469 -3.77 1 73.81 345 PRO A N 1
ATOM 2448 C CA . PRO A 1 345 ? -19.281 -23.531 -2.783 1 73.81 345 PRO A CA 1
ATOM 2449 C C . PRO A 1 345 ? -20.562 -23.391 -1.957 1 73.81 345 PRO A C 1
ATOM 2451 O O . PRO A 1 345 ? -21.062 -24.375 -1.416 1 73.81 345 PRO A O 1
ATOM 2454 N N . SER A 1 346 ? -20.984 -22.141 -1.608 1 67.56 346 SER A N 1
ATOM 2455 C CA . SER A 1 346 ? -22.203 -21.969 -0.844 1 67.56 346 SER A CA 1
ATOM 2456 C C . SER A 1 346 ? -23.422 -22.5 -1.606 1 67.56 346 SER A C 1
ATOM 2458 O O . SER A 1 346 ? -24.484 -22.719 -1.021 1 67.56 346 SER A O 1
ATOM 2460 N N . ALA A 1 347 ? -23.281 -22.688 -2.975 1 55.84 347 ALA A N 1
ATOM 2461 C CA . ALA A 1 347 ? -24.406 -23.156 -3.773 1 55.84 347 ALA A CA 1
ATOM 2462 C C . ALA A 1 347 ? -24.5 -24.672 -3.738 1 55.84 347 ALA A C 1
ATOM 2464 O O . ALA A 1 347 ? -25.5 -25.25 -4.188 1 55.84 347 ALA A O 1
ATOM 2465 N N . HIS A 1 348 ? -23.406 -25.297 -3.416 1 48.25 348 HIS A N 1
ATOM 2466 C CA . HIS A 1 348 ? -23.469 -26.75 -3.318 1 48.25 348 HIS A CA 1
ATOM 2467 C C . HIS A 1 348 ? -23.406 -27.219 -1.867 1 48.25 348 HIS A C 1
ATOM 2469 O O . HIS A 1 348 ? -22.359 -27.094 -1.224 1 48.25 348 HIS A O 1
ATOM 2475 N N . PRO A 1 349 ? -24.5 -27.453 -1.121 1 38.69 349 PRO A N 1
ATOM 2476 C CA . PRO A 1 349 ? -24.531 -28 0.237 1 38.69 349 PRO A CA 1
ATOM 2477 C C . PRO A 1 349 ? -23.766 -29.312 0.358 1 38.69 349 PRO A C 1
ATOM 2479 O O . PRO A 1 349 ? -23.641 -30.047 -0.625 1 38.69 349 PRO A O 1
ATOM 2482 N N . MET B 1 1 ? 17.328 -29.25 -16.875 1 78.62 1 MET B N 1
ATOM 2483 C CA . MET B 1 1 ? 17.438 -27.844 -17.234 1 78.62 1 MET B CA 1
ATOM 2484 C C . MET B 1 1 ? 18.359 -27.109 -16.266 1 78.62 1 MET B C 1
ATOM 2486 O O . MET B 1 1 ? 18.359 -27.375 -15.062 1 78.62 1 MET B O 1
ATOM 2490 N N . GLU B 1 2 ? 19.297 -26.422 -16.797 1 89.62 2 GLU B N 1
ATOM 2491 C CA . GLU B 1 2 ? 20.219 -25.609 -16.016 1 89.62 2 GLU B CA 1
ATOM 2492 C C . GLU B 1 2 ? 20.062 -24.125 -16.344 1 89.62 2 GLU B C 1
ATOM 2494 O O . GLU B 1 2 ? 19.875 -23.75 -17.5 1 89.62 2 GLU B O 1
ATOM 2499 N N . PHE B 1 3 ? 19.953 -23.328 -15.281 1 96.38 3 PHE B N 1
ATOM 2500 C CA . PHE B 1 3 ? 19.859 -21.875 -15.453 1 96.38 3 PHE B CA 1
ATOM 2501 C C . PHE B 1 3 ? 21.25 -21.25 -15.484 1 96.38 3 PHE B C 1
ATOM 2503 O O . PHE B 1 3 ? 22.156 -21.703 -14.797 1 96.38 3 PHE B O 1
ATOM 2510 N N . ALA B 1 4 ? 21.375 -20.219 -16.344 1 95.5 4 ALA B N 1
ATOM 2511 C CA . ALA B 1 4 ? 22.625 -19.453 -16.375 1 95.5 4 ALA B CA 1
ATOM 2512 C C . ALA B 1 4 ? 22.906 -18.812 -15.023 1 95.5 4 ALA B C 1
ATOM 2514 O O . ALA B 1 4 ? 22 -18.672 -14.188 1 95.5 4 ALA B O 1
ATOM 2515 N N . THR B 1 5 ? 24.094 -18.516 -14.797 1 97.12 5 THR B N 1
ATOM 2516 C CA . THR B 1 5 ? 24.5 -17.859 -13.562 1 97.12 5 THR B CA 1
ATOM 2517 C C . THR B 1 5 ? 23.797 -16.516 -13.422 1 97.12 5 THR B C 1
ATOM 2519 O O . THR B 1 5 ? 23.719 -15.734 -14.383 1 97.12 5 THR B O 1
ATOM 2522 N N . VAL B 1 6 ? 23.297 -16.234 -12.281 1 98.31 6 VAL B N 1
ATOM 2523 C CA . VAL B 1 6 ? 22.609 -14.977 -12 1 98.31 6 VAL B CA 1
ATOM 2524 C C . VAL B 1 6 ? 23.625 -13.922 -11.57 1 98.31 6 VAL B C 1
ATOM 2526 O O . VAL B 1 6 ? 24.391 -14.125 -10.633 1 98.31 6 VAL B O 1
ATOM 2529 N N . SER B 1 7 ? 23.703 -12.836 -12.297 1 98.19 7 SER B N 1
ATOM 2530 C CA . SER B 1 7 ? 24.469 -11.68 -11.852 1 98.19 7 SER B CA 1
ATOM 2531 C C . SER B 1 7 ? 23.688 -10.852 -10.836 1 98.19 7 SER B C 1
ATOM 2533 O O . SER B 1 7 ? 22.5 -10.617 -11.008 1 98.19 7 SER B O 1
ATOM 2535 N N . PRO B 1 8 ? 24.359 -10.422 -9.812 1 98.44 8 PRO B N 1
ATOM 2536 C CA . PRO B 1 8 ? 23.641 -9.578 -8.852 1 98.44 8 PRO B CA 1
ATOM 2537 C C . PRO B 1 8 ? 23.312 -8.195 -9.414 1 98.44 8 PRO B C 1
ATOM 2539 O O . PRO B 1 8 ? 23.938 -7.75 -10.375 1 98.44 8 PRO B O 1
ATOM 2542 N N . PRO B 1 9 ? 22.312 -7.523 -8.812 1 98.81 9 PRO B N 1
ATOM 2543 C CA . PRO B 1 9 ? 22.094 -6.125 -9.18 1 98.81 9 PRO B CA 1
ATOM 2544 C C . PRO B 1 9 ? 23.328 -5.254 -8.969 1 98.81 9 PRO B C 1
ATOM 2546 O O . PRO B 1 9 ? 24.203 -5.613 -8.188 1 98.81 9 PRO B O 1
ATOM 2549 N N . ASP B 1 10 ? 23.453 -4.137 -9.594 1 98.81 10 ASP B N 1
ATOM 2550 C CA . ASP B 1 10 ? 24.641 -3.295 -9.672 1 98.81 10 ASP B CA 1
ATOM 2551 C C . ASP B 1 10 ? 24.906 -2.592 -8.344 1 98.81 10 ASP B C 1
ATOM 2553 O O . ASP B 1 10 ? 24.156 -1.692 -7.953 1 98.81 10 ASP B O 1
ATOM 2557 N N . PRO B 1 11 ? 25.969 -2.98 -7.703 1 98.5 11 PRO B N 1
ATOM 2558 C CA . PRO B 1 11 ? 26.25 -2.357 -6.41 1 98.5 11 PRO B CA 1
ATOM 2559 C C . PRO B 1 11 ? 26.625 -0.881 -6.535 1 98.5 11 PRO B C 1
ATOM 2561 O O . PRO B 1 11 ? 26.391 -0.102 -5.605 1 98.5 11 PRO B O 1
ATOM 2564 N N . GLY B 1 12 ? 27.234 -0.5 -7.59 1 98.81 12 GLY B N 1
ATOM 2565 C CA . GLY B 1 12 ? 27.547 0.902 -7.816 1 98.81 12 GLY B CA 1
ATOM 2566 C C . GLY B 1 12 ? 26.312 1.781 -7.891 1 98.81 12 GLY B C 1
ATOM 2567 O O . GLY B 1 12 ? 26.266 2.848 -7.273 1 98.81 12 GLY B O 1
ATOM 2568 N N . ALA B 1 13 ? 25.328 1.312 -8.625 1 98.88 13 ALA B N 1
ATOM 2569 C CA . ALA B 1 13 ? 24.078 2.039 -8.727 1 98.88 13 ALA B CA 1
ATOM 2570 C C . ALA B 1 13 ? 23.375 2.115 -7.371 1 98.88 13 ALA B C 1
ATOM 2572 O O . ALA B 1 13 ? 22.766 3.135 -7.035 1 98.88 13 ALA B O 1
ATOM 2573 N N . ALA B 1 14 ? 23.453 1.035 -6.652 1 98.88 14 ALA B N 1
ATOM 2574 C CA . ALA B 1 14 ? 22.891 1.038 -5.305 1 98.88 14 ALA B CA 1
ATOM 2575 C C . ALA B 1 14 ? 23.547 2.109 -4.441 1 98.88 14 ALA B C 1
ATOM 2577 O O . ALA B 1 14 ? 22.875 2.846 -3.727 1 98.88 14 ALA B O 1
ATOM 2578 N N . ALA B 1 15 ? 24.844 2.193 -4.465 1 98.81 15 ALA B N 1
ATOM 2579 C CA . ALA B 1 15 ? 25.594 3.178 -3.686 1 98.81 15 ALA B CA 1
ATOM 2580 C C . ALA B 1 15 ? 25.234 4.598 -4.109 1 98.81 15 ALA B C 1
ATOM 2582 O O . ALA B 1 15 ? 25.062 5.48 -3.264 1 98.81 15 ALA B O 1
ATOM 2583 N N . ALA B 1 16 ? 25.156 4.793 -5.395 1 98.88 16 ALA B N 1
ATOM 2584 C CA . ALA B 1 16 ? 24.781 6.102 -5.922 1 98.88 16 ALA B CA 1
ATOM 2585 C C . ALA B 1 16 ? 23.375 6.496 -5.457 1 98.88 16 ALA B C 1
ATOM 2587 O O . ALA B 1 16 ? 23.141 7.656 -5.125 1 98.88 16 ALA B O 1
ATOM 2588 N N . ALA B 1 17 ? 22.484 5.531 -5.461 1 98.88 17 ALA B N 1
ATOM 2589 C CA . ALA B 1 17 ? 21.125 5.781 -5.027 1 98.88 17 ALA B CA 1
ATOM 2590 C C . ALA B 1 17 ? 21.078 6.148 -3.545 1 98.88 17 ALA B C 1
ATOM 2592 O O . ALA B 1 17 ? 20.344 7.055 -3.146 1 98.88 17 ALA B O 1
ATOM 2593 N N . ARG B 1 18 ? 21.812 5.434 -2.727 1 98.75 18 ARG B N 1
ATOM 2594 C CA . ARG B 1 18 ? 21.891 5.754 -1.306 1 98.75 18 ARG B CA 1
ATOM 2595 C C . ARG B 1 18 ? 22.453 7.16 -1.091 1 98.75 18 ARG B C 1
ATOM 2597 O O . ARG B 1 18 ? 21.938 7.906 -0.249 1 98.75 18 ARG B O 1
ATOM 2604 N N . ALA B 1 19 ? 23.469 7.496 -1.845 1 98.62 19 ALA B N 1
ATOM 2605 C CA . ALA B 1 19 ? 24.047 8.828 -1.757 1 98.62 19 ALA B CA 1
ATOM 2606 C C . ALA B 1 19 ? 23.047 9.898 -2.156 1 98.62 19 ALA B C 1
ATOM 2608 O O . ALA B 1 19 ? 22.938 10.938 -1.5 1 98.62 19 ALA B O 1
ATOM 2609 N N . ARG B 1 20 ? 22.344 9.648 -3.199 1 98.56 20 ARG B N 1
ATOM 2610 C CA . ARG B 1 20 ? 21.344 10.602 -3.648 1 98.56 20 ARG B CA 1
ATOM 2611 C C . ARG B 1 20 ? 20.234 10.766 -2.613 1 98.56 20 ARG B C 1
ATOM 2613 O O . ARG B 1 20 ? 19.766 11.875 -2.357 1 98.56 20 ARG B O 1
ATOM 2620 N N . GLN B 1 21 ? 19.766 9.617 -2.033 1 98.31 21 GLN B N 1
ATOM 2621 C CA . GLN B 1 21 ? 18.766 9.68 -0.98 1 98.31 21 GLN B CA 1
ATOM 2622 C C . GLN B 1 21 ? 19.156 10.672 0.105 1 98.31 21 GLN B C 1
ATOM 2624 O O . GLN B 1 21 ? 18.312 11.414 0.618 1 98.31 21 GLN B O 1
ATOM 2629 N N . ASP B 1 22 ? 20.391 10.742 0.387 1 96.75 22 ASP B N 1
ATOM 2630 C CA . ASP B 1 22 ? 20.891 11.555 1.487 1 96.75 22 ASP B CA 1
ATOM 2631 C C . ASP B 1 22 ? 20.906 13.039 1.109 1 96.75 22 ASP B C 1
ATOM 2633 O O . ASP B 1 22 ? 21.031 13.906 1.976 1 96.75 22 ASP B O 1
ATOM 2637 N N . THR B 1 23 ? 20.703 13.375 -0.143 1 97.25 23 THR B N 1
ATOM 2638 C CA . THR B 1 23 ? 20.75 14.766 -0.583 1 97.25 23 THR B CA 1
ATOM 2639 C C . THR B 1 23 ? 19.344 15.312 -0.798 1 97.25 23 THR B C 1
ATOM 2641 O O . THR B 1 23 ? 19.172 16.516 -1.022 1 97.25 23 THR B O 1
ATOM 2644 N N . LEU B 1 24 ? 18.344 14.484 -0.804 1 97.94 24 LEU B N 1
ATOM 2645 C CA . LEU B 1 24 ? 16.984 14.906 -1.1 1 97.94 24 LEU B CA 1
ATOM 2646 C C . LEU B 1 24 ? 16.406 15.719 0.051 1 97.94 24 LEU B C 1
ATOM 2648 O O . LEU B 1 24 ? 16.812 15.555 1.203 1 97.94 24 LEU B O 1
ATOM 2652 N N . THR B 1 25 ? 15.438 16.562 -0.244 1 96.5 25 THR B N 1
ATOM 2653 C CA . THR B 1 25 ? 14.867 17.516 0.707 1 96.5 25 THR B CA 1
ATOM 2654 C C . THR B 1 25 ? 13.961 16.797 1.704 1 96.5 25 THR B C 1
ATOM 2656 O O . THR B 1 25 ? 12.758 17.078 1.766 1 96.5 25 THR B O 1
ATOM 2659 N N . LYS B 1 26 ? 14.508 15.992 2.537 1 96.31 26 LYS B N 1
ATOM 2660 C CA . LYS B 1 26 ? 13.867 15.234 3.611 1 96.31 26 LYS B CA 1
ATOM 2661 C C . LYS B 1 26 ? 14.875 14.828 4.68 1 96.31 26 LYS B C 1
ATOM 2663 O O . LYS B 1 26 ? 16.078 14.703 4.395 1 96.31 26 LYS B O 1
ATOM 2668 N N . PRO B 1 27 ? 14.375 14.656 5.902 1 94.44 27 PRO B N 1
ATOM 2669 C CA . PRO B 1 27 ? 15.297 14.023 6.859 1 94.44 27 PRO B CA 1
ATOM 2670 C C . PRO B 1 27 ? 15.766 12.648 6.402 1 94.44 27 PRO B C 1
ATOM 2672 O O . PRO B 1 27 ? 15 11.906 5.781 1 94.44 27 PRO B O 1
ATOM 2675 N N . ARG B 1 28 ? 17.031 12.32 6.738 1 94.06 28 ARG B N 1
ATOM 2676 C CA . ARG B 1 28 ? 17.594 11.023 6.359 1 94.06 28 ARG B CA 1
ATOM 2677 C C . ARG B 1 28 ? 16.719 9.883 6.855 1 94.06 28 ARG B C 1
ATOM 2679 O O . ARG B 1 28 ? 16.344 9.844 8.031 1 94.06 28 ARG B O 1
ATOM 2686 N N . GLY B 1 29 ? 16.328 8.984 5.988 1 95.75 29 GLY B N 1
ATOM 2687 C CA . GLY B 1 29 ? 15.594 7.785 6.348 1 95.75 29 GLY B CA 1
ATOM 2688 C C . GLY B 1 29 ? 14.102 8.023 6.504 1 95.75 29 GLY B C 1
ATOM 2689 O O . GLY B 1 29 ? 13.344 7.09 6.773 1 95.75 29 GLY B O 1
ATOM 2690 N N . ALA B 1 30 ? 13.617 9.25 6.285 1 96.62 30 ALA B N 1
ATOM 2691 C CA . ALA B 1 30 ? 12.25 9.625 6.629 1 96.62 30 ALA B CA 1
ATOM 2692 C C . ALA B 1 30 ? 11.242 8.945 5.695 1 96.62 30 ALA B C 1
ATOM 2694 O O . ALA B 1 30 ? 10.062 8.836 6.023 1 96.62 30 ALA B O 1
ATOM 2695 N N . LEU B 1 31 ? 11.695 8.477 4.547 1 98.06 31 LEU B N 1
ATOM 2696 C CA . LEU B 1 31 ? 10.789 7.82 3.611 1 98.06 31 LEU B CA 1
ATOM 2697 C C . LEU B 1 31 ? 10.758 6.312 3.855 1 98.06 31 LEU B C 1
ATOM 2699 O O . LEU B 1 31 ? 10.086 5.578 3.131 1 98.06 31 LEU B O 1
ATOM 2703 N N . GLY B 1 32 ? 11.477 5.793 4.824 1 97.38 32 GLY B N 1
ATOM 2704 C CA . GLY B 1 32 ? 11.383 4.414 5.281 1 97.38 32 GLY B CA 1
ATOM 2705 C C . GLY B 1 32 ? 11.648 3.404 4.18 1 97.38 32 GLY B C 1
ATOM 2706 O O . GLY B 1 32 ? 12.672 3.477 3.498 1 97.38 32 GLY B O 1
ATOM 2707 N N . ARG B 1 33 ? 10.727 2.492 3.988 1 98.25 33 ARG B N 1
ATOM 2708 C CA . ARG B 1 33 ? 10.836 1.38 3.051 1 98.25 33 ARG B CA 1
ATOM 2709 C C . ARG B 1 33 ? 10.953 1.884 1.616 1 98.25 33 ARG B C 1
ATOM 2711 O O . ARG B 1 33 ? 11.516 1.201 0.756 1 98.25 33 ARG B O 1
ATOM 2718 N N . LEU B 1 34 ? 10.422 3.051 1.321 1 98.62 34 LEU B N 1
ATOM 2719 C CA . LEU B 1 34 ? 10.531 3.596 -0.027 1 98.62 34 LEU B CA 1
ATOM 2720 C C . LEU B 1 34 ? 11.992 3.805 -0.411 1 98.62 34 LEU B C 1
ATOM 2722 O O . LEU B 1 34 ? 12.359 3.637 -1.575 1 98.62 34 LEU B O 1
ATOM 2726 N N . GLU B 1 35 ? 12.805 4.246 0.592 1 98.75 35 GLU B N 1
ATOM 2727 C CA . GLU B 1 35 ? 14.219 4.441 0.302 1 98.75 35 GLU B CA 1
ATOM 2728 C C . GLU B 1 35 ? 14.891 3.125 -0.08 1 98.75 35 GLU B C 1
ATOM 2730 O O . GLU B 1 35 ? 15.617 3.059 -1.07 1 98.75 35 GLU B O 1
ATOM 2735 N N . ASP B 1 36 ? 14.586 2.055 0.657 1 98.75 36 ASP B N 1
ATOM 2736 C CA . ASP B 1 36 ? 15.148 0.738 0.375 1 98.75 36 ASP B CA 1
ATOM 2737 C C . ASP B 1 36 ? 14.75 0.256 -1.018 1 98.75 36 ASP B C 1
ATOM 2739 O O . ASP B 1 36 ? 15.586 -0.262 -1.764 1 98.75 36 ASP B O 1
ATOM 2743 N N . LEU B 1 37 ? 13.5 0.41 -1.327 1 98.88 37 LEU B N 1
ATOM 2744 C CA . LEU B 1 37 ? 12.984 -0.05 -2.611 1 98.88 37 LEU B CA 1
ATOM 2745 C C . LEU B 1 37 ? 13.617 0.72 -3.762 1 98.88 37 LEU B C 1
ATOM 2747 O O . LEU B 1 37 ? 13.953 0.136 -4.797 1 98.88 37 LEU B O 1
ATOM 2751 N N . SER B 1 38 ? 13.773 2.051 -3.607 1 98.88 38 SER B N 1
ATOM 2752 C CA . SER B 1 38 ? 14.367 2.859 -4.668 1 98.88 38 SER B CA 1
ATOM 2753 C C . SER B 1 38 ? 15.812 2.447 -4.93 1 98.88 38 SER B C 1
ATOM 2755 O O . SER B 1 38 ? 16.266 2.434 -6.078 1 98.88 38 SER B O 1
ATOM 2757 N N . VAL B 1 39 ? 16.547 2.141 -3.854 1 98.88 39 VAL B N 1
ATOM 2758 C CA . VAL B 1 39 ? 17.938 1.693 -3.973 1 98.88 39 VAL B CA 1
ATOM 2759 C C . VAL B 1 39 ? 17.984 0.352 -4.699 1 98.88 39 VAL B C 1
ATOM 2761 O O . VAL B 1 39 ? 18.797 0.157 -5.602 1 98.88 39 VAL B O 1
ATOM 2764 N N . TRP B 1 40 ? 17.078 -0.553 -4.359 1 98.94 40 TRP B N 1
ATOM 2765 C CA . TRP B 1 40 ? 16.984 -1.856 -5.012 1 98.94 40 TRP B CA 1
ATOM 2766 C C . TRP B 1 40 ? 16.703 -1.702 -6.504 1 98.94 40 TRP B C 1
ATOM 2768 O O . TRP B 1 40 ? 17.359 -2.346 -7.332 1 98.94 40 TRP B O 1
ATOM 2778 N N . ILE B 1 41 ? 15.781 -0.825 -6.863 1 98.94 41 ILE B N 1
ATOM 2779 C CA . ILE B 1 41 ? 15.398 -0.638 -8.258 1 98.94 41 ILE B CA 1
ATOM 2780 C C . ILE B 1 41 ? 16.578 -0.043 -9.031 1 98.94 41 ILE B C 1
ATOM 2782 O O . ILE B 1 41 ? 16.859 -0.47 -10.156 1 98.94 41 ILE B O 1
ATOM 2786 N N . ALA B 1 42 ? 17.219 0.994 -8.422 1 98.94 42 ALA B N 1
ATOM 2787 C CA . ALA B 1 42 ? 18.406 1.569 -9.055 1 98.94 42 ALA B CA 1
ATOM 2788 C C . ALA B 1 42 ? 19.453 0.497 -9.328 1 98.94 42 ALA B C 1
ATOM 2790 O O . ALA B 1 42 ? 20.047 0.455 -10.414 1 98.94 42 ALA B O 1
ATOM 2791 N N . ALA B 1 43 ? 19.672 -0.373 -8.375 1 98.94 43 ALA B N 1
ATOM 2792 C CA . ALA B 1 43 ? 20.641 -1.465 -8.523 1 98.94 43 ALA B CA 1
ATOM 2793 C C . ALA B 1 43 ? 20.234 -2.406 -9.648 1 98.94 43 ALA B C 1
ATOM 2795 O O . ALA B 1 43 ? 21.062 -2.801 -10.469 1 98.94 43 ALA B O 1
ATOM 2796 N N . CYS B 1 44 ? 18.938 -2.775 -9.695 1 98.88 44 CYS B N 1
ATOM 2797 C CA . CYS B 1 44 ? 18.422 -3.682 -10.719 1 98.88 44 CYS B CA 1
ATOM 2798 C C . CYS B 1 44 ? 18.594 -3.09 -12.117 1 98.88 44 CYS B C 1
ATOM 2800 O O . CYS B 1 44 ? 18.922 -3.809 -13.062 1 98.88 44 CYS B O 1
ATOM 2802 N N . GLN B 1 45 ? 18.422 -1.76 -12.195 1 98.75 45 GLN B N 1
ATOM 2803 C CA . GLN B 1 45 ? 18.469 -1.106 -13.5 1 98.75 45 GLN B CA 1
ATOM 2804 C C . GLN B 1 45 ? 19.891 -0.684 -13.859 1 98.75 45 GLN B C 1
ATOM 2806 O O . GLN B 1 45 ? 20.156 -0.315 -15 1 98.75 45 GLN B O 1
ATOM 2811 N N . GLY B 1 46 ? 20.781 -0.637 -12.859 1 98.75 46 GLY B N 1
ATOM 2812 C CA . GLY B 1 46 ? 22.172 -0.262 -13.086 1 98.75 46 GLY B CA 1
ATOM 2813 C C . GLY B 1 46 ? 22.359 1.224 -13.336 1 98.75 46 GLY B C 1
ATOM 2814 O O . GLY B 1 46 ? 23.266 1.631 -14.07 1 98.75 46 GLY B O 1
ATOM 2815 N N . GLN B 1 47 ? 21.453 1.994 -12.727 1 98.62 47 GLN B N 1
ATOM 2816 C CA . GLN B 1 47 ? 21.562 3.438 -12.906 1 98.62 47 GLN B CA 1
ATOM 2817 C C . GLN B 1 47 ? 20.875 4.191 -11.766 1 98.62 47 GLN B C 1
ATOM 2819 O O . GLN B 1 47 ? 19.953 3.674 -11.141 1 98.62 47 GLN B O 1
ATOM 2824 N N . CYS B 1 48 ? 21.328 5.41 -11.531 1 98.62 48 CYS B N 1
ATOM 2825 C CA . CYS B 1 48 ? 20.75 6.348 -10.578 1 98.62 48 CYS B CA 1
ATOM 2826 C C . CYS B 1 48 ? 20.672 7.75 -11.164 1 98.62 48 CYS B C 1
ATOM 2828 O O . CYS B 1 48 ? 21.688 8.297 -11.617 1 98.62 48 CYS B O 1
ATOM 2830 N N . PRO B 1 49 ? 19.516 8.375 -11.141 1 98.38 49 PRO B N 1
ATOM 2831 C CA . PRO B 1 49 ? 18.266 7.805 -10.633 1 98.38 49 PRO B CA 1
ATOM 2832 C C . PRO B 1 49 ? 17.672 6.742 -11.562 1 98.38 49 PRO B C 1
ATOM 2834 O O . PRO B 1 49 ? 17.969 6.73 -12.758 1 98.38 49 PRO B O 1
ATOM 2837 N N . PRO B 1 50 ? 16.938 5.805 -11.008 1 98.81 50 PRO B N 1
ATOM 2838 C CA . PRO B 1 50 ? 16.281 4.809 -11.852 1 98.81 50 PRO B CA 1
ATOM 2839 C C . PRO B 1 50 ? 15.188 5.414 -12.742 1 98.81 50 PRO B C 1
ATOM 2841 O O . PRO B 1 50 ? 14.711 6.52 -12.469 1 98.81 50 PRO B O 1
ATOM 2844 N N . ARG B 1 51 ? 14.891 4.688 -13.805 1 98.44 51 ARG B N 1
ATOM 2845 C CA . ARG B 1 51 ? 13.789 5.051 -14.68 1 98.44 51 ARG B CA 1
ATOM 2846 C C . ARG B 1 51 ? 12.477 4.43 -14.195 1 98.44 51 ARG B C 1
ATOM 2848 O O . ARG B 1 51 ? 12.477 3.32 -13.664 1 98.44 51 ARG B O 1
ATOM 2855 N N . GLN B 1 52 ? 11.391 5.176 -14.438 1 98.62 52 GLN B N 1
ATOM 2856 C CA . GLN B 1 52 ? 10.094 4.621 -14.07 1 98.62 52 GLN B CA 1
ATOM 2857 C C . GLN B 1 52 ? 9.773 3.381 -14.906 1 98.62 52 GLN B C 1
ATOM 2859 O O . GLN B 1 52 ? 10.164 3.291 -16.078 1 98.62 52 GLN B O 1
ATOM 2864 N N . PHE B 1 53 ? 9.062 2.441 -14.312 1 98.56 53 PHE B N 1
ATOM 2865 C CA . PHE B 1 53 ? 8.609 1.262 -15.039 1 98.56 53 PHE B CA 1
ATOM 2866 C C . PHE B 1 53 ? 7.547 1.636 -16.062 1 98.56 53 PHE B C 1
ATOM 2868 O O . PHE B 1 53 ? 6.656 2.438 -15.781 1 98.56 53 PHE B O 1
ATOM 2875 N N . GLU B 1 54 ? 7.613 1.082 -17.219 1 97.88 54 GLU B N 1
ATOM 2876 C CA . GLU B 1 54 ? 6.688 1.395 -18.312 1 97.88 54 GLU B CA 1
ATOM 2877 C C . GLU B 1 54 ? 5.766 0.214 -18.609 1 97.88 54 GLU B C 1
ATOM 2879 O O . GLU B 1 54 ? 4.602 0.404 -18.969 1 97.88 54 GLU B O 1
ATOM 2884 N N . ARG B 1 55 ? 6.266 -0.967 -18.469 1 98.44 55 ARG B N 1
ATOM 2885 C CA . ARG B 1 55 ? 5.496 -2.15 -18.844 1 98.44 55 ARG B CA 1
ATOM 2886 C C . ARG B 1 55 ? 5.617 -3.236 -17.781 1 98.44 55 ARG B C 1
ATOM 2888 O O . ARG B 1 55 ? 6.391 -4.184 -17.938 1 98.44 55 ARG B O 1
ATOM 2895 N N . ALA B 1 56 ? 4.801 -3.156 -16.812 1 98.81 56 ALA B N 1
ATOM 2896 C CA . ALA B 1 56 ? 4.688 -4.203 -15.805 1 98.81 56 ALA B CA 1
ATOM 2897 C C . ALA B 1 56 ? 3.734 -5.305 -16.266 1 98.81 56 ALA B C 1
ATOM 2899 O O . ALA B 1 56 ? 2.621 -5.023 -16.703 1 98.81 56 ALA B O 1
ATOM 2900 N N . ARG B 1 57 ? 4.172 -6.582 -16.203 1 98.81 57 ARG B N 1
ATOM 2901 C CA . ARG B 1 57 ? 3.379 -7.703 -16.688 1 98.81 57 ARG B CA 1
ATOM 2902 C C . ARG B 1 57 ? 3.123 -8.719 -15.578 1 98.81 57 ARG B C 1
ATOM 2904 O O . ARG B 1 57 ? 4.062 -9.219 -14.953 1 98.81 57 ARG B O 1
ATOM 2911 N N . VAL B 1 58 ? 1.839 -8.953 -15.328 1 98.88 58 VAL B N 1
ATOM 2912 C CA . VAL B 1 58 ? 1.431 -10.031 -14.438 1 98.88 58 VAL B CA 1
ATOM 2913 C C . VAL B 1 58 ? 1.254 -11.328 -15.227 1 98.88 58 VAL B C 1
ATOM 2915 O O . VAL B 1 58 ? 0.591 -11.336 -16.266 1 98.88 58 VAL B O 1
ATOM 2918 N N . VAL B 1 59 ? 1.852 -12.359 -14.781 1 98.94 59 VAL B N 1
ATOM 2919 C CA . VAL B 1 59 ? 1.618 -13.664 -15.391 1 98.94 59 VAL B CA 1
ATOM 2920 C C . VAL B 1 59 ? 1.038 -14.625 -14.352 1 98.94 59 VAL B C 1
ATOM 2922 O O . VAL B 1 59 ? 1.667 -14.891 -13.328 1 98.94 59 VAL B O 1
ATOM 2925 N N . VAL B 1 60 ? -0.162 -15.102 -14.633 1 98.94 60 VAL B N 1
ATOM 2926 C CA . VAL B 1 60 ? -0.836 -16.047 -13.75 1 98.94 60 VAL B CA 1
ATOM 2927 C C . VAL B 1 60 ? -0.644 -17.469 -14.266 1 98.94 60 VAL B C 1
ATOM 2929 O O . VAL B 1 60 ? -1.041 -17.781 -15.391 1 98.94 60 VAL B O 1
ATOM 2932 N N . PHE B 1 61 ? -0.029 -18.328 -13.492 1 98.94 61 PHE B N 1
ATOM 2933 C CA . PHE B 1 61 ? 0.208 -19.719 -13.844 1 98.94 61 PHE B CA 1
ATOM 2934 C C . PHE B 1 61 ? -0.883 -20.609 -13.266 1 98.94 61 PHE B C 1
ATOM 2936 O O . PHE B 1 61 ? -1.052 -20.688 -12.047 1 98.94 61 PHE B O 1
ATOM 2943 N N . ALA B 1 62 ? -1.581 -21.312 -14.156 1 98.88 62 ALA B N 1
ATOM 2944 C CA . ALA B 1 62 ? -2.74 -22.078 -13.727 1 98.88 62 ALA B CA 1
ATOM 2945 C C . ALA B 1 62 ? -2.475 -23.578 -13.859 1 98.88 62 ALA B C 1
ATOM 2947 O O . ALA B 1 62 ? -1.839 -24.016 -14.82 1 98.88 62 ALA B O 1
ATOM 2948 N N . GLY B 1 63 ? -2.924 -24.312 -12.906 1 98.69 63 GLY B N 1
ATOM 2949 C CA . GLY B 1 63 ? -2.82 -25.766 -12.938 1 98.69 63 GLY B CA 1
ATOM 2950 C C . GLY B 1 63 ? -3.588 -26.438 -11.812 1 98.69 63 GLY B C 1
ATOM 2951 O O . GLY B 1 63 ? -3.621 -25.938 -10.688 1 98.69 63 GLY B O 1
ATOM 2952 N N . ASP B 1 64 ? -4.117 -27.609 -12.117 1 98.31 64 ASP B N 1
ATOM 2953 C CA . ASP B 1 64 ? -4.836 -28.406 -11.125 1 98.31 64 ASP B CA 1
ATOM 2954 C C . ASP B 1 64 ? -3.896 -29.391 -10.422 1 98.31 64 ASP B C 1
ATOM 2956 O O . ASP B 1 64 ? -2.885 -29.812 -10.992 1 98.31 64 ASP B O 1
ATOM 2960 N N . HIS B 1 65 ? -4.254 -29.672 -9.25 1 98.56 65 HIS B N 1
ATOM 2961 C CA . HIS B 1 65 ? -3.484 -30.594 -8.422 1 98.56 65 HIS B CA 1
ATOM 2962 C C . HIS B 1 65 ? -4.34 -31.781 -7.969 1 98.56 65 HIS B C 1
ATOM 2964 O O . HIS B 1 65 ? -5.434 -31.594 -7.434 1 98.56 65 HIS B O 1
ATOM 2970 N N . GLY B 1 66 ? -3.816 -32.938 -8.172 1 98 66 GLY B N 1
ATOM 2971 C CA . GLY B 1 66 ? -4.555 -34.125 -7.832 1 98 66 GLY B CA 1
ATOM 2972 C C . GLY B 1 66 ? -4.922 -34.219 -6.363 1 98 66 GLY B C 1
ATOM 2973 O O . GLY B 1 66 ? -5.902 -34.875 -5.996 1 98 66 GLY B O 1
ATOM 2974 N N . VAL B 1 67 ? -4.207 -33.562 -5.52 1 97.88 67 VAL B N 1
ATOM 2975 C CA . VAL B 1 67 ? -4.414 -33.625 -4.074 1 97.88 67 VAL B CA 1
ATOM 2976 C C . VAL B 1 67 ? -5.762 -33 -3.729 1 97.88 67 VAL B C 1
ATOM 2978 O O . VAL B 1 67 ? -6.301 -33.219 -2.643 1 97.88 67 VAL B O 1
ATOM 2981 N N . ALA B 1 68 ? -6.363 -32.188 -4.641 1 95.75 68 ALA B N 1
ATOM 2982 C CA . ALA B 1 68 ? -7.668 -31.562 -4.418 1 95.75 68 ALA B CA 1
ATOM 2983 C C . ALA B 1 68 ? -8.734 -32.625 -4.129 1 95.75 68 ALA B C 1
ATOM 2985 O O . ALA B 1 68 ? -9.727 -32.344 -3.453 1 95.75 68 ALA B O 1
ATOM 2986 N N . ARG B 1 69 ? -8.516 -33.75 -4.59 1 93.31 69 ARG B N 1
ATOM 2987 C CA . ARG B 1 69 ? -9.477 -34.812 -4.41 1 93.31 69 ARG B CA 1
ATOM 2988 C C . ARG B 1 69 ? -9.5 -35.312 -2.961 1 93.31 69 ARG B C 1
ATOM 2990 O O . ARG B 1 69 ? -10.422 -36 -2.551 1 93.31 69 ARG B O 1
ATOM 2997 N N . CYS B 1 70 ? -8.562 -34.906 -2.221 1 93.62 70 CYS B N 1
ATOM 2998 C CA . CYS B 1 70 ? -8.469 -35.281 -0.821 1 93.62 70 CYS B CA 1
ATOM 2999 C C . CYS B 1 70 ? -9.289 -34.375 0.065 1 93.62 70 CYS B C 1
ATOM 3001 O O . CYS B 1 70 ? -9.234 -34.469 1.292 1 93.62 70 CYS B O 1
ATOM 3003 N N . GLY B 1 71 ? -10.023 -33.469 -0.489 1 93.5 71 GLY B N 1
ATOM 3004 C CA . GLY B 1 71 ? -10.859 -32.562 0.288 1 93.5 71 GLY B CA 1
ATOM 3005 C C . GLY B 1 71 ? -10.086 -31.453 0.957 1 93.5 71 GLY B C 1
ATOM 3006 O O . GLY B 1 71 ? -10.398 -31.047 2.08 1 93.5 71 GLY B O 1
ATOM 3007 N N . VAL B 1 72 ? -9.07 -30.984 0.299 1 95.25 72 VAL B N 1
ATOM 3008 C CA . VAL B 1 72 ? -8.172 -30 0.898 1 95.25 72 VAL B CA 1
ATOM 3009 C C . VAL B 1 72 ? -8.602 -28.594 0.494 1 95.25 72 VAL B C 1
ATOM 3011 O O . VAL B 1 72 ? -7.941 -27.609 0.852 1 95.25 72 VAL B O 1
ATOM 3014 N N . SER B 1 73 ? -9.641 -28.406 -0.3 1 93.31 73 SER B N 1
ATOM 3015 C CA . SER B 1 73 ? -10.156 -27.109 -0.764 1 93.31 73 SER B CA 1
ATOM 3016 C C . SER B 1 73 ? -11.664 -27.016 -0.553 1 93.31 73 SER B C 1
ATOM 3018 O O . SER B 1 73 ? -12.367 -28.031 -0.56 1 93.31 73 SER B O 1
ATOM 3020 N N . ALA B 1 74 ? -12.141 -25.766 -0.365 1 92.44 74 ALA B N 1
ATOM 3021 C CA . ALA B 1 74 ? -13.57 -25.531 -0.228 1 92.44 74 ALA B CA 1
ATOM 3022 C C . ALA B 1 74 ? -14.258 -25.516 -1.591 1 92.44 74 ALA B C 1
ATOM 3024 O O . ALA B 1 74 ? -15.492 -25.594 -1.675 1 92.44 74 ALA B O 1
ATOM 3025 N N . TYR B 1 75 ? -13.484 -25.516 -2.691 1 93.5 75 TYR B N 1
ATOM 3026 C CA . TYR B 1 75 ? -14.016 -25.391 -4.047 1 93.5 75 TYR B CA 1
ATOM 3027 C C . TYR B 1 75 ? -13.695 -26.641 -4.863 1 93.5 75 TYR B C 1
ATOM 3029 O O . TYR B 1 75 ? -12.641 -27.25 -4.688 1 93.5 75 TYR B O 1
ATOM 3037 N N . PRO B 1 76 ? -14.602 -26.953 -5.73 1 93.5 76 PRO B N 1
ATOM 3038 C CA . PRO B 1 76 ? -14.312 -28.094 -6.602 1 93.5 76 PRO B CA 1
ATOM 3039 C C . PRO B 1 76 ? -13.234 -27.797 -7.637 1 93.5 76 PRO B C 1
ATOM 3041 O O . PRO B 1 76 ? -13.031 -26.641 -8 1 93.5 76 PRO B O 1
ATOM 3044 N N . PRO B 1 77 ? -12.57 -28.828 -8.125 1 93.75 77 PRO B N 1
ATOM 3045 C CA . PRO B 1 77 ? -11.438 -28.641 -9.039 1 93.75 77 PRO B CA 1
ATOM 3046 C C . PRO B 1 77 ? -11.82 -27.906 -10.32 1 93.75 77 PRO B C 1
ATOM 3048 O O . PRO B 1 77 ? -10.984 -27.234 -10.922 1 93.75 77 PRO B O 1
ATOM 3051 N N . GLU B 1 78 ? -13.102 -27.969 -10.742 1 94.69 78 GLU B N 1
ATOM 3052 C CA . GLU B 1 78 ? -13.547 -27.359 -11.984 1 94.69 78 GLU B CA 1
ATOM 3053 C C . GLU B 1 78 ? -13.422 -25.828 -11.93 1 94.69 78 GLU B C 1
ATOM 3055 O O . GLU B 1 78 ? -13.422 -25.156 -12.961 1 94.69 78 GLU B O 1
ATOM 3060 N N . VAL B 1 79 ? -13.289 -25.328 -10.711 1 96.5 79 VAL B N 1
ATOM 3061 C CA . VAL B 1 79 ? -13.18 -23.891 -10.508 1 96.5 79 VAL B CA 1
ATOM 3062 C C . VAL B 1 79 ? -11.898 -23.375 -11.156 1 96.5 79 VAL B C 1
ATOM 3064 O O . VAL B 1 79 ? -11.852 -22.25 -11.648 1 96.5 79 VAL B O 1
ATOM 3067 N N . THR B 1 80 ? -10.844 -24.203 -11.258 1 97.75 80 THR B N 1
ATOM 3068 C CA . THR B 1 80 ? -9.602 -23.766 -11.875 1 97.75 80 THR B CA 1
ATOM 3069 C C . THR B 1 80 ? -9.844 -23.328 -13.32 1 97.75 80 THR B C 1
ATOM 3071 O O . THR B 1 80 ? -9.5 -22.219 -13.703 1 97.75 80 THR B O 1
ATOM 3074 N N . ALA B 1 81 ? -10.492 -24.156 -14.047 1 98.19 81 ALA B N 1
ATOM 3075 C CA . ALA B 1 81 ? -10.781 -23.859 -15.445 1 98.19 81 ALA B CA 1
ATOM 3076 C C . ALA B 1 81 ? -11.719 -22.656 -15.562 1 98.19 81 ALA B C 1
ATOM 3078 O O . ALA B 1 81 ? -11.555 -21.828 -16.453 1 98.19 81 ALA B O 1
ATOM 3079 N N . GLN B 1 82 ? -12.688 -22.609 -14.711 1 97.81 82 GLN B N 1
ATOM 3080 C CA . GLN B 1 82 ? -13.648 -21.516 -14.719 1 97.81 82 GLN B CA 1
ATOM 3081 C C . GLN B 1 82 ? -12.969 -20.172 -14.438 1 97.81 82 GLN B C 1
ATOM 3083 O O . GLN B 1 82 ? -13.266 -19.172 -15.078 1 97.81 82 GLN B O 1
ATOM 3088 N N . MET B 1 83 ? -12.023 -20.172 -13.539 1 98.06 83 MET B N 1
ATOM 3089 C CA . MET B 1 83 ? -11.297 -18.953 -13.203 1 98.06 83 MET B CA 1
ATOM 3090 C C . MET B 1 83 ? -10.367 -18.547 -14.336 1 98.06 83 MET B C 1
ATOM 3092 O O . MET B 1 83 ? -10.164 -17.344 -14.578 1 98.06 83 MET B O 1
ATOM 3096 N N . VAL B 1 84 ? -9.742 -19.516 -14.992 1 98.62 84 VAL B N 1
ATOM 3097 C CA . VAL B 1 84 ? -8.914 -19.203 -16.156 1 98.62 84 VAL B CA 1
ATOM 3098 C C . VAL B 1 84 ? -9.75 -18.453 -17.188 1 98.62 84 VAL B C 1
ATOM 3100 O O . VAL B 1 84 ? -9.305 -17.438 -17.734 1 98.62 84 VAL B O 1
ATOM 3103 N N . ALA B 1 85 ? -10.914 -18.938 -17.438 1 98.12 85 ALA B N 1
ATOM 3104 C CA . ALA B 1 85 ? -11.828 -18.25 -18.359 1 98.12 85 ALA B CA 1
ATOM 3105 C C . ALA B 1 85 ? -12.172 -16.859 -17.844 1 98.12 85 ALA B C 1
ATOM 3107 O O . ALA B 1 85 ? -12.266 -15.906 -18.625 1 98.12 85 ALA B O 1
ATOM 3108 N N . ASN B 1 86 ? -12.359 -16.734 -16.578 1 98.12 86 ASN B N 1
ATOM 3109 C CA . ASN B 1 86 ? -12.695 -15.453 -15.953 1 98.12 86 ASN B CA 1
ATOM 3110 C C . ASN B 1 86 ? -11.547 -14.453 -16.078 1 98.12 86 ASN B C 1
ATOM 3112 O O . ASN B 1 86 ? -11.781 -13.266 -16.312 1 98.12 86 ASN B O 1
ATOM 3116 N N . PHE B 1 87 ? -10.273 -14.953 -15.875 1 98.44 87 PHE B N 1
ATOM 3117 C CA . PHE B 1 87 ? -9.109 -14.102 -16.109 1 98.44 87 PHE B CA 1
ATOM 3118 C C . PHE B 1 87 ? -9.109 -13.555 -17.531 1 98.44 87 PHE B C 1
ATOM 3120 O O . PHE B 1 87 ? -8.883 -12.367 -17.734 1 98.44 87 PHE B O 1
ATOM 3127 N N . ASP B 1 88 ? -9.312 -14.453 -18.406 1 97.88 88 ASP B N 1
ATOM 3128 C CA . ASP B 1 88 ? -9.281 -14.102 -19.828 1 97.88 88 ASP B CA 1
ATOM 3129 C C . ASP B 1 88 ? -10.352 -13.062 -20.156 1 97.88 88 ASP B C 1
ATOM 3131 O O . ASP B 1 88 ? -10.133 -12.18 -21 1 97.88 88 ASP B O 1
ATOM 3135 N N . ALA B 1 89 ? -11.477 -13.148 -19.5 1 97.5 89 ALA B N 1
ATOM 3136 C CA . ALA B 1 89 ? -12.594 -12.234 -19.734 1 97.5 89 ALA B CA 1
ATOM 3137 C C . ALA B 1 89 ? -12.391 -10.922 -18.984 1 97.5 89 ALA B C 1
ATOM 3139 O O . ALA B 1 89 ? -13.148 -9.969 -19.172 1 97.5 89 ALA B O 1
ATOM 3140 N N . GLY B 1 90 ? -11.422 -10.82 -18.109 1 98.06 90 GLY B N 1
ATOM 3141 C CA . GLY B 1 90 ? -11.094 -9.594 -17.391 1 98.06 90 GLY B CA 1
ATOM 3142 C C . GLY B 1 90 ? -11.938 -9.391 -16.141 1 98.06 90 GLY B C 1
ATOM 3143 O O . GLY B 1 90 ? -12.078 -8.258 -15.664 1 98.06 90 GLY B O 1
ATOM 3144 N N . GLY B 1 91 ? -12.5 -10.469 -15.609 1 98.19 91 GLY B N 1
ATOM 3145 C CA . GLY B 1 91 ? -13.492 -10.305 -14.555 1 98.19 91 GLY B CA 1
ATOM 3146 C C . GLY B 1 91 ? -12.945 -10.617 -13.172 1 98.19 91 GLY B C 1
ATOM 3147 O O . GLY B 1 91 ? -13.641 -10.445 -12.172 1 98.19 91 GLY B O 1
ATOM 3148 N N . ALA B 1 92 ? -11.703 -11.078 -13.07 1 98.56 92 ALA B N 1
ATOM 3149 C CA . ALA B 1 92 ? -11.148 -11.531 -11.789 1 98.56 92 ALA B CA 1
ATOM 3150 C C . ALA B 1 92 ? -10.539 -10.367 -11.023 1 98.56 92 ALA B C 1
ATOM 3152 O O . ALA B 1 92 ? -10.398 -9.258 -11.555 1 98.56 92 ALA B O 1
ATOM 3153 N N . ALA B 1 93 ? -10.25 -10.602 -9.766 1 98.69 93 ALA B N 1
ATOM 3154 C CA . ALA B 1 93 ? -9.656 -9.586 -8.898 1 98.69 93 ALA B CA 1
ATOM 3155 C C . ALA B 1 93 ? -8.352 -9.062 -9.484 1 98.69 93 ALA B C 1
ATOM 3157 O O . ALA B 1 93 ? -8.102 -7.852 -9.484 1 98.69 93 ALA B O 1
ATOM 3158 N N . ILE B 1 94 ? -7.516 -9.969 -10.031 1 98.81 94 ILE B N 1
ATOM 3159 C CA . ILE B 1 94 ? -6.203 -9.578 -10.531 1 98.81 94 ILE B CA 1
ATOM 3160 C C . ILE B 1 94 ? -6.367 -8.648 -11.734 1 98.81 94 ILE B C 1
ATOM 3162 O O . ILE B 1 94 ? -5.559 -7.734 -11.938 1 98.81 94 ILE B O 1
ATOM 3166 N N . ASN B 1 95 ? -7.418 -8.828 -12.516 1 98.81 95 ASN B N 1
ATOM 3167 C CA . ASN B 1 95 ? -7.672 -7.922 -13.633 1 98.81 95 ASN B CA 1
ATOM 3168 C C . ASN B 1 95 ? -7.949 -6.5 -13.148 1 98.81 95 ASN B C 1
ATOM 3170 O O . ASN B 1 95 ? -7.359 -5.543 -13.656 1 98.81 95 ASN B O 1
ATOM 3174 N N . ALA B 1 96 ? -8.812 -6.383 -12.188 1 98.56 96 ALA B N 1
ATOM 3175 C CA . ALA B 1 96 ? -9.188 -5.078 -11.641 1 98.56 96 ALA B CA 1
ATOM 3176 C C . ALA B 1 96 ? -7.984 -4.391 -10.992 1 98.56 96 ALA B C 1
ATOM 3178 O O . ALA B 1 96 ? -7.727 -3.211 -11.234 1 98.56 96 ALA B O 1
ATOM 3179 N N . LEU B 1 97 ? -7.246 -5.109 -10.156 1 98.75 97 LEU B N 1
ATOM 3180 C CA . LEU B 1 97 ? -6.145 -4.543 -9.391 1 98.75 97 LEU B CA 1
ATOM 3181 C C . LEU B 1 97 ? -4.973 -4.191 -10.297 1 98.75 97 LEU B C 1
ATOM 3183 O O . LEU B 1 97 ? -4.328 -3.154 -10.109 1 98.75 97 LEU B O 1
ATOM 3187 N N . ALA B 1 98 ? -4.664 -5.051 -11.266 1 98.81 98 ALA B N 1
ATOM 3188 C CA . ALA B 1 98 ? -3.627 -4.746 -12.25 1 98.81 98 ALA B CA 1
ATOM 3189 C C . ALA B 1 98 ? -3.977 -3.488 -13.039 1 98.81 98 ALA B C 1
ATOM 3191 O O . ALA B 1 98 ? -3.107 -2.66 -13.312 1 98.81 98 ALA B O 1
ATOM 3192 N N . GLY B 1 99 ? -5.254 -3.365 -13.383 1 98.25 99 GLY B N 1
ATOM 3193 C CA . GLY B 1 99 ? -5.707 -2.168 -14.078 1 98.25 99 GLY B CA 1
ATOM 3194 C C . GLY B 1 99 ? -5.414 -0.89 -13.312 1 98.25 99 GLY B C 1
ATOM 3195 O O . GLY B 1 99 ? -4.898 0.074 -13.883 1 98.25 99 GLY B O 1
ATOM 3196 N N . VAL B 1 100 ? -5.707 -0.871 -12.07 1 97.81 100 VAL B N 1
ATOM 3197 C CA . VAL B 1 100 ? -5.457 0.29 -11.219 1 97.81 100 VAL B CA 1
ATOM 3198 C C . VAL B 1 100 ? -3.957 0.563 -11.141 1 97.81 100 VAL B C 1
ATOM 3200 O O . VAL B 1 100 ? -3.531 1.721 -11.133 1 97.81 100 VAL B O 1
ATOM 3203 N N . ALA B 1 101 ? -3.16 -0.487 -11.125 1 98 101 ALA B N 1
ATOM 3204 C CA . ALA B 1 101 ? -1.714 -0.371 -10.969 1 98 101 ALA B CA 1
ATOM 3205 C C . ALA B 1 101 ? -1.037 -0.062 -12.297 1 98 101 ALA B C 1
ATOM 3207 O O . ALA B 1 101 ? 0.17 0.19 -12.344 1 98 101 ALA B O 1
ATOM 3208 N N . GLY B 1 102 ? -1.732 -0.067 -13.375 1 97.69 102 GLY B N 1
ATOM 3209 C CA . GLY B 1 102 ? -1.161 0.155 -14.695 1 97.69 102 GLY B CA 1
ATOM 3210 C C . GLY B 1 102 ? -0.374 -1.033 -15.211 1 97.69 102 GLY B C 1
ATOM 3211 O O . GLY B 1 102 ? 0.655 -0.864 -15.875 1 97.69 102 GLY B O 1
ATOM 3212 N N . ALA B 1 103 ? -0.771 -2.238 -14.883 1 98.56 103 ALA B N 1
ATOM 3213 C CA . ALA B 1 103 ? -0.147 -3.473 -15.352 1 98.56 103 ALA B CA 1
ATOM 3214 C C . ALA B 1 103 ? -1.11 -4.277 -16.219 1 98.56 103 ALA B C 1
ATOM 3216 O O . ALA B 1 103 ? -2.318 -4.031 -16.203 1 98.56 103 ALA B O 1
ATOM 3217 N N . SER B 1 104 ? -0.578 -5.156 -17.047 1 98.69 104 SER B N 1
ATOM 3218 C CA . SER B 1 104 ? -1.391 -6.07 -17.844 1 98.69 104 SER B CA 1
ATOM 3219 C C . SER B 1 104 ? -1.242 -7.508 -17.359 1 98.69 104 SER B C 1
ATOM 3221 O O . SER B 1 104 ? -0.265 -7.848 -16.688 1 98.69 104 SER B O 1
ATOM 3223 N N . VAL B 1 105 ? -2.256 -8.367 -17.719 1 98.75 105 VAL B N 1
ATOM 3224 C CA . VAL B 1 105 ? -2.326 -9.711 -17.156 1 98.75 105 VAL B CA 1
ATOM 3225 C C . VAL B 1 105 ? -2.27 -10.742 -18.297 1 98.75 105 VAL B C 1
ATOM 3227 O O . VAL B 1 105 ? -2.959 -10.602 -19.312 1 98.75 105 VAL B O 1
ATOM 3230 N N . ARG B 1 106 ? -1.407 -11.672 -18.109 1 98.56 106 ARG B N 1
ATOM 3231 C CA . ARG B 1 106 ? -1.345 -12.891 -18.906 1 98.56 106 ARG B CA 1
ATOM 3232 C C . ARG B 1 106 ? -1.674 -14.117 -18.062 1 98.56 106 ARG B C 1
ATOM 3234 O O . ARG B 1 106 ? -1.251 -14.219 -16.906 1 98.56 106 ARG B O 1
ATOM 3241 N N . VAL B 1 107 ? -2.506 -15 -18.609 1 98.69 107 VAL B N 1
ATOM 3242 C CA . VAL B 1 107 ? -2.748 -16.281 -17.938 1 98.69 107 VAL B CA 1
ATOM 3243 C C . VAL B 1 107 ? -2.172 -17.422 -18.781 1 98.69 107 VAL B C 1
ATOM 3245 O O . VAL B 1 107 ? -2.295 -17.422 -20 1 98.69 107 VAL B O 1
ATOM 3248 N N . ALA B 1 108 ? -1.482 -18.328 -18.141 1 98.88 108 ALA B N 1
ATOM 3249 C CA . ALA B 1 108 ? -0.882 -19.5 -18.797 1 98.88 108 ALA B CA 1
ATOM 3250 C C . ALA B 1 108 ? -1.402 -20.797 -18.188 1 98.88 108 ALA B C 1
ATOM 3252 O O . ALA B 1 108 ? -1.314 -20.984 -16.969 1 98.88 108 ALA B O 1
ATOM 3253 N N . ASP B 1 109 ? -1.949 -21.625 -19 1 98.88 109 ASP B N 1
ATOM 3254 C CA . ASP B 1 109 ? -2.387 -22.953 -18.594 1 98.88 109 ASP B CA 1
ATOM 3255 C C . ASP B 1 109 ? -1.239 -23.953 -18.656 1 98.88 109 ASP B C 1
ATOM 3257 O O . ASP B 1 109 ? -0.825 -24.344 -19.75 1 98.88 109 ASP B O 1
ATOM 3261 N N . LEU B 1 110 ? -0.835 -24.391 -17.531 1 98.94 110 LEU B N 1
ATOM 3262 C CA . LEU B 1 110 ? 0.252 -25.359 -17.5 1 98.94 110 LEU B CA 1
ATOM 3263 C C . LEU B 1 110 ? -0.283 -26.766 -17.25 1 98.94 110 LEU B C 1
ATOM 3265 O O . LEU B 1 110 ? 0.31 -27.75 -17.688 1 98.94 110 LEU B O 1
ATOM 3269 N N . ALA B 1 111 ? -1.402 -26.844 -16.484 1 98.81 111 ALA B N 1
ATOM 3270 C CA . ALA B 1 111 ? -1.919 -28.156 -16.141 1 98.81 111 ALA B CA 1
ATOM 3271 C C . ALA B 1 111 ? -3.363 -28.078 -15.648 1 98.81 111 ALA B C 1
ATOM 3273 O O . ALA B 1 111 ? -3.744 -28.75 -14.688 1 98.81 111 ALA B O 1
ATOM 3274 N N . VAL B 1 112 ? -4.121 -27.172 -16.219 1 98.75 112 VAL B N 1
ATOM 3275 C CA . VAL B 1 112 ? -5.547 -27.141 -15.906 1 98.75 112 VAL B CA 1
ATOM 3276 C C . VAL B 1 112 ? -6.215 -28.422 -16.406 1 98.75 112 VAL B C 1
ATOM 3278 O O . VAL B 1 112 ? -5.945 -28.875 -17.516 1 98.75 112 VAL B O 1
ATOM 3281 N N . ASP B 1 113 ? -7.043 -29.016 -15.625 1 98.12 113 ASP B N 1
ATOM 3282 C CA . ASP B 1 113 ? -7.691 -30.266 -15.992 1 98.12 113 ASP B CA 1
ATOM 3283 C C . ASP B 1 113 ? -8.898 -30.016 -16.891 1 98.12 113 ASP B C 1
ATOM 3285 O O . ASP B 1 113 ? -10.016 -30.422 -16.578 1 98.12 113 ASP B O 1
ATOM 3289 N N . ALA B 1 114 ? -8.727 -29.328 -17.938 1 97.88 114 ALA B N 1
ATOM 3290 C CA . ALA B 1 114 ? -9.68 -29 -19 1 97.88 114 ALA B CA 1
ATOM 3291 C C . ALA B 1 114 ? -8.969 -28.547 -20.266 1 97.88 114 ALA B C 1
ATOM 3293 O O . ALA B 1 114 ? -7.754 -28.312 -20.25 1 97.88 114 ALA B O 1
ATOM 3294 N N . ASP B 1 115 ? -9.664 -28.547 -21.391 1 96.62 115 ASP B N 1
ATOM 3295 C CA . ASP B 1 115 ? -9.109 -27.938 -22.594 1 96.62 115 ASP B CA 1
ATOM 3296 C C . ASP B 1 115 ? -8.938 -26.438 -22.422 1 96.62 115 ASP B C 1
ATOM 3298 O O . ASP B 1 115 ? -9.789 -25.766 -21.828 1 96.62 115 ASP B O 1
ATOM 3302 N N . PRO B 1 116 ? -7.793 -25.922 -22.844 1 96.06 116 PRO B N 1
ATOM 3303 C CA . PRO B 1 116 ? -7.637 -24.469 -22.766 1 96.06 116 PRO B CA 1
ATOM 3304 C C . PRO B 1 116 ? -8.672 -23.719 -23.594 1 96.06 116 PRO B C 1
ATOM 3306 O O . PRO B 1 116 ? -9.109 -24.203 -24.641 1 96.06 116 PRO B O 1
ATOM 3309 N N . PRO B 1 117 ? -9.078 -22.578 -23.141 1 94.38 117 PRO B N 1
ATOM 3310 C CA . PRO B 1 117 ? -10.086 -21.812 -23.875 1 94.38 117 PRO B CA 1
ATOM 3311 C C . PRO B 1 117 ? -9.594 -21.359 -25.25 1 94.38 117 PRO B C 1
ATOM 3313 O O . PRO B 1 117 ? -10.398 -21.141 -26.156 1 94.38 117 PRO B O 1
ATOM 3316 N N . ASP B 1 118 ? -8.281 -21.125 -25.438 1 95.12 118 ASP B N 1
ATOM 3317 C CA . ASP B 1 118 ? -7.688 -20.797 -26.719 1 95.12 118 ASP B CA 1
ATOM 3318 C C . ASP B 1 118 ? -6.215 -21.188 -26.781 1 95.12 118 ASP B C 1
ATOM 3320 O O . ASP B 1 118 ? -5.664 -21.672 -25.781 1 95.12 118 ASP B O 1
ATOM 3324 N N . ASP B 1 119 ? -5.578 -21 -27.906 1 96.5 119 ASP B N 1
ATOM 3325 C CA . ASP B 1 119 ? -4.219 -21.484 -28.156 1 96.5 119 ASP B CA 1
ATOM 3326 C C . ASP B 1 119 ? -3.199 -20.656 -27.375 1 96.5 119 ASP B C 1
ATOM 3328 O O . ASP B 1 119 ? -2.148 -21.172 -26.984 1 96.5 119 ASP B O 1
ATOM 3332 N N . ARG B 1 120 ? -3.496 -19.422 -27.188 1 96.69 120 ARG B N 1
ATOM 3333 C CA . ARG B 1 120 ? -2.574 -18.531 -26.484 1 96.69 120 ARG B CA 1
ATOM 3334 C C . ARG B 1 120 ? -2.414 -18.969 -25.031 1 96.69 120 ARG B C 1
ATOM 3336 O O . ARG B 1 120 ? -1.291 -19.109 -24.547 1 96.69 120 ARG B O 1
ATOM 3343 N N . ILE B 1 121 ? -3.496 -19.312 -24.359 1 98.5 121 ILE B N 1
ATOM 3344 C CA . ILE B 1 121 ? -3.516 -19.688 -22.953 1 98.5 121 ILE B CA 1
ATOM 3345 C C . ILE B 1 121 ? -2.924 -21.094 -22.781 1 98.5 121 ILE B C 1
ATOM 3347 O O . ILE B 1 121 ? -2.234 -21.375 -21.797 1 98.5 121 ILE B O 1
ATOM 3351 N N . GLY B 1 122 ? -3.145 -21.969 -23.766 1 98.31 122 GLY B N 1
ATOM 3352 C CA . GLY B 1 122 ? -2.705 -23.344 -23.672 1 98.31 122 GLY B CA 1
ATOM 3353 C C . GLY B 1 122 ? -1.353 -23.594 -24.328 1 98.31 122 GLY B C 1
ATOM 3354 O O . GLY B 1 122 ? -0.92 -24.734 -24.469 1 98.31 122 GLY B O 1
ATOM 3355 N N . ALA B 1 123 ? -0.651 -22.547 -24.75 1 98.12 123 ALA B N 1
ATOM 3356 C CA . ALA B 1 123 ? 0.562 -22.656 -25.547 1 98.12 123 ALA B CA 1
ATOM 3357 C C . ALA B 1 123 ? 1.642 -23.453 -24.812 1 98.12 123 ALA B C 1
ATOM 3359 O O . ALA B 1 123 ? 2.465 -24.109 -25.453 1 98.12 123 ALA B O 1
ATOM 3360 N N . ASN B 1 124 ? 1.587 -23.453 -23.484 1 98.19 124 ASN B N 1
ATOM 3361 C CA . ASN B 1 124 ? 2.646 -24.062 -22.688 1 98.19 124 ASN B CA 1
ATOM 3362 C C . ASN B 1 124 ? 2.113 -25.203 -21.828 1 98.19 124 ASN B C 1
ATOM 3364 O O . ASN B 1 124 ? 2.758 -25.609 -20.859 1 98.19 124 ASN B O 1
ATOM 3368 N N . LYS B 1 125 ? 1.005 -25.672 -22.188 1 98.62 125 LYS B N 1
ATOM 3369 C CA . LYS B 1 125 ? 0.393 -26.734 -21.391 1 98.62 125 LYS B CA 1
ATOM 3370 C C . LYS B 1 125 ? 1.27 -27.984 -21.359 1 98.62 125 LYS B C 1
ATOM 3372 O O . LYS B 1 125 ? 1.743 -28.438 -22.406 1 98.62 125 LYS B O 1
ATOM 3377 N N . VAL B 1 126 ? 1.452 -28.516 -20.172 1 98.69 126 VAL B N 1
ATOM 3378 C CA . VAL B 1 126 ? 2.34 -29.656 -19.969 1 98.69 126 VAL B CA 1
ATOM 3379 C C . VAL B 1 126 ? 1.518 -30.938 -19.844 1 98.69 126 VAL B C 1
ATOM 3381 O O . VAL B 1 126 ? 1.906 -31.984 -20.375 1 98.69 126 VAL B O 1
ATOM 3384 N N . ARG B 1 127 ? 0.368 -30.828 -19.125 1 98.25 127 ARG B N 1
ATOM 3385 C CA . ARG B 1 127 ? -0.5 -31.969 -18.875 1 98.25 127 ARG B CA 1
ATOM 3386 C C . ARG B 1 127 ? -1.867 -31.531 -18.375 1 98.25 127 ARG B C 1
ATOM 3388 O O . ARG B 1 127 ? -2.068 -30.344 -18.062 1 98.25 127 ARG B O 1
ATOM 3395 N N . ARG B 1 128 ? -2.738 -32.469 -18.328 1 97.44 128 ARG B N 1
ATOM 3396 C CA . ARG B 1 128 ? -4.035 -32.25 -17.703 1 97.44 128 ARG B CA 1
ATOM 3397 C C . ARG B 1 128 ? -4.004 -32.656 -16.234 1 97.44 128 ARG B C 1
ATOM 3399 O O . ARG B 1 128 ? -4.004 -33.844 -15.922 1 97.44 128 ARG B O 1
ATOM 3406 N N . GLY B 1 129 ? -3.955 -31.719 -15.383 1 98.06 129 GLY B N 1
ATOM 3407 C CA . GLY B 1 129 ? -3.918 -31.984 -13.953 1 98.06 129 GLY B CA 1
ATOM 3408 C C . GLY B 1 129 ? -2.635 -32.656 -13.5 1 98.06 129 GLY B C 1
ATOM 3409 O O . GLY B 1 129 ? -2.191 -33.625 -14.109 1 98.06 129 GLY B O 1
ATOM 3410 N N . SER B 1 130 ? -2.023 -32.156 -12.469 1 98.62 130 SER B N 1
ATOM 3411 C CA . SER B 1 130 ? -0.873 -32.812 -11.859 1 98.62 130 SER B CA 1
ATOM 3412 C C . SER B 1 130 ? -1.307 -33.969 -10.969 1 98.62 130 SER B C 1
ATOM 3414 O O . SER B 1 130 ? -2.49 -34.094 -10.656 1 98.62 130 SER B O 1
ATOM 3416 N N . GLY B 1 131 ? -0.4 -34.781 -10.625 1 98.19 131 GLY B N 1
ATOM 3417 C CA . GLY B 1 131 ? -0.706 -35.969 -9.844 1 98.19 131 GLY B CA 1
ATOM 3418 C C . GLY B 1 131 ? -1.041 -35.656 -8.398 1 98.19 131 GLY B C 1
ATOM 3419 O O . GLY B 1 131 ? -0.841 -34.531 -7.938 1 98.19 131 GLY B O 1
ATOM 3420 N N . ASP B 1 132 ? -1.638 -36.625 -7.715 1 98.56 132 ASP B N 1
ATOM 3421 C CA . ASP B 1 132 ? -1.882 -36.562 -6.281 1 98.56 132 ASP B CA 1
ATOM 3422 C C . ASP B 1 132 ? -0.604 -36.812 -5.488 1 98.56 132 ASP B C 1
ATOM 3424 O O . ASP B 1 132 ? -0.201 -37.969 -5.324 1 98.56 132 ASP B O 1
ATOM 3428 N N . ILE B 1 133 ? -0.072 -35.844 -4.91 1 98.69 133 ILE B N 1
ATOM 3429 C CA . ILE B 1 133 ? 1.268 -35.875 -4.336 1 98.69 133 ILE B CA 1
ATOM 3430 C C . ILE B 1 133 ? 1.264 -36.719 -3.062 1 98.69 133 ILE B C 1
ATOM 3432 O O . ILE B 1 133 ? 2.324 -37.062 -2.531 1 98.69 133 ILE B O 1
ATOM 3436 N N . THR B 1 134 ? 0.127 -37.062 -2.562 1 98.31 134 THR B N 1
ATOM 3437 C CA . THR B 1 134 ? 0.056 -37.906 -1.373 1 98.31 134 THR B CA 1
ATOM 3438 C C . THR B 1 134 ? 0.368 -39.344 -1.72 1 98.31 134 THR B C 1
ATOM 3440 O O . THR B 1 134 ? 0.718 -40.156 -0.841 1 98.31 134 THR B O 1
ATOM 3443 N N . VAL B 1 135 ? 0.263 -39.75 -3.037 1 98 135 VAL B N 1
ATOM 3444 C CA . VAL B 1 135 ? 0.388 -41.188 -3.342 1 98 135 VAL B CA 1
ATOM 3445 C C . VAL B 1 135 ? 1.297 -41.375 -4.555 1 98 135 VAL B C 1
ATOM 3447 O O . VAL B 1 135 ? 1.78 -42.469 -4.805 1 98 135 VAL B O 1
ATOM 3450 N N . GLN B 1 136 ? 1.471 -40.344 -5.371 1 98.19 136 GLN B N 1
ATOM 3451 C CA . GLN B 1 136 ? 2.322 -40.438 -6.551 1 98.19 136 GLN B CA 1
ATOM 3452 C C . GLN B 1 136 ? 3.008 -39.094 -6.824 1 98.19 136 GLN B C 1
ATOM 3454 O O . GLN B 1 136 ? 2.68 -38.094 -6.199 1 98.19 136 GLN B O 1
ATOM 3459 N N . ASP B 1 137 ? 3.953 -39.156 -7.785 1 98.69 137 ASP B N 1
ATOM 3460 C CA . ASP B 1 137 ? 4.629 -37.906 -8.18 1 98.69 137 ASP B CA 1
ATOM 3461 C C . ASP B 1 137 ? 3.672 -36.969 -8.891 1 98.69 137 ASP B C 1
ATOM 3463 O O . ASP B 1 137 ? 2.787 -37.406 -9.625 1 98.69 137 ASP B O 1
ATOM 3467 N N . ALA B 1 138 ? 3.885 -35.656 -8.656 1 98.75 138 ALA B N 1
ATOM 3468 C CA . ALA B 1 138 ? 3.072 -34.656 -9.344 1 98.75 138 ALA B CA 1
ATOM 3469 C C . ALA B 1 138 ? 3.309 -34.719 -10.852 1 98.75 138 ALA B C 1
ATOM 3471 O O . ALA B 1 138 ? 2.379 -34.5 -11.641 1 98.75 138 ALA B O 1
ATOM 3472 N N . LEU B 1 139 ? 4.516 -34.906 -11.242 1 98.81 139 LEU B N 1
ATOM 3473 C CA . LEU B 1 139 ? 4.953 -34.875 -12.641 1 98.81 139 LEU B CA 1
ATOM 3474 C C . LEU B 1 139 ? 5.941 -36 -12.93 1 98.81 139 LEU B C 1
ATOM 3476 O O . LEU B 1 139 ? 6.562 -36.531 -12.008 1 98.81 139 LEU B O 1
ATOM 3480 N N . THR B 1 140 ? 6.043 -36.344 -14.219 1 98.62 140 THR B N 1
ATOM 3481 C CA . THR B 1 140 ? 7.199 -37.125 -14.648 1 98.62 140 THR B CA 1
ATOM 3482 C C . THR B 1 140 ? 8.438 -36.25 -14.75 1 98.62 140 THR B C 1
ATOM 3484 O O . THR B 1 140 ? 8.344 -35.031 -14.672 1 98.62 140 THR B O 1
ATOM 3487 N N . ALA B 1 141 ? 9.602 -36.906 -14.891 1 98.19 141 ALA B N 1
ATOM 3488 C CA . ALA B 1 141 ? 10.844 -36.156 -15.07 1 98.19 141 ALA B CA 1
ATOM 3489 C C . ALA B 1 141 ? 10.766 -35.25 -16.297 1 98.19 141 ALA B C 1
ATOM 3491 O O . ALA B 1 141 ? 11.148 -34.094 -16.25 1 98.19 141 ALA B O 1
ATOM 3492 N N . GLU B 1 142 ? 10.25 -35.812 -17.375 1 98.44 142 GLU B N 1
ATOM 3493 C CA . GLU B 1 142 ? 10.133 -35.062 -18.625 1 98.44 142 GLU B CA 1
ATOM 3494 C C . GLU B 1 142 ? 9.164 -33.875 -18.484 1 98.44 142 GLU B C 1
ATOM 3496 O O . GLU B 1 142 ? 9.453 -32.781 -18.938 1 98.44 142 GLU B O 1
ATOM 3501 N N . GLU B 1 143 ? 8.07 -34.125 -17.859 1 98.81 143 GLU B N 1
ATOM 3502 C CA . GLU B 1 143 ? 7.078 -33.094 -17.641 1 98.81 143 GLU B CA 1
ATOM 3503 C C . GLU B 1 143 ? 7.633 -31.984 -16.766 1 98.81 143 GLU B C 1
ATOM 3505 O O . GLU B 1 143 ? 7.328 -30.797 -16.969 1 98.81 143 GLU B O 1
ATOM 3510 N N . THR B 1 144 ? 8.398 -32.375 -15.734 1 98.75 144 THR B N 1
ATOM 3511 C CA . THR B 1 144 ? 9.008 -31.391 -14.844 1 98.75 144 THR B CA 1
ATOM 3512 C C . THR B 1 144 ? 9.945 -30.453 -15.625 1 98.75 144 THR B C 1
ATOM 3514 O O . THR B 1 144 ? 9.883 -29.234 -15.469 1 98.75 144 THR B O 1
ATOM 3517 N N . GLU B 1 145 ? 10.75 -31.047 -16.469 1 98.5 145 GLU B N 1
ATOM 3518 C CA . GLU B 1 145 ? 11.656 -30.25 -17.297 1 98.5 145 GLU B CA 1
ATOM 3519 C C . GLU B 1 145 ? 10.891 -29.344 -18.25 1 98.5 145 GLU B C 1
ATOM 3521 O O . GLU B 1 145 ? 11.266 -28.188 -18.438 1 98.5 145 GLU B O 1
ATOM 3526 N N . ARG B 1 146 ? 9.883 -29.844 -18.828 1 98.69 146 ARG B N 1
ATOM 3527 C CA . ARG B 1 146 ? 9.062 -29.062 -19.734 1 98.69 146 ARG B CA 1
ATOM 3528 C C . ARG B 1 146 ? 8.406 -27.891 -19.016 1 98.69 146 ARG B C 1
ATOM 3530 O O . ARG B 1 146 ? 8.312 -26.797 -19.547 1 98.69 146 ARG B O 1
ATOM 3537 N N . ALA B 1 147 ? 7.918 -28.141 -17.812 1 98.88 147 ALA B N 1
ATOM 3538 C CA . ALA B 1 147 ? 7.262 -27.094 -17.031 1 98.88 147 ALA B CA 1
ATOM 3539 C C . ALA B 1 147 ? 8.25 -25.984 -16.672 1 98.88 147 ALA B C 1
ATOM 3541 O O . ALA B 1 147 ? 7.945 -24.797 -16.812 1 98.88 147 ALA B O 1
ATOM 3542 N N . LEU B 1 148 ? 9.43 -26.406 -16.172 1 98.88 148 LEU B N 1
ATOM 3543 C CA . LEU B 1 148 ? 10.477 -25.438 -15.852 1 98.88 148 LEU B CA 1
ATOM 3544 C C . LEU B 1 148 ? 10.836 -24.609 -17.078 1 98.88 148 LEU B C 1
ATOM 3546 O O . LEU B 1 148 ? 10.93 -23.375 -16.984 1 98.88 148 LEU B O 1
ATOM 3550 N N . SER B 1 149 ? 10.984 -25.281 -18.172 1 98.75 149 SER B N 1
ATOM 3551 C CA . SER B 1 149 ? 11.344 -24.625 -19.406 1 98.75 149 SER B CA 1
ATOM 3552 C C . SER B 1 149 ? 10.234 -23.688 -19.875 1 98.75 149 SER B C 1
ATOM 3554 O O . SER B 1 149 ? 10.508 -22.625 -20.438 1 98.75 149 SER B O 1
ATOM 3556 N N . ALA B 1 150 ? 9.039 -24.094 -19.719 1 98.81 150 ALA B N 1
ATOM 3557 C CA . ALA B 1 150 ? 7.902 -23.25 -20.078 1 98.81 150 ALA B CA 1
ATOM 3558 C C . ALA B 1 150 ? 7.914 -21.953 -19.281 1 98.81 150 ALA B C 1
ATOM 3560 O O . ALA B 1 150 ? 7.691 -20.875 -19.844 1 98.81 150 ALA B O 1
ATOM 3561 N N . GLY B 1 151 ? 8.148 -22.047 -17.984 1 98.88 151 GLY B N 1
ATOM 3562 C CA . GLY B 1 151 ? 8.266 -20.859 -17.172 1 98.88 151 GLY B CA 1
ATOM 3563 C C . GLY B 1 151 ? 9.359 -19.922 -17.641 1 98.88 151 GLY B C 1
ATOM 3564 O O . GLY B 1 151 ? 9.148 -18.703 -17.734 1 98.88 151 GLY B O 1
ATOM 3565 N N . ALA B 1 152 ? 10.508 -20.5 -17.906 1 98.88 152 ALA B N 1
ATOM 3566 C CA . ALA B 1 152 ? 11.633 -19.719 -18.406 1 98.88 152 ALA B CA 1
ATOM 3567 C C . ALA B 1 152 ? 11.297 -19.047 -19.734 1 98.88 152 ALA B C 1
ATOM 3569 O O . ALA B 1 152 ? 11.602 -17.875 -19.953 1 98.88 152 ALA B O 1
ATOM 3570 N N . ALA B 1 153 ? 10.664 -19.797 -20.578 1 98.81 153 ALA B N 1
ATOM 3571 C CA . ALA B 1 153 ? 10.289 -19.266 -21.891 1 98.81 153 ALA B CA 1
ATOM 3572 C C . ALA B 1 153 ? 9.305 -18.109 -21.766 1 98.81 153 ALA B C 1
ATOM 3574 O O . ALA B 1 153 ? 9.398 -17.125 -22.5 1 98.81 153 ALA B O 1
ATOM 3575 N N . ILE B 1 154 ? 8.359 -18.203 -20.906 1 98.88 154 ILE B N 1
ATOM 3576 C CA . ILE B 1 154 ? 7.383 -17.141 -20.688 1 98.88 154 ILE B CA 1
ATOM 3577 C C . ILE B 1 154 ? 8.094 -15.883 -20.188 1 98.88 154 ILE B C 1
ATOM 3579 O O . ILE B 1 154 ? 7.785 -14.773 -20.641 1 98.88 154 ILE B O 1
ATOM 3583 N N . ALA B 1 155 ? 9.031 -16.047 -19.234 1 98.94 155 ALA B N 1
ATOM 3584 C CA . ALA B 1 155 ? 9.812 -14.898 -18.781 1 98.94 155 ALA B CA 1
ATOM 3585 C C . ALA B 1 155 ? 10.547 -14.242 -19.953 1 98.94 155 ALA B C 1
ATOM 3587 O O . ALA B 1 155 ? 10.508 -13.016 -20.109 1 98.94 155 ALA B O 1
ATOM 3588 N N . ASP B 1 156 ? 11.203 -15.094 -20.781 1 98.88 156 ASP B N 1
ATOM 3589 C CA . ASP B 1 156 ? 11.922 -14.586 -21.953 1 98.88 156 ASP B CA 1
ATOM 3590 C C . ASP B 1 156 ? 10.977 -13.82 -22.875 1 98.88 156 ASP B C 1
ATOM 3592 O O . ASP B 1 156 ? 11.305 -12.727 -23.328 1 98.88 156 ASP B O 1
ATOM 3596 N N . GLU B 1 157 ? 9.844 -14.391 -23.172 1 98.88 157 GLU B N 1
ATOM 3597 C CA . GLU B 1 157 ? 8.875 -13.781 -24.062 1 98.88 157 GLU B CA 1
ATOM 3598 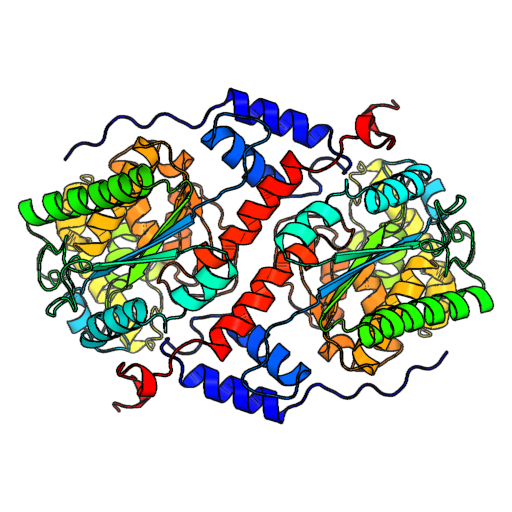C C . GLU B 1 157 ? 8.438 -12.406 -23.547 1 98.88 157 GLU B C 1
ATOM 3600 O O . GLU B 1 157 ? 8.391 -11.445 -24.312 1 98.88 157 GLU B O 1
ATOM 3605 N N . GLU B 1 158 ? 8.094 -12.32 -22.25 1 98.81 158 GLU B N 1
ATOM 3606 C CA . GLU B 1 158 ? 7.637 -11.055 -21.688 1 98.81 158 GLU B CA 1
ATOM 3607 C C . GLU B 1 158 ? 8.742 -10.008 -21.703 1 98.81 158 GLU B C 1
ATOM 3609 O O . GLU B 1 158 ? 8.508 -8.852 -22.062 1 98.81 158 GLU B O 1
ATOM 3614 N N . VAL B 1 159 ? 9.961 -10.398 -21.281 1 98.81 159 VAL B N 1
ATOM 3615 C CA . VAL B 1 159 ? 11.086 -9.469 -21.266 1 98.81 159 VAL B CA 1
ATOM 3616 C C . VAL B 1 159 ? 11.414 -9.016 -22.688 1 98.81 159 VAL B C 1
ATOM 3618 O O . VAL B 1 159 ? 11.641 -7.828 -22.922 1 98.81 159 VAL B O 1
ATOM 3621 N N . ASP B 1 160 ? 11.453 -9.953 -23.625 1 98.81 160 ASP B N 1
ATOM 3622 C CA . ASP B 1 160 ? 11.734 -9.625 -25.016 1 98.81 160 ASP B CA 1
ATOM 3623 C C . ASP B 1 160 ? 10.664 -8.703 -25.594 1 98.81 160 ASP B C 1
ATOM 3625 O O . ASP B 1 160 ? 10.938 -7.895 -26.484 1 98.81 160 ASP B O 1
ATOM 3629 N N . ALA B 1 161 ? 9.445 -8.82 -25.094 1 98.62 161 ALA B N 1
ATOM 3630 C CA . ALA B 1 161 ? 8.344 -7.98 -25.531 1 98.62 161 ALA B CA 1
ATOM 3631 C C . ALA B 1 161 ? 8.383 -6.609 -24.859 1 98.62 161 ALA B C 1
ATOM 3633 O O . ALA B 1 161 ? 7.566 -5.742 -25.172 1 98.62 161 ALA B O 1
ATOM 3634 N N . GLY B 1 162 ? 9.297 -6.398 -23.906 1 98.62 162 GLY B N 1
ATOM 3635 C CA . GLY B 1 162 ? 9.531 -5.066 -23.375 1 98.62 162 GLY B CA 1
ATOM 3636 C C . GLY B 1 162 ? 9.164 -4.934 -21.906 1 98.62 162 GLY B C 1
ATOM 3637 O O . GLY B 1 162 ? 9.242 -3.842 -21.328 1 98.62 162 GLY B O 1
ATOM 3638 N N . ALA B 1 163 ? 8.742 -6.043 -21.266 1 98.81 163 ALA B N 1
ATOM 3639 C CA . ALA B 1 163 ? 8.445 -5.961 -19.844 1 98.81 163 ALA B CA 1
ATOM 3640 C C . ALA B 1 163 ? 9.688 -5.566 -19.047 1 98.81 163 ALA B C 1
ATOM 3642 O O . ALA B 1 163 ? 10.766 -6.117 -19.25 1 98.81 163 ALA B O 1
ATOM 3643 N N . ASP B 1 164 ? 9.508 -4.605 -18.156 1 98.88 164 ASP B N 1
ATOM 3644 C CA . ASP B 1 164 ? 10.633 -4.148 -17.344 1 98.88 164 ASP B CA 1
ATOM 3645 C C . ASP B 1 164 ? 10.383 -4.41 -15.859 1 98.88 164 ASP B C 1
ATOM 3647 O O . ASP B 1 164 ? 11.219 -4.082 -15.016 1 98.88 164 ASP B O 1
ATOM 3651 N N . LEU B 1 165 ? 9.242 -4.961 -15.547 1 98.88 165 LEU B N 1
ATOM 3652 C CA . LEU B 1 165 ? 8.906 -5.508 -14.242 1 98.88 165 LEU B CA 1
ATOM 3653 C C . LEU B 1 165 ? 7.922 -6.664 -14.375 1 98.88 165 LEU B C 1
ATOM 3655 O O . LEU B 1 165 ? 6.945 -6.57 -15.125 1 98.88 165 LEU B O 1
ATOM 3659 N N . LEU B 1 166 ? 8.227 -7.73 -13.727 1 98.94 166 LEU B N 1
ATOM 3660 C CA . LEU B 1 166 ? 7.355 -8.898 -13.789 1 98.94 166 LEU B CA 1
ATOM 3661 C C . LEU B 1 166 ? 6.684 -9.148 -12.438 1 98.94 166 LEU B C 1
ATOM 3663 O O . LEU B 1 166 ? 7.262 -8.859 -11.391 1 98.94 166 LEU B O 1
ATOM 3667 N N . ILE B 1 167 ? 5.449 -9.594 -12.469 1 98.94 167 ILE B N 1
ATOM 3668 C CA . ILE B 1 167 ? 4.695 -10.047 -11.305 1 98.94 167 ILE B CA 1
ATOM 3669 C C . ILE B 1 167 ? 4.203 -11.477 -11.523 1 98.94 167 ILE B C 1
ATOM 3671 O O . ILE B 1 167 ? 3.641 -11.789 -12.578 1 98.94 167 ILE B O 1
ATOM 3675 N N . ALA B 1 168 ? 4.469 -12.305 -10.594 1 98.81 168 ALA B N 1
ATOM 3676 C CA . ALA B 1 168 ? 4.043 -13.703 -10.703 1 98.81 168 ALA B CA 1
ATOM 3677 C C . ALA B 1 168 ? 2.76 -13.945 -9.914 1 98.81 168 ALA B C 1
ATOM 3679 O O . ALA B 1 168 ? 2.623 -13.477 -8.781 1 98.81 168 ALA B O 1
ATOM 3680 N N . GLY B 1 169 ? 1.792 -14.625 -10.5 1 98.69 169 GLY B N 1
ATOM 3681 C CA . GLY B 1 169 ? 0.552 -15.039 -9.867 1 98.69 169 GLY B CA 1
ATOM 3682 C C . GLY B 1 169 ? 0.245 -16.516 -10.055 1 98.69 169 GLY B C 1
ATOM 3683 O O . GLY B 1 169 ? 0.88 -17.188 -10.875 1 98.69 169 GLY B O 1
ATOM 3684 N N . ASP B 1 170 ? -0.719 -17.031 -9.281 1 98.5 170 ASP B N 1
ATOM 3685 C CA . ASP B 1 170 ? -1.055 -18.453 -9.297 1 98.5 170 ASP B CA 1
ATOM 3686 C C . ASP B 1 170 ? -2.566 -18.656 -9.352 1 98.5 170 ASP B C 1
ATOM 3688 O O . ASP B 1 170 ? -3.332 -17.781 -8.938 1 98.5 170 ASP B O 1
ATOM 3692 N N . MET B 1 171 ? -2.926 -19.766 -9.93 1 98.31 171 MET B N 1
ATOM 3693 C CA . MET B 1 171 ? -4.316 -20.203 -9.914 1 98.31 171 MET B CA 1
ATOM 3694 C C . MET B 1 171 ? -4.395 -21.734 -9.984 1 98.31 171 MET B C 1
ATOM 3696 O O . MET B 1 171 ? -3.873 -22.344 -10.914 1 98.31 171 MET B O 1
ATOM 3700 N N . GLY B 1 172 ? -5.012 -22.281 -8.984 1 97.38 172 GLY B N 1
ATOM 3701 C CA . GLY B 1 172 ? -5.215 -23.719 -9.039 1 97.38 172 GLY B CA 1
ATOM 3702 C C . GLY B 1 172 ? -5.777 -24.297 -7.758 1 97.38 172 GLY B C 1
ATOM 3703 O O . GLY B 1 172 ? -5.215 -24.094 -6.68 1 97.38 172 GLY B O 1
ATOM 3704 N N . ILE B 1 173 ? -6.836 -25.062 -7.863 1 96.19 173 ILE B N 1
ATOM 3705 C CA . ILE B 1 173 ? -7.395 -25.734 -6.695 1 96.19 173 ILE B CA 1
ATOM 3706 C C . ILE B 1 173 ? -6.406 -26.781 -6.18 1 96.19 173 ILE B C 1
ATOM 3708 O O . ILE B 1 173 ? -5.918 -27.609 -6.945 1 96.19 173 ILE B O 1
ATOM 3712 N N . GLY B 1 174 ? -6.066 -26.609 -4.918 1 96.44 174 GLY B N 1
ATOM 3713 C CA . GLY B 1 174 ? -5.129 -27.531 -4.305 1 96.44 174 GLY B CA 1
ATOM 3714 C C . GLY B 1 174 ? -3.705 -27.016 -4.273 1 96.44 174 GLY B C 1
ATOM 3715 O O . GLY B 1 174 ? -2.826 -27.609 -3.656 1 96.44 174 GLY B O 1
ATOM 3716 N N . ASN B 1 175 ? -3.408 -25.844 -4.875 1 96.94 175 ASN B N 1
ATOM 3717 C CA . ASN B 1 175 ? -2.029 -25.391 -5.035 1 96.94 175 ASN B CA 1
ATOM 3718 C C . ASN B 1 175 ? -1.422 -24.969 -3.699 1 96.94 175 ASN B C 1
ATOM 3720 O O . ASN B 1 175 ? -0.207 -25.047 -3.512 1 96.94 175 ASN B O 1
ATOM 3724 N N . THR B 1 176 ? -2.273 -24.516 -2.73 1 96.94 176 THR B N 1
ATOM 3725 C CA . THR B 1 176 ? -1.728 -24.141 -1.433 1 96.94 176 THR B CA 1
ATOM 3726 C C . THR B 1 176 ? -1.223 -25.359 -0.675 1 96.94 176 THR B C 1
ATOM 3728 O O . THR B 1 176 ? -0.306 -25.266 0.142 1 96.94 176 THR B O 1
ATOM 3731 N N . THR B 1 177 ? -1.828 -26.516 -0.929 1 98 177 THR B N 1
ATOM 3732 C CA . THR B 1 177 ? -1.36 -27.75 -0.322 1 98 177 THR B CA 1
ATOM 3733 C C . THR B 1 177 ? 0.01 -28.141 -0.869 1 98 177 THR B C 1
ATOM 3735 O O . THR B 1 177 ? 0.938 -28.406 -0.103 1 98 177 THR B O 1
ATOM 3738 N N . ALA B 1 178 ? 0.125 -28.156 -2.154 1 98.56 178 ALA B N 1
ATOM 3739 C CA . ALA B 1 178 ? 1.412 -28.453 -2.779 1 98.56 178 ALA B CA 1
ATOM 3740 C C . ALA B 1 178 ? 2.475 -27.453 -2.344 1 98.56 178 ALA B C 1
ATOM 3742 O O . ALA B 1 178 ? 3.611 -27.828 -2.049 1 98.56 178 ALA B O 1
ATOM 3743 N N . ALA B 1 179 ? 2.121 -26.156 -2.309 1 98.62 179 ALA B N 1
ATOM 3744 C CA . ALA B 1 179 ? 3.033 -25.109 -1.886 1 98.62 179 ALA B CA 1
ATOM 3745 C C . ALA B 1 179 ? 3.516 -25.328 -0.456 1 98.62 179 ALA B C 1
ATOM 3747 O O . ALA B 1 179 ? 4.691 -25.125 -0.151 1 98.62 179 ALA B O 1
ATOM 3748 N N . ALA B 1 180 ? 2.592 -25.719 0.414 1 98.5 180 ALA B N 1
ATOM 3749 C CA . ALA B 1 180 ? 2.943 -25.984 1.807 1 98.5 180 ALA B CA 1
ATOM 3750 C C . ALA B 1 180 ? 3.977 -27.109 1.91 1 98.5 180 ALA B C 1
ATOM 3752 O O . ALA B 1 180 ? 4.887 -27.047 2.74 1 98.5 180 ALA B O 1
ATOM 3753 N N . VAL B 1 181 ? 3.875 -28.141 1.074 1 98.75 181 VAL B N 1
ATOM 3754 C CA . VAL B 1 181 ? 4.832 -29.25 1.062 1 98.75 181 VAL B CA 1
ATOM 3755 C C . VAL B 1 181 ? 6.215 -28.719 0.67 1 98.75 181 VAL B C 1
ATOM 3757 O O . VAL B 1 181 ? 7.211 -29.047 1.319 1 98.75 181 VAL B O 1
ATOM 3760 N N . LEU B 1 182 ? 6.262 -27.938 -0.398 1 98.75 182 LEU B N 1
ATOM 3761 C CA . LEU B 1 182 ? 7.531 -27.391 -0.864 1 98.75 182 LEU B CA 1
ATOM 3762 C C . LEU B 1 182 ? 8.195 -26.547 0.225 1 98.75 182 LEU B C 1
ATOM 3764 O O . LEU B 1 182 ? 9.391 -26.719 0.494 1 98.75 182 LEU B O 1
ATOM 3768 N N . VAL B 1 183 ? 7.418 -25.656 0.871 1 98.62 183 VAL B N 1
ATOM 3769 C CA . VAL B 1 183 ? 7.957 -24.766 1.901 1 98.62 183 VAL B CA 1
ATOM 3770 C C . VAL B 1 183 ? 8.43 -25.594 3.094 1 98.62 183 VAL B C 1
ATOM 3772 O O . VAL B 1 183 ? 9.547 -25.406 3.586 1 98.62 183 VAL B O 1
ATOM 3775 N N . ALA B 1 184 ? 7.582 -26.516 3.516 1 98.62 184 ALA B N 1
ATOM 3776 C CA . ALA B 1 184 ? 7.941 -27.328 4.668 1 98.62 184 ALA B CA 1
ATOM 3777 C C . ALA B 1 184 ? 9.195 -28.156 4.387 1 98.62 184 ALA B C 1
ATOM 3779 O O . ALA B 1 184 ? 10.078 -28.266 5.238 1 98.62 184 ALA B O 1
ATOM 3780 N N . ALA B 1 185 ? 9.273 -28.719 3.252 1 98.5 185 ALA B N 1
ATOM 3781 C CA . ALA B 1 185 ? 10.422 -29.547 2.873 1 98.5 185 ALA B CA 1
ATOM 3782 C C . ALA B 1 185 ? 11.703 -28.734 2.879 1 98.5 185 ALA B C 1
ATOM 3784 O O . ALA B 1 185 ? 12.742 -29.188 3.373 1 98.5 185 ALA B O 1
ATOM 3785 N N . LEU B 1 186 ? 11.617 -27.531 2.369 1 98.12 186 LEU B N 1
ATOM 3786 C CA . LEU B 1 186 ? 12.82 -26.734 2.158 1 98.12 186 LEU B CA 1
ATOM 3787 C C . LEU B 1 186 ? 13.188 -25.953 3.418 1 98.12 186 LEU B C 1
ATOM 3789 O O . LEU B 1 186 ? 14.312 -25.453 3.545 1 98.12 186 LEU B O 1
ATOM 3793 N N . THR B 1 187 ? 12.266 -25.797 4.336 1 97.62 187 THR B N 1
ATOM 3794 C CA . THR B 1 187 ? 12.547 -25.062 5.566 1 97.62 187 THR B CA 1
ATOM 3795 C C . THR B 1 187 ? 12.578 -26.016 6.766 1 97.62 187 THR B C 1
ATOM 3797 O O . THR B 1 187 ? 12.82 -25.578 7.895 1 97.62 187 THR B O 1
ATOM 3800 N N . ASN B 1 188 ? 12.352 -27.25 6.496 1 97.06 188 ASN B N 1
ATOM 3801 C CA . ASN B 1 188 ? 12.43 -28.297 7.512 1 97.06 188 ASN B CA 1
ATOM 3802 C C . ASN B 1 188 ? 11.5 -28 8.688 1 97.06 188 ASN B C 1
ATOM 3804 O O . ASN B 1 188 ? 11.945 -27.969 9.844 1 97.06 188 ASN B O 1
ATOM 3808 N N . VAL B 1 189 ? 10.25 -27.812 8.414 1 97.62 189 VAL B N 1
ATOM 3809 C CA . VAL B 1 189 ? 9.258 -27.594 9.469 1 97.62 189 VAL B CA 1
ATOM 3810 C C . VAL B 1 189 ? 8.18 -28.672 9.383 1 97.62 189 VAL B C 1
ATOM 3812 O O . VAL B 1 189 ? 8.016 -29.328 8.352 1 97.62 189 VAL B O 1
ATOM 3815 N N . GLU B 1 190 ? 7.445 -28.859 10.484 1 97.56 190 GLU B N 1
ATOM 3816 C CA . GLU B 1 190 ? 6.336 -29.797 10.531 1 97.56 190 GLU B CA 1
ATOM 3817 C C . GLU B 1 190 ? 5.129 -29.281 9.758 1 97.56 190 GLU B C 1
ATOM 3819 O O . GLU B 1 190 ? 4.934 -28.062 9.648 1 97.56 190 GLU B O 1
ATOM 3824 N N . PRO B 1 191 ? 4.332 -30.172 9.234 1 97.12 191 PRO B N 1
ATOM 3825 C CA . PRO B 1 191 ? 3.156 -29.797 8.453 1 97.12 191 PRO B CA 1
ATOM 3826 C C . PRO B 1 191 ? 2.279 -28.766 9.172 1 97.12 191 PRO B C 1
ATOM 3828 O O . PRO B 1 191 ? 1.857 -27.781 8.57 1 97.12 191 PRO B O 1
ATOM 3831 N N . VAL B 1 192 ? 2.047 -28.859 10.438 1 96.88 192 VAL B N 1
ATOM 3832 C CA . VAL B 1 192 ? 1.104 -28.047 11.203 1 96.88 192 VAL B CA 1
ATOM 3833 C C . VAL B 1 192 ? 1.563 -26.594 11.219 1 96.88 192 VAL B C 1
ATOM 3835 O O . VAL B 1 192 ? 0.746 -25.672 11.336 1 96.88 192 VAL B O 1
ATOM 3838 N N . VAL B 1 193 ? 2.826 -26.328 11.008 1 97.06 193 VAL B N 1
ATOM 3839 C CA . VAL B 1 193 ? 3.404 -24.984 11.055 1 97.06 193 VAL B CA 1
ATOM 3840 C C . VAL B 1 193 ? 3.219 -24.297 9.703 1 97.06 193 VAL B C 1
ATOM 3842 O O . VAL B 1 193 ? 3.125 -23.078 9.625 1 97.06 193 VAL B O 1
ATOM 3845 N N . ALA B 1 194 ? 3.055 -25.047 8.617 1 97.06 194 ALA B N 1
ATOM 3846 C CA . ALA B 1 194 ? 3.086 -24.5 7.258 1 97.06 194 ALA B CA 1
ATOM 3847 C C . ALA B 1 194 ? 1.681 -24.422 6.668 1 97.06 194 ALA B C 1
ATOM 3849 O O . ALA B 1 194 ? 1.447 -23.688 5.707 1 97.06 194 ALA B O 1
ATOM 3850 N N . VAL B 1 195 ? 0.75 -25.188 7.199 1 97.38 195 VAL B N 1
ATOM 3851 C CA . VAL B 1 195 ? -0.554 -25.359 6.566 1 97.38 195 VAL B CA 1
ATOM 3852 C C . VAL B 1 195 ? -1.518 -24.281 7.066 1 97.38 195 VAL B C 1
ATOM 3854 O O . VAL B 1 195 ? -1.62 -24.047 8.266 1 97.38 195 VAL B O 1
ATOM 3857 N N . GLY B 1 196 ? -2.145 -23.578 6.156 1 95 196 GLY B N 1
ATOM 3858 C CA . GLY B 1 196 ? -3.188 -22.625 6.473 1 95 196 GLY B CA 1
ATOM 3859 C C . GLY B 1 196 ? -4.562 -23.047 5.996 1 95 196 GLY B C 1
ATOM 3860 O O . GLY B 1 196 ? -4.793 -24.234 5.73 1 95 196 GLY B O 1
ATOM 3861 N N . PHE B 1 197 ? -5.477 -22.062 5.867 1 91.31 197 PHE B N 1
ATOM 3862 C CA . PHE B 1 197 ? -6.875 -22.375 5.598 1 91.31 197 PHE B CA 1
ATOM 3863 C C . PHE B 1 197 ? -7.199 -22.172 4.121 1 91.31 197 PHE B C 1
ATOM 3865 O O . PHE B 1 197 ? -8.289 -22.531 3.664 1 91.31 197 PHE B O 1
ATOM 3872 N N . GLY B 1 198 ? -6.297 -21.562 3.393 1 87.94 198 GLY B N 1
ATOM 3873 C CA . GLY B 1 198 ? -6.418 -21.453 1.947 1 87.94 198 GLY B CA 1
ATOM 3874 C C . GLY B 1 198 ? -7.727 -20.828 1.505 1 87.94 198 GLY B C 1
ATOM 3875 O O . GLY B 1 198 ? -8.078 -19.719 1.943 1 87.94 198 GLY B O 1
ATOM 3876 N N . THR B 1 199 ? -8.531 -21.562 0.787 1 81.88 199 THR B N 1
ATOM 3877 C CA . THR B 1 199 ? -9.758 -21.094 0.157 1 81.88 199 THR B CA 1
ATOM 3878 C C . THR B 1 199 ? -10.867 -20.922 1.193 1 81.88 199 THR B C 1
ATOM 3880 O O . THR B 1 199 ? -12.031 -20.703 0.839 1 81.88 199 THR B O 1
ATOM 3883 N N . GLY B 1 200 ? -10.562 -21.047 2.406 1 88.12 200 GLY B N 1
ATOM 3884 C CA . GLY B 1 200 ? -11.555 -20.875 3.457 1 88.12 200 GLY B CA 1
ATOM 3885 C C . GLY B 1 200 ? -12.117 -22.203 3.959 1 88.12 200 GLY B C 1
ATOM 3886 O O . GLY B 1 200 ? -13.328 -22.328 4.168 1 88.12 200 GLY B O 1
ATOM 3887 N N . ILE B 1 201 ? -11.32 -23.203 4.125 1 90.88 201 ILE B N 1
ATOM 3888 C CA . ILE B 1 201 ? -11.742 -24.516 4.617 1 90.88 201 ILE B CA 1
ATOM 3889 C C . ILE B 1 201 ? -12.023 -24.438 6.117 1 90.88 201 ILE B C 1
ATOM 3891 O O . ILE B 1 201 ? -11.586 -23.5 6.789 1 90.88 201 ILE B O 1
ATOM 3895 N N . ASP B 1 202 ? -12.789 -25.438 6.602 1 93.31 202 ASP B N 1
ATOM 3896 C CA . ASP B 1 202 ? -13.055 -25.516 8.039 1 93.31 202 ASP B CA 1
ATOM 3897 C C . ASP B 1 202 ? -12 -26.359 8.75 1 93.31 202 ASP B C 1
ATOM 3899 O O . ASP B 1 202 ? -11.008 -26.766 8.141 1 93.31 202 ASP B O 1
ATOM 3903 N N . ASP B 1 203 ? -12.164 -26.625 9.984 1 95.31 203 ASP B N 1
ATOM 3904 C CA . ASP B 1 203 ? -11.188 -27.344 10.797 1 95.31 203 ASP B CA 1
ATOM 3905 C C . ASP B 1 203 ? -10.977 -28.766 10.281 1 95.31 203 ASP B C 1
ATOM 3907 O O . ASP B 1 203 ? -9.852 -29.281 10.297 1 95.31 203 ASP B O 1
ATOM 3911 N N . ALA B 1 204 ? -12.086 -29.344 9.867 1 96.25 204 ALA B N 1
ATOM 3912 C CA . ALA B 1 204 ? -11.969 -30.688 9.305 1 96.25 204 ALA B CA 1
ATOM 3913 C C . ALA B 1 204 ? -11.148 -30.672 8.016 1 96.25 204 ALA B C 1
ATOM 3915 O O . ALA B 1 204 ? -10.328 -31.562 7.793 1 96.25 204 ALA B O 1
ATOM 3916 N N . GLY B 1 205 ? -11.461 -29.703 7.156 1 95.5 205 GLY B N 1
ATOM 3917 C CA . GLY B 1 205 ? -10.672 -29.531 5.949 1 95.5 205 GLY B CA 1
ATOM 3918 C C . GLY B 1 205 ? -9.203 -29.266 6.227 1 95.5 205 GLY B C 1
ATOM 3919 O O . GLY B 1 205 ? -8.328 -29.797 5.531 1 95.5 205 GLY B O 1
ATOM 3920 N N . TRP B 1 206 ? -8.938 -28.469 7.262 1 96.94 206 TRP B N 1
ATOM 3921 C CA . TRP B 1 206 ? -7.566 -28.172 7.664 1 96.94 206 TRP B CA 1
ATOM 3922 C C . TRP B 1 206 ? -6.836 -29.438 8.094 1 96.94 206 TRP B C 1
ATOM 3924 O O . TRP B 1 206 ? -5.668 -29.641 7.746 1 96.94 206 TRP B O 1
ATOM 3934 N N . ALA B 1 207 ? -7.523 -30.297 8.844 1 97.69 207 ALA B N 1
ATOM 3935 C CA . ALA B 1 207 ? -6.938 -31.562 9.281 1 97.69 207 ALA B CA 1
ATOM 3936 C C . ALA B 1 207 ? -6.598 -32.438 8.086 1 97.69 207 ALA B C 1
ATOM 3938 O O . ALA B 1 207 ? -5.539 -33.094 8.062 1 97.69 207 ALA B O 1
ATOM 3939 N N . ARG B 1 208 ? -7.488 -32.531 7.105 1 97.5 208 ARG B N 1
ATOM 3940 C CA . ARG B 1 208 ? -7.227 -33.312 5.898 1 97.5 208 ARG B CA 1
ATOM 3941 C C . ARG B 1 208 ? -6.031 -32.75 5.137 1 97.5 208 ARG B C 1
ATOM 3943 O O . ARG B 1 208 ? -5.188 -33.5 4.648 1 97.5 208 ARG B O 1
ATOM 3950 N N . LYS B 1 209 ? -6.074 -31.469 5.027 1 97.56 209 LYS B N 1
ATOM 3951 C CA . LYS B 1 209 ? -4.965 -30.797 4.344 1 97.56 209 LYS B CA 1
ATOM 3952 C C . LYS B 1 209 ? -3.643 -31.078 5.051 1 97.56 209 LYS B C 1
ATOM 3954 O O . LYS B 1 209 ? -2.627 -31.328 4.398 1 97.56 209 LYS B O 1
ATOM 3959 N N . THR B 1 210 ? -3.6 -31.031 6.352 1 98.44 210 THR B N 1
ATOM 3960 C CA . THR B 1 210 ? -2.4 -31.297 7.137 1 98.44 210 THR B CA 1
ATOM 3961 C C . THR B 1 210 ? -1.929 -32.719 6.934 1 98.44 210 THR B C 1
ATOM 3963 O O . THR B 1 210 ? -0.732 -32.969 6.777 1 98.44 210 THR B O 1
ATOM 3966 N N . ALA B 1 211 ? -2.854 -33.656 6.938 1 98.31 211 ALA B N 1
ATOM 3967 C CA . ALA B 1 211 ? -2.527 -35.062 6.688 1 98.31 211 ALA B CA 1
ATOM 3968 C C . ALA B 1 211 ? -1.948 -35.25 5.289 1 98.31 211 ALA B C 1
ATOM 3970 O O . ALA B 1 211 ? -0.989 -36 5.102 1 98.31 211 ALA B O 1
ATOM 3971 N N . ALA B 1 212 ? -2.555 -34.594 4.352 1 98.5 212 ALA B N 1
ATOM 3972 C CA . ALA B 1 212 ? -2.068 -34.688 2.977 1 98.5 212 ALA B CA 1
ATOM 3973 C C . ALA B 1 212 ? -0.639 -34.156 2.869 1 98.5 212 ALA B C 1
ATOM 3975 O O . ALA B 1 212 ? 0.201 -34.75 2.199 1 98.5 212 ALA B O 1
ATOM 3976 N N . VAL B 1 213 ? -0.364 -33.031 3.545 1 98.62 213 VAL B N 1
ATOM 3977 C CA . VAL B 1 213 ? 0.969 -32.438 3.52 1 98.62 213 VAL B CA 1
ATOM 3978 C C . VAL B 1 213 ? 1.967 -33.375 4.188 1 98.62 213 VAL B C 1
ATOM 3980 O O . VAL B 1 213 ? 3.082 -33.562 3.693 1 98.62 213 VAL B O 1
ATOM 3983 N N . ARG B 1 214 ? 1.582 -33.969 5.297 1 98.25 214 ARG B N 1
ATOM 3984 C CA . ARG B 1 214 ? 2.434 -34.938 5.984 1 98.25 214 ARG B CA 1
ATOM 3985 C C . ARG B 1 214 ? 2.803 -36.094 5.066 1 98.25 214 ARG B C 1
ATOM 3987 O O . ARG B 1 214 ? 3.977 -36.438 4.957 1 98.25 214 ARG B O 1
ATOM 3994 N N . ASP B 1 215 ? 1.834 -36.688 4.422 1 98.38 215 ASP B N 1
ATOM 3995 C CA . ASP B 1 215 ? 2.064 -37.812 3.523 1 98.38 215 ASP B CA 1
ATOM 3996 C C . ASP B 1 215 ? 2.982 -37.406 2.371 1 98.38 215 ASP B C 1
ATOM 3998 O O . ASP B 1 215 ? 3.9 -38.156 2.018 1 98.38 215 ASP B O 1
ATOM 4002 N N . ALA B 1 216 ? 2.682 -36.281 1.821 1 98.62 216 ALA B N 1
ATOM 4003 C CA . ALA B 1 216 ? 3.494 -35.781 0.709 1 98.62 216 ALA B CA 1
ATOM 4004 C C . ALA B 1 216 ? 4.926 -35.5 1.158 1 98.62 216 ALA B C 1
ATOM 4006 O O . ALA B 1 216 ? 5.875 -35.75 0.403 1 98.62 216 ALA B O 1
ATOM 4007 N N . LEU B 1 217 ? 5.074 -35 2.346 1 98.44 217 LEU B N 1
ATOM 4008 C CA . LEU B 1 217 ? 6.402 -34.688 2.875 1 98.44 217 LEU B CA 1
ATOM 4009 C C . LEU B 1 217 ? 7.211 -35.969 3.053 1 98.44 217 LEU B C 1
ATOM 4011 O O . LEU B 1 217 ? 8.43 -35.969 2.846 1 98.44 217 LEU B O 1
ATOM 4015 N N . PHE B 1 218 ? 6.559 -36.969 3.479 1 97.94 218 PHE B N 1
ATOM 4016 C CA . PHE B 1 218 ? 7.227 -38.25 3.604 1 97.94 218 PHE B CA 1
ATOM 4017 C C . PHE B 1 218 ? 7.824 -38.688 2.27 1 97.94 218 PHE B C 1
ATOM 4019 O O . PHE B 1 218 ? 8.961 -39.156 2.215 1 97.94 218 PHE B O 1
ATOM 4026 N N . ARG B 1 219 ? 7.098 -38.5 1.227 1 98.19 219 ARG B N 1
ATOM 4027 C CA . ARG B 1 219 ? 7.57 -38.844 -0.109 1 98.19 219 ARG B CA 1
ATOM 4028 C C . ARG B 1 219 ? 8.672 -37.875 -0.565 1 98.19 219 ARG B C 1
ATOM 4030 O O . ARG B 1 219 ? 9.672 -38.312 -1.141 1 98.19 219 ARG B O 1
ATOM 4037 N N . ALA B 1 220 ? 8.469 -36.656 -0.278 1 97.88 220 ALA B N 1
ATOM 4038 C CA . ALA B 1 220 ? 9.398 -35.625 -0.721 1 97.88 220 ALA B CA 1
ATOM 4039 C C . ALA B 1 220 ? 10.766 -35.781 -0.065 1 97.88 220 ALA B C 1
ATOM 4041 O O . ALA B 1 220 ? 11.789 -35.438 -0.664 1 97.88 220 ALA B O 1
ATOM 4042 N N . ARG B 1 221 ? 10.828 -36.281 1.112 1 96.06 221 ARG B N 1
ATOM 4043 C CA . ARG B 1 221 ? 12.07 -36.438 1.858 1 96.06 221 ARG B CA 1
ATOM 4044 C C . ARG B 1 221 ? 13.055 -37.312 1.081 1 96.06 221 ARG B C 1
ATOM 4046 O O . ARG B 1 221 ? 14.273 -37.125 1.195 1 96.06 221 ARG B O 1
ATOM 4053 N N . ARG B 1 222 ? 12.57 -38.094 0.272 1 96.12 222 ARG B N 1
ATOM 4054 C CA . ARG B 1 222 ? 13.391 -39.094 -0.445 1 96.12 222 ARG B CA 1
ATOM 4055 C C . ARG B 1 222 ? 14.164 -38.406 -1.577 1 96.12 222 ARG B C 1
ATOM 4057 O O . ARG B 1 222 ? 15.125 -39 -2.1 1 96.12 222 ARG B O 1
ATOM 4064 N N . VAL B 1 223 ? 13.727 -37.281 -1.92 1 97.06 223 VAL B N 1
ATOM 4065 C CA . VAL B 1 223 ? 14.336 -36.688 -3.102 1 97.06 223 VAL B CA 1
ATOM 4066 C C . VAL B 1 223 ? 15.109 -35.438 -2.705 1 97.06 223 VAL B C 1
ATOM 4068 O O . VAL B 1 223 ? 15.766 -34.812 -3.543 1 97.06 223 VAL B O 1
ATOM 4071 N N . LEU B 1 224 ? 15.055 -35.094 -1.399 1 94 224 LEU B N 1
ATOM 4072 C CA . LEU B 1 224 ? 15.852 -33.969 -0.94 1 94 224 LEU B CA 1
ATOM 4073 C C . LEU B 1 224 ? 17.344 -34.281 -1.004 1 94 224 LEU B C 1
ATOM 4075 O O . LEU B 1 224 ? 17.734 -35.438 -0.804 1 94 224 LEU B O 1
ATOM 4079 N N . PRO B 1 225 ? 18.062 -33.281 -1.382 1 91.5 225 PRO B N 1
ATOM 4080 C CA . PRO B 1 225 ? 17.828 -31.844 -1.512 1 91.5 225 PRO B CA 1
ATOM 4081 C C . PRO B 1 225 ? 17.625 -31.406 -2.961 1 91.5 225 PRO B C 1
ATOM 4083 O O . PRO B 1 225 ? 17.734 -30.203 -3.27 1 91.5 225 PRO B O 1
ATOM 4086 N N . ASP B 1 226 ? 17.453 -32.25 -3.93 1 96.94 226 ASP B N 1
ATOM 4087 C CA . ASP B 1 226 ? 17.344 -31.922 -5.352 1 96.94 226 ASP B CA 1
ATOM 4088 C C . ASP B 1 226 ? 16.078 -31.125 -5.645 1 96.94 226 ASP B C 1
ATOM 4090 O O . ASP B 1 226 ? 14.977 -31.672 -5.609 1 96.94 226 ASP B O 1
ATOM 4094 N N . PRO B 1 227 ? 16.234 -29.859 -6.02 1 97.62 227 PRO B N 1
ATOM 4095 C CA . PRO B 1 227 ? 15.055 -29.016 -6.203 1 97.62 227 PRO B CA 1
ATOM 4096 C C . PRO B 1 227 ? 14.188 -29.469 -7.375 1 97.62 227 PRO B C 1
ATOM 4098 O O . PRO B 1 227 ? 12.961 -29.344 -7.324 1 97.62 227 PRO B O 1
ATOM 4101 N N . VAL B 1 228 ? 14.766 -29.969 -8.438 1 98.5 228 VAL B N 1
ATOM 4102 C CA . VAL B 1 228 ? 14 -30.438 -9.586 1 98.5 228 VAL B CA 1
ATOM 4103 C C . VAL B 1 228 ? 13.188 -31.672 -9.195 1 98.5 228 VAL B C 1
ATOM 4105 O O . VAL B 1 228 ? 12.008 -31.781 -9.531 1 98.5 228 VAL B O 1
ATOM 4108 N N . ALA B 1 229 ? 13.836 -32.594 -8.484 1 98.5 229 ALA B N 1
ATOM 4109 C CA . ALA B 1 229 ? 13.141 -33.812 -8.016 1 98.5 229 ALA B CA 1
ATOM 4110 C C . ALA B 1 229 ? 12.031 -33.438 -7.039 1 98.5 229 ALA B C 1
ATOM 4112 O O . ALA B 1 229 ? 10.992 -34.094 -7.004 1 98.5 229 ALA B O 1
ATOM 4113 N N . LEU B 1 230 ? 12.281 -32.438 -6.23 1 98.69 230 LEU B N 1
ATOM 4114 C CA . LEU B 1 230 ? 11.258 -31.984 -5.297 1 98.69 230 LEU B CA 1
ATOM 4115 C C . LEU B 1 230 ? 10.008 -31.5 -6.039 1 98.69 230 LEU B C 1
ATOM 4117 O O . LEU B 1 230 ? 8.891 -31.844 -5.652 1 98.69 230 LEU B O 1
ATOM 4121 N N . LEU B 1 231 ? 10.211 -30.703 -7.129 1 98.75 231 LEU B N 1
ATOM 4122 C CA . LEU B 1 231 ? 9.094 -30.25 -7.949 1 98.75 231 LEU B CA 1
ATOM 4123 C C . LEU B 1 231 ? 8.375 -31.438 -8.586 1 98.75 231 LEU B C 1
ATOM 4125 O O . LEU B 1 231 ? 7.145 -31.469 -8.648 1 98.75 231 LEU B O 1
ATOM 4129 N N . ARG B 1 232 ? 9.117 -32.375 -9.062 1 98.69 232 ARG B N 1
ATOM 4130 C CA . ARG B 1 232 ? 8.555 -33.562 -9.664 1 98.69 232 ARG B CA 1
ATOM 4131 C C . ARG B 1 232 ? 7.68 -34.312 -8.664 1 98.69 232 ARG B C 1
ATOM 4133 O O . ARG B 1 232 ? 6.555 -34.719 -8.984 1 98.69 232 ARG B O 1
ATOM 4140 N N . CYS B 1 233 ? 8.148 -34.469 -7.496 1 98.69 233 CYS B N 1
ATOM 4141 C CA . CYS B 1 233 ? 7.527 -35.312 -6.469 1 98.69 233 CYS B CA 1
ATOM 4142 C C . CYS B 1 233 ? 6.336 -34.594 -5.84 1 98.69 233 CYS B C 1
ATOM 4144 O O . CYS B 1 233 ? 5.27 -35.188 -5.672 1 98.69 233 CYS B O 1
ATOM 4146 N N . ALA B 1 234 ? 6.5 -33.281 -5.574 1 98.5 234 ALA B N 1
ATOM 4147 C CA . ALA B 1 234 ? 5.543 -32.656 -4.66 1 98.5 234 ALA B CA 1
ATOM 4148 C C . ALA B 1 234 ? 5.055 -31.312 -5.211 1 98.5 234 ALA B C 1
ATOM 4150 O O . ALA B 1 234 ? 4.301 -30.609 -4.543 1 98.5 234 ALA B O 1
ATOM 4151 N N . GLY B 1 235 ? 5.438 -30.938 -6.367 1 97.88 235 GLY B N 1
ATOM 4152 C CA . GLY B 1 235 ? 5.02 -29.656 -6.941 1 97.88 235 GLY B CA 1
ATOM 4153 C C . GLY B 1 235 ? 3.768 -29.781 -7.793 1 97.88 235 GLY B C 1
ATOM 4154 O O . GLY B 1 235 ? 2.734 -30.25 -7.324 1 97.88 235 GLY B O 1
ATOM 4155 N N . GLY B 1 236 ? 3.787 -29.438 -8.906 1 98.31 236 GLY B N 1
ATOM 4156 C CA . GLY B 1 236 ? 2.854 -29.344 -10.016 1 98.31 236 GLY B CA 1
ATOM 4157 C C . GLY B 1 236 ? 3.404 -28.562 -11.195 1 98.31 236 GLY B C 1
ATOM 4158 O O . GLY B 1 236 ? 4.418 -27.875 -11.07 1 98.31 236 GLY B O 1
ATOM 4159 N N . ALA B 1 237 ? 2.793 -28.734 -12.312 1 98.88 237 ALA B N 1
ATOM 4160 C CA . ALA B 1 237 ? 3.328 -28.078 -13.508 1 98.88 237 ALA B CA 1
ATOM 4161 C C . ALA B 1 237 ? 3.316 -26.562 -13.352 1 98.88 237 ALA B C 1
ATOM 4163 O O . ALA B 1 237 ? 4.234 -25.875 -13.805 1 98.88 237 ALA B O 1
ATOM 4164 N N . ASP B 1 238 ? 2.271 -26.031 -12.75 1 98.88 238 ASP B N 1
ATOM 4165 C CA . ASP B 1 238 ? 2.182 -24.594 -12.516 1 98.88 238 ASP B CA 1
ATOM 4166 C C . ASP B 1 238 ? 3.299 -24.109 -11.594 1 98.88 238 ASP B C 1
ATOM 4168 O O . ASP B 1 238 ? 3.955 -23.109 -11.875 1 98.88 238 ASP B O 1
ATOM 4172 N N . LEU B 1 239 ? 3.57 -24.812 -10.492 1 98.88 239 LEU B N 1
ATOM 4173 C CA . LEU B 1 239 ? 4.602 -24.438 -9.531 1 98.88 239 LEU B CA 1
ATOM 4174 C C . LEU B 1 239 ? 5.992 -24.562 -10.148 1 98.88 239 LEU B C 1
ATOM 4176 O O . LEU B 1 239 ? 6.863 -23.734 -9.914 1 98.88 239 LEU B O 1
ATOM 4180 N N . ALA B 1 240 ? 6.176 -25.641 -10.922 1 98.94 240 ALA B N 1
ATOM 4181 C CA . ALA B 1 240 ? 7.445 -25.797 -11.625 1 98.94 240 ALA B CA 1
ATOM 4182 C C . ALA B 1 240 ? 7.672 -24.656 -12.609 1 98.94 240 ALA B C 1
ATOM 4184 O O . ALA B 1 240 ? 8.766 -24.094 -12.688 1 98.94 240 ALA B O 1
ATOM 4185 N N . ALA B 1 241 ? 6.648 -24.312 -13.375 1 98.94 241 ALA B N 1
ATOM 4186 C CA . ALA B 1 241 ? 6.746 -23.188 -14.32 1 98.94 241 ALA B CA 1
ATOM 4187 C C . ALA B 1 241 ? 7.008 -21.875 -13.586 1 98.94 241 ALA B C 1
ATOM 4189 O O . ALA B 1 241 ? 7.801 -21.047 -14.047 1 98.94 241 ALA B O 1
ATOM 4190 N N . LEU B 1 242 ? 6.344 -21.688 -12.492 1 98.94 242 LEU B N 1
ATOM 4191 C CA . LEU B 1 242 ? 6.566 -20.5 -11.672 1 98.94 242 LEU B CA 1
ATOM 4192 C C . LEU B 1 242 ? 8.023 -20.406 -11.242 1 98.94 242 LEU B C 1
ATOM 4194 O O . LEU B 1 242 ? 8.617 -19.328 -11.281 1 98.94 242 LEU B O 1
ATOM 4198 N N . ALA B 1 243 ? 8.562 -21.531 -10.773 1 98.94 243 ALA B N 1
ATOM 4199 C CA . ALA B 1 243 ? 9.961 -21.547 -10.375 1 98.94 243 ALA B CA 1
ATOM 4200 C C . ALA B 1 243 ? 10.867 -21.156 -11.547 1 98.94 243 ALA B C 1
ATOM 4202 O O . ALA B 1 243 ? 11.781 -20.344 -11.383 1 98.94 243 ALA B O 1
ATOM 4203 N N . GLY B 1 244 ? 10.609 -21.781 -12.703 1 98.94 244 GLY B N 1
ATOM 4204 C CA . GLY B 1 244 ? 11.375 -21.422 -13.883 1 98.94 244 GLY B CA 1
ATOM 4205 C C . GLY B 1 244 ? 11.258 -19.953 -14.25 1 98.94 244 GLY B C 1
ATOM 4206 O O . GLY B 1 244 ? 12.242 -19.312 -14.617 1 98.94 244 GLY B O 1
ATOM 4207 N N . PHE B 1 245 ? 10.07 -19.438 -14.156 1 98.94 245 PHE B N 1
ATOM 4208 C CA . PHE B 1 245 ? 9.773 -18.031 -14.445 1 98.94 245 PHE B CA 1
ATOM 4209 C C . PHE B 1 245 ? 10.57 -17.109 -13.539 1 98.94 245 PHE B C 1
ATOM 4211 O O . PHE B 1 245 ? 11.219 -16.172 -14.016 1 98.94 245 PHE B O 1
ATOM 4218 N N . CYS B 1 246 ? 10.57 -17.359 -12.242 1 98.94 246 CYS B N 1
ATOM 4219 C CA . CYS B 1 246 ? 11.289 -16.547 -11.266 1 98.94 246 CYS B CA 1
ATOM 4220 C C . CYS B 1 246 ? 12.797 -16.609 -11.508 1 98.94 246 CYS B C 1
ATOM 4222 O O . CYS B 1 246 ? 13.469 -15.578 -11.516 1 98.94 246 CYS B O 1
ATOM 4224 N N . ALA B 1 247 ? 13.305 -17.844 -11.703 1 98.94 247 ALA B N 1
ATOM 4225 C CA . ALA B 1 247 ? 14.734 -18.016 -11.953 1 98.94 247 ALA B CA 1
ATOM 4226 C C . ALA B 1 247 ? 15.172 -17.266 -13.211 1 98.94 247 ALA B C 1
ATOM 4228 O O . ALA B 1 247 ? 16.156 -16.531 -13.195 1 98.94 247 ALA B O 1
ATOM 4229 N N . GLN B 1 248 ? 14.383 -17.422 -14.234 1 98.88 248 GLN B N 1
ATOM 4230 C CA . GLN B 1 248 ? 14.766 -16.844 -15.523 1 98.88 248 GLN B CA 1
ATOM 4231 C C . GLN B 1 248 ? 14.648 -15.328 -15.508 1 98.88 248 GLN B C 1
ATOM 4233 O O . GLN B 1 248 ? 15.445 -14.633 -16.141 1 98.88 248 GLN B O 1
ATOM 4238 N N . ALA B 1 249 ? 13.672 -14.797 -14.812 1 98.94 249 ALA B N 1
ATOM 4239 C CA . ALA B 1 249 ? 13.578 -13.344 -14.656 1 98.94 249 ALA B CA 1
ATOM 4240 C C . ALA B 1 249 ? 14.883 -12.773 -14.109 1 98.94 249 ALA B C 1
ATOM 4242 O O . ALA B 1 249 ? 15.359 -11.742 -14.586 1 98.94 249 ALA B O 1
ATOM 4243 N N . ALA B 1 250 ? 15.445 -13.422 -13.102 1 98.88 250 ALA B N 1
ATOM 4244 C CA . ALA B 1 250 ? 16.703 -12.984 -12.508 1 98.88 250 ALA B CA 1
ATOM 4245 C C . ALA B 1 250 ? 17.859 -13.125 -13.492 1 98.88 250 ALA B C 1
ATOM 4247 O O . ALA B 1 250 ? 18.703 -12.227 -13.609 1 98.88 250 ALA B O 1
ATOM 4248 N N . VAL B 1 251 ? 17.859 -14.312 -14.18 1 98.75 251 VAL B N 1
ATOM 4249 C CA . VAL B 1 251 ? 18.891 -14.531 -15.188 1 98.75 251 VAL B CA 1
ATOM 4250 C C . VAL B 1 251 ? 18.859 -13.406 -16.219 1 98.75 251 VAL B C 1
ATOM 4252 O O . VAL B 1 251 ? 19.891 -12.922 -16.656 1 98.75 251 VAL B O 1
ATOM 4255 N N . ARG B 1 252 ? 17.656 -12.984 -16.562 1 98.69 252 ARG B N 1
ATOM 4256 C CA . ARG B 1 252 ? 17.438 -11.938 -17.562 1 98.69 252 ARG B CA 1
ATOM 4257 C C . ARG B 1 252 ? 17.547 -10.555 -16.922 1 98.69 252 ARG B C 1
ATOM 4259 O O . ARG B 1 252 ? 17.234 -9.547 -17.562 1 98.69 252 ARG B O 1
ATOM 4266 N N . ARG B 1 253 ? 17.906 -10.492 -15.664 1 98.69 253 ARG B N 1
ATOM 4267 C CA . ARG B 1 253 ? 18.125 -9.25 -14.93 1 98.69 253 ARG B CA 1
ATOM 4268 C C . ARG B 1 253 ? 16.875 -8.375 -14.938 1 98.69 253 ARG B C 1
ATOM 4270 O O . ARG B 1 253 ? 16.969 -7.176 -15.211 1 98.69 253 ARG B O 1
ATOM 4277 N N . THR B 1 254 ? 15.789 -8.969 -14.703 1 98.88 254 THR B N 1
ATOM 4278 C CA . THR B 1 254 ? 14.508 -8.266 -14.664 1 98.88 254 THR B CA 1
ATOM 4279 C C . THR B 1 254 ? 13.883 -8.359 -13.281 1 98.88 254 THR B C 1
ATOM 4281 O O . THR B 1 254 ? 13.68 -9.461 -12.758 1 98.88 254 THR B O 1
ATOM 4284 N N . PRO B 1 255 ? 13.594 -7.18 -12.633 1 98.94 255 PRO B N 1
ATOM 4285 C CA . PRO B 1 255 ? 12.977 -7.215 -11.312 1 98.94 255 PRO B CA 1
ATOM 4286 C C . PRO B 1 255 ? 11.617 -7.918 -11.312 1 98.94 255 PRO B C 1
ATOM 4288 O O . PRO B 1 255 ? 10.859 -7.801 -12.281 1 98.94 255 PRO B O 1
ATOM 4291 N N . LEU B 1 256 ? 11.344 -8.625 -10.234 1 98.94 256 LEU B N 1
ATOM 4292 C CA . LEU B 1 256 ? 10.125 -9.422 -10.125 1 98.94 256 LEU B CA 1
ATOM 4293 C C . LEU B 1 256 ? 9.492 -9.25 -8.742 1 98.94 256 LEU B C 1
ATOM 4295 O O . LEU B 1 256 ? 10.195 -9.258 -7.73 1 98.94 256 LEU B O 1
ATOM 4299 N N . LEU B 1 257 ? 8.164 -9 -8.664 1 98.94 257 LEU B N 1
ATOM 4300 C CA . LEU B 1 257 ? 7.41 -8.992 -7.414 1 98.94 257 LEU B CA 1
ATOM 4301 C C . LEU B 1 257 ? 6.734 -10.336 -7.176 1 98.94 257 LEU B C 1
ATOM 4303 O O . LEU B 1 257 ? 5.965 -10.805 -8.016 1 98.94 257 LEU B O 1
ATOM 4307 N N . LEU B 1 258 ? 7 -10.922 -6.055 1 98.75 258 LEU B N 1
ATOM 4308 C CA . LEU B 1 258 ? 6.367 -12.156 -5.609 1 98.75 258 LEU B CA 1
ATOM 4309 C C . LEU B 1 258 ? 5.062 -11.867 -4.875 1 98.75 258 LEU B C 1
ATOM 4311 O O . LEU B 1 258 ? 4.895 -10.789 -4.305 1 98.75 258 LEU B O 1
ATOM 4315 N N . ASP B 1 259 ? 4.133 -12.859 -4.949 1 95.75 259 ASP B N 1
ATOM 4316 C CA . ASP B 1 259 ? 2.855 -12.664 -4.27 1 95.75 259 ASP B CA 1
ATOM 4317 C C . ASP B 1 259 ? 2.373 -13.961 -3.623 1 95.75 259 ASP B C 1
ATOM 4319 O O . ASP B 1 259 ? 1.985 -14.898 -4.32 1 95.75 259 ASP B O 1
ATOM 4323 N N . GLY B 1 260 ? 2.229 -14 -2.338 1 94.88 260 GLY B N 1
ATOM 4324 C CA . GLY B 1 260 ? 1.485 -15.055 -1.667 1 94.88 260 GLY B CA 1
ATOM 4325 C C . GLY B 1 260 ? 2.281 -16.328 -1.508 1 94.88 260 GLY B C 1
ATOM 4326 O O . GLY B 1 260 ? 3.471 -16.375 -1.823 1 94.88 260 GLY B O 1
ATOM 4327 N N . MET B 1 261 ? 1.63 -17.359 -1.095 1 96.25 261 MET B N 1
ATOM 4328 C CA . MET B 1 261 ? 2.23 -18.609 -0.642 1 96.25 261 MET B CA 1
ATOM 4329 C C . MET B 1 261 ? 2.705 -19.453 -1.826 1 96.25 261 MET B C 1
ATOM 4331 O O . MET B 1 261 ? 3.861 -19.875 -1.866 1 96.25 261 MET B O 1
ATOM 4335 N N . ALA B 1 262 ? 1.87 -19.641 -2.795 1 97.88 262 ALA B N 1
ATOM 4336 C CA . ALA B 1 262 ? 2.189 -20.516 -3.916 1 97.88 262 ALA B CA 1
ATOM 4337 C C . ALA B 1 262 ? 3.369 -19.984 -4.719 1 97.88 262 ALA B C 1
ATOM 4339 O O . ALA B 1 262 ? 4.316 -20.719 -5.012 1 97.88 262 ALA B O 1
ATOM 4340 N N . VAL B 1 263 ? 3.312 -18.672 -5.027 1 98.75 263 VAL B N 1
ATOM 4341 C CA . VAL B 1 263 ? 4.363 -18.047 -5.812 1 98.75 263 VAL B CA 1
ATOM 4342 C C . VAL B 1 263 ? 5.68 -18.062 -5.035 1 98.75 263 VAL B C 1
ATOM 4344 O O . VAL B 1 263 ? 6.73 -18.391 -5.59 1 98.75 263 VAL B O 1
ATOM 4347 N N . THR B 1 264 ? 5.625 -17.766 -3.752 1 98.81 264 THR B N 1
ATOM 4348 C CA . THR B 1 264 ? 6.844 -17.688 -2.951 1 98.81 264 THR B CA 1
ATOM 4349 C C . THR B 1 264 ? 7.43 -19.062 -2.701 1 98.81 264 THR B C 1
ATOM 4351 O O . THR B 1 264 ? 8.648 -19.219 -2.631 1 98.81 264 THR B O 1
ATOM 4354 N N . ALA B 1 265 ? 6.57 -20.094 -2.592 1 98.75 265 ALA B N 1
ATOM 4355 C CA . ALA B 1 265 ? 7.062 -21.469 -2.516 1 98.75 265 ALA B CA 1
ATOM 4356 C C . ALA B 1 265 ? 7.863 -21.828 -3.76 1 98.75 265 ALA B C 1
ATOM 4358 O O . ALA B 1 265 ? 8.953 -22.406 -3.658 1 98.75 265 ALA B O 1
ATOM 4359 N N . ALA B 1 266 ? 7.316 -21.516 -4.891 1 98.88 266 ALA B N 1
ATOM 4360 C CA . ALA B 1 266 ? 8.016 -21.75 -6.148 1 98.88 266 ALA B CA 1
ATOM 4361 C C . ALA B 1 266 ? 9.32 -20.953 -6.215 1 98.88 266 ALA B C 1
ATOM 4363 O O . ALA B 1 266 ? 10.328 -21.453 -6.715 1 98.88 266 ALA B O 1
ATOM 4364 N N . ALA B 1 267 ? 9.273 -19.719 -5.75 1 98.94 267 ALA B N 1
ATOM 4365 C CA . ALA B 1 267 ? 10.461 -18.875 -5.73 1 98.94 267 ALA B CA 1
ATOM 4366 C C . ALA B 1 267 ? 11.555 -19.469 -4.855 1 98.94 267 ALA B C 1
ATOM 4368 O O . ALA B 1 267 ? 12.742 -19.359 -5.164 1 98.94 267 ALA B O 1
ATOM 4369 N N . LEU B 1 268 ? 11.133 -20.062 -3.758 1 98.62 268 LEU B N 1
ATOM 4370 C CA . LEU B 1 268 ? 12.086 -20.75 -2.891 1 98.62 268 LEU B CA 1
ATOM 4371 C C . LEU B 1 268 ? 12.844 -21.828 -3.658 1 98.62 268 LEU B C 1
ATOM 4373 O O . LEU B 1 268 ? 14.07 -21.938 -3.545 1 98.62 268 LEU B O 1
ATOM 4377 N N . VAL B 1 269 ? 12.148 -22.594 -4.434 1 98.69 269 VAL B N 1
ATOM 4378 C CA . VAL B 1 269 ? 12.773 -23.609 -5.27 1 98.69 269 VAL B CA 1
ATOM 4379 C C . VAL B 1 269 ? 13.656 -22.938 -6.32 1 98.69 269 VAL B C 1
ATOM 4381 O O . VAL B 1 269 ? 14.781 -23.391 -6.57 1 98.69 269 VAL B O 1
ATOM 4384 N N . ALA B 1 270 ? 13.133 -21.875 -6.926 1 98.88 270 ALA B N 1
ATOM 4385 C CA . ALA B 1 270 ? 13.867 -21.141 -7.949 1 98.88 270 ALA B CA 1
ATOM 4386 C C . ALA B 1 270 ? 15.227 -20.688 -7.43 1 98.88 270 ALA B C 1
ATOM 4388 O O . ALA B 1 270 ? 16.219 -20.719 -8.164 1 98.88 270 ALA B O 1
ATOM 4389 N N . GLU B 1 271 ? 15.297 -20.25 -6.16 1 98.62 271 GLU B N 1
ATOM 4390 C CA . GLU B 1 271 ? 16.547 -19.797 -5.562 1 98.62 271 GLU B CA 1
ATOM 4391 C C . GLU B 1 271 ? 17.578 -20.922 -5.504 1 98.62 271 GLU B C 1
ATOM 4393 O O . GLU B 1 271 ? 18.781 -20.688 -5.629 1 98.62 271 GLU B O 1
ATOM 4398 N N . HIS B 1 272 ? 17.109 -22.156 -5.359 1 97.62 272 HIS B N 1
ATOM 4399 C CA . HIS B 1 272 ? 18 -23.312 -5.391 1 97.62 272 HIS B CA 1
ATOM 4400 C C . HIS B 1 272 ? 18.438 -23.641 -6.816 1 97.62 272 HIS B C 1
ATOM 4402 O O . HIS B 1 272 ? 19.547 -24.109 -7.035 1 97.62 272 HIS B O 1
ATOM 4408 N N . LEU B 1 273 ? 17.562 -23.375 -7.742 1 98.12 273 LEU B N 1
ATOM 4409 C CA . LEU B 1 273 ? 17.844 -23.656 -9.148 1 98.12 273 LEU B CA 1
ATOM 4410 C C . LEU B 1 273 ? 18.797 -22.609 -9.727 1 98.12 273 LEU B C 1
ATOM 4412 O O . LEU B 1 273 ? 19.609 -22.922 -10.602 1 98.12 273 LEU B O 1
ATOM 4416 N N . ALA B 1 274 ? 18.672 -21.406 -9.281 1 98.38 274 ALA B N 1
ATOM 4417 C CA . ALA B 1 274 ? 19.484 -20.266 -9.711 1 98.38 274 ALA B CA 1
ATOM 4418 C C . ALA B 1 274 ? 19.906 -19.422 -8.523 1 98.38 274 ALA B C 1
ATOM 4420 O O . ALA B 1 274 ? 19.359 -18.344 -8.297 1 98.38 274 ALA B O 1
ATOM 4421 N N . PRO B 1 275 ? 20.984 -19.859 -7.84 1 98.06 275 PRO B N 1
ATOM 4422 C CA . PRO B 1 275 ? 21.391 -19.156 -6.629 1 98.06 275 PRO B CA 1
ATOM 4423 C C . PRO B 1 275 ? 21.656 -17.672 -6.879 1 98.06 275 PRO B C 1
ATOM 4425 O O . PRO B 1 275 ? 22.328 -17.312 -7.859 1 98.06 275 PRO B O 1
ATOM 4428 N N . GLY B 1 276 ? 21.078 -16.797 -6.012 1 98.56 276 GLY B N 1
ATOM 4429 C CA . GLY B 1 276 ? 21.203 -15.359 -6.141 1 98.56 276 GLY B CA 1
ATOM 4430 C C . GLY B 1 276 ? 20 -14.695 -6.793 1 98.56 276 GLY B C 1
ATOM 4431 O O . 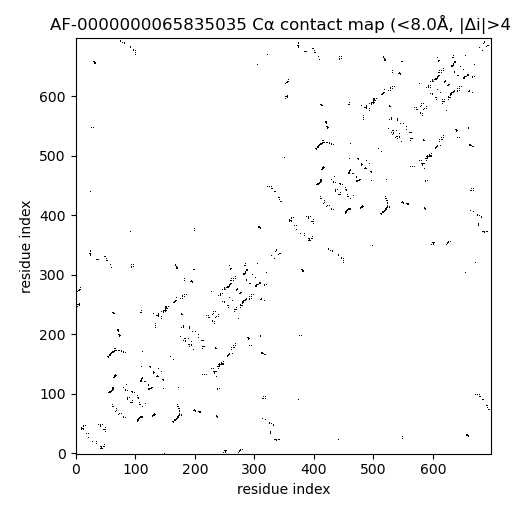GLY B 1 276 ? 19.906 -13.469 -6.82 1 98.56 276 GLY B O 1
ATOM 4432 N N . ALA B 1 277 ? 19.062 -15.531 -7.277 1 98.81 277 ALA B N 1
ATOM 4433 C CA . ALA B 1 277 ? 17.875 -15.008 -7.961 1 98.81 277 ALA B CA 1
ATOM 4434 C C . ALA B 1 277 ? 17.062 -14.102 -7.043 1 98.81 277 ALA B C 1
ATOM 4436 O O . ALA B 1 277 ? 16.469 -13.125 -7.496 1 98.81 277 ALA B O 1
ATOM 4437 N N . ARG B 1 278 ? 17.094 -14.398 -5.742 1 98.75 278 ARG B N 1
ATOM 4438 C CA . ARG B 1 278 ? 16.281 -13.664 -4.781 1 98.75 278 ARG B CA 1
ATOM 4439 C C . ARG B 1 278 ? 16.656 -12.188 -4.746 1 98.75 278 ARG B C 1
ATOM 4441 O O . ARG B 1 278 ? 15.867 -11.344 -4.34 1 98.75 278 ARG B O 1
ATOM 4448 N N . LEU B 1 279 ? 17.891 -11.773 -5.168 1 98.81 279 LEU B N 1
ATOM 4449 C CA . LEU B 1 279 ? 18.359 -10.391 -5.148 1 98.81 279 LEU B CA 1
ATOM 4450 C C . LEU B 1 279 ? 17.594 -9.555 -6.168 1 98.81 279 LEU B C 1
ATOM 4452 O O . LEU B 1 279 ? 17.625 -8.32 -6.105 1 98.81 279 LEU B O 1
ATOM 4456 N N . TRP B 1 280 ? 16.906 -10.258 -7.125 1 98.94 280 TRP B N 1
ATOM 4457 C CA . TRP B 1 280 ? 16.141 -9.586 -8.18 1 98.94 280 TRP B CA 1
ATOM 4458 C C . TRP B 1 280 ? 14.664 -9.516 -7.824 1 98.94 280 TRP B C 1
ATOM 4460 O O . TRP B 1 280 ? 13.859 -9.008 -8.609 1 98.94 280 TRP B O 1
ATOM 4470 N N . TRP B 1 281 ? 14.336 -10.023 -6.617 1 98.94 281 TRP B N 1
ATOM 4471 C CA . TRP B 1 281 ? 12.93 -10.125 -6.242 1 98.94 281 TRP B CA 1
ATOM 4472 C C . TRP B 1 281 ? 12.609 -9.195 -5.078 1 98.94 281 TRP B C 1
ATOM 4474 O O . TRP B 1 281 ? 13.5 -8.836 -4.301 1 98.94 281 TRP B O 1
ATOM 4484 N N . GLN B 1 282 ? 11.352 -8.75 -4.969 1 98.88 282 GLN B N 1
ATOM 4485 C CA . GLN B 1 282 ? 10.711 -8.211 -3.775 1 98.88 282 GLN B CA 1
ATOM 4486 C C . GLN B 1 282 ? 9.406 -8.938 -3.477 1 98.88 282 GLN B C 1
ATOM 4488 O O . GLN B 1 282 ? 8.766 -9.469 -4.383 1 98.88 282 GLN B O 1
ATOM 4493 N N . ALA B 1 283 ? 9.055 -9.055 -2.219 1 98.69 283 ALA B N 1
ATOM 4494 C CA . ALA B 1 283 ? 7.766 -9.617 -1.819 1 98.69 283 ALA B CA 1
ATOM 4495 C C . ALA B 1 283 ? 6.688 -8.539 -1.763 1 98.69 283 ALA B C 1
ATOM 4497 O O . ALA B 1 283 ? 6.801 -7.578 -0.994 1 98.69 283 ALA B O 1
ATOM 4498 N N . GLY B 1 284 ? 5.672 -8.711 -2.555 1 98.5 284 GLY B N 1
ATOM 4499 C CA . GLY B 1 284 ? 4.648 -7.676 -2.652 1 98.5 284 GLY B CA 1
ATOM 4500 C C . GLY B 1 284 ? 3.736 -7.625 -1.441 1 98.5 284 GLY B C 1
ATOM 4501 O O . GLY B 1 284 ? 3.402 -6.543 -0.957 1 98.5 284 GLY B O 1
ATOM 4502 N N . HIS B 1 285 ? 3.326 -8.727 -0.959 1 97.81 285 HIS B N 1
ATOM 4503 C CA . HIS B 1 285 ? 2.316 -8.773 0.093 1 97.81 285 HIS B CA 1
ATOM 4504 C C . HIS B 1 285 ? 2.473 -10.023 0.952 1 97.81 285 HIS B C 1
ATOM 4506 O O . HIS B 1 285 ? 2.795 -11.094 0.439 1 97.81 285 HIS B O 1
ATOM 4512 N N . ARG B 1 286 ? 2.227 -9.914 2.219 1 96.25 286 ARG B N 1
ATOM 4513 C CA . ARG B 1 286 ? 2.189 -11.047 3.137 1 96.25 286 ARG B CA 1
ATOM 4514 C C . ARG B 1 286 ? 0.81 -11.695 3.15 1 96.25 286 ARG B C 1
ATOM 4516 O O . ARG B 1 286 ? -0.179 -11.055 3.516 1 96.25 286 ARG B O 1
ATOM 4523 N N . SER B 1 287 ? 0.774 -12.883 2.73 1 95.69 287 SER B N 1
ATOM 4524 C CA . SER B 1 287 ? -0.453 -13.672 2.799 1 95.69 287 SER B CA 1
ATOM 4525 C C . SER B 1 287 ? -0.727 -14.148 4.223 1 95.69 287 SER B C 1
ATOM 4527 O O . SER B 1 287 ? 0.195 -14.258 5.035 1 95.69 287 SER B O 1
ATOM 4529 N N . THR B 1 288 ? -2.021 -14.477 4.531 1 94.62 288 THR B N 1
ATOM 4530 C CA . THR B 1 288 ? -2.369 -15 5.852 1 94.62 288 THR B CA 1
ATOM 4531 C C . THR B 1 288 ? -1.938 -16.453 5.988 1 94.62 288 THR B C 1
ATOM 4533 O O . THR B 1 288 ? -1.934 -17 7.094 1 94.62 288 THR B O 1
ATOM 4536 N N . GLU B 1 289 ? -1.525 -17.109 4.883 1 96.06 289 GLU B N 1
ATOM 4537 C CA . GLU B 1 289 ? -1.031 -18.484 4.93 1 96.06 289 GLU B CA 1
ATOM 4538 C C . GLU B 1 289 ? 0.263 -18.578 5.734 1 96.06 289 GLU B C 1
ATOM 4540 O O . GLU B 1 289 ? 1.265 -17.938 5.383 1 96.06 289 GLU B O 1
ATOM 4545 N N . PRO B 1 290 ? 0.309 -19.422 6.742 1 96.56 290 PRO B N 1
ATOM 4546 C CA . PRO B 1 290 ? 1.477 -19.453 7.625 1 96.56 290 PRO B CA 1
ATOM 4547 C C . PRO B 1 290 ? 2.756 -19.859 6.895 1 96.56 290 PRO B C 1
ATOM 4549 O O . PRO B 1 290 ? 3.836 -19.344 7.211 1 96.56 290 PRO B O 1
ATOM 4552 N N . GLY B 1 291 ? 2.656 -20.734 5.992 1 97.69 291 GLY B N 1
ATOM 4553 C CA . GLY B 1 291 ? 3.824 -21.141 5.234 1 97.69 291 GLY B CA 1
ATOM 4554 C C . GLY B 1 291 ? 4.492 -20 4.488 1 97.69 291 GLY B C 1
ATOM 4555 O O . GLY B 1 291 ? 5.691 -20.062 4.199 1 97.69 291 GLY B O 1
ATOM 4556 N N . HIS B 1 292 ? 3.695 -19.031 4.188 1 98.19 292 HIS B N 1
ATOM 4557 C CA . HIS B 1 292 ? 4.242 -17.922 3.434 1 98.19 292 HIS B CA 1
ATOM 4558 C C . HIS B 1 292 ? 5.328 -17.203 4.23 1 98.19 292 HIS B C 1
ATOM 4560 O O . HIS B 1 292 ? 6.379 -16.859 3.686 1 98.19 292 HIS B O 1
ATOM 4566 N N . ALA B 1 293 ? 5.082 -16.938 5.457 1 98 293 ALA B N 1
ATOM 4567 C CA . ALA B 1 293 ? 6.059 -16.266 6.312 1 98 293 ALA B CA 1
ATOM 4568 C C . ALA B 1 293 ? 7.359 -17.062 6.387 1 98 293 ALA B C 1
ATOM 4570 O O . ALA B 1 293 ? 8.445 -16.484 6.406 1 98 293 ALA B O 1
ATOM 4571 N N . LEU B 1 294 ? 7.289 -18.375 6.438 1 98.25 294 LEU B N 1
ATOM 4572 C CA . LEU B 1 294 ? 8.461 -19.25 6.469 1 98.25 294 LEU B CA 1
ATOM 4573 C C . LEU B 1 294 ? 9.281 -19.109 5.191 1 98.25 294 LEU B C 1
ATOM 4575 O O . LEU B 1 294 ? 10.508 -19 5.246 1 98.25 294 LEU B O 1
ATOM 4579 N N . ALA B 1 295 ? 8.547 -19.109 4.109 1 98.62 295 ALA B N 1
ATOM 4580 C CA . ALA B 1 295 ? 9.219 -18.984 2.816 1 98.62 295 ALA B CA 1
ATOM 4581 C C . ALA B 1 295 ? 9.906 -17.625 2.688 1 98.62 295 ALA B C 1
ATOM 4583 O O . ALA B 1 295 ? 11.031 -17.531 2.197 1 98.62 295 ALA B O 1
ATOM 4584 N N . LEU B 1 296 ? 9.219 -16.578 3.086 1 98.69 296 LEU B N 1
ATOM 4585 C CA . LEU B 1 296 ? 9.781 -15.234 3.039 1 98.69 296 LEU B CA 1
ATOM 4586 C C . LEU B 1 296 ? 11.047 -15.141 3.879 1 98.69 296 LEU B C 1
ATOM 4588 O O . LEU B 1 296 ? 12.047 -14.562 3.445 1 98.69 296 LEU B O 1
ATOM 4592 N N . THR B 1 297 ? 11.008 -15.68 5.059 1 98.56 297 THR B N 1
ATOM 4593 C CA . THR B 1 297 ? 12.172 -15.68 5.938 1 98.56 297 THR B CA 1
ATOM 4594 C C . THR B 1 297 ? 13.344 -16.422 5.277 1 98.56 297 THR B C 1
ATOM 4596 O O . THR B 1 297 ? 14.477 -15.93 5.297 1 98.56 297 THR B O 1
ATOM 4599 N N . ALA B 1 298 ? 13.031 -17.547 4.707 1 98.56 298 ALA B N 1
ATOM 4600 C CA . ALA B 1 298 ? 14.062 -18.344 4.051 1 98.56 298 ALA B CA 1
ATOM 4601 C C . ALA B 1 298 ? 14.688 -17.594 2.885 1 98.56 298 ALA B C 1
ATOM 4603 O O . ALA B 1 298 ? 15.875 -17.75 2.596 1 98.56 298 ALA B O 1
ATOM 4604 N N . LEU B 1 299 ? 13.914 -16.734 2.229 1 98.75 299 LEU B N 1
ATOM 4605 C CA . LEU B 1 299 ? 14.383 -15.977 1.073 1 98.75 299 LEU B CA 1
ATOM 4606 C C . LEU B 1 299 ? 14.961 -14.633 1.505 1 98.75 299 LEU B C 1
ATOM 4608 O O . LEU B 1 299 ? 15.492 -13.891 0.679 1 98.75 299 LEU B O 1
ATOM 4612 N N . ASP B 1 300 ? 14.836 -14.312 2.801 1 98.44 300 ASP B N 1
ATOM 4613 C CA . ASP B 1 300 ? 15.266 -13.031 3.352 1 98.44 300 ASP B CA 1
ATOM 4614 C C . ASP B 1 300 ? 14.57 -11.867 2.646 1 98.44 300 ASP B C 1
ATOM 4616 O O . ASP B 1 300 ? 15.227 -10.938 2.172 1 98.44 300 ASP B O 1
ATOM 4620 N N . LEU B 1 301 ? 13.273 -12 2.525 1 98.62 301 LEU B N 1
ATOM 4621 C CA . LEU B 1 301 ? 12.461 -10.961 1.912 1 98.62 301 LEU B CA 1
ATOM 4622 C C . LEU B 1 301 ? 11.43 -10.422 2.898 1 98.62 301 LEU B C 1
ATOM 4624 O O . LEU B 1 301 ? 10.805 -11.195 3.631 1 98.62 301 LEU B O 1
ATOM 4628 N N . GLU B 1 302 ? 11.273 -9.156 2.973 1 98.06 302 GLU B N 1
ATOM 4629 C CA . GLU B 1 302 ? 10.242 -8.484 3.756 1 98.06 302 GLU B CA 1
ATOM 4630 C C . GLU B 1 302 ? 9.109 -7.977 2.861 1 98.06 302 GLU B C 1
ATOM 4632 O O . GLU B 1 302 ? 9.344 -7.168 1.96 1 98.06 302 GLU B O 1
ATOM 4637 N N . PRO B 1 303 ? 7.898 -8.445 3.096 1 98.44 303 PRO B N 1
ATOM 4638 C CA . PRO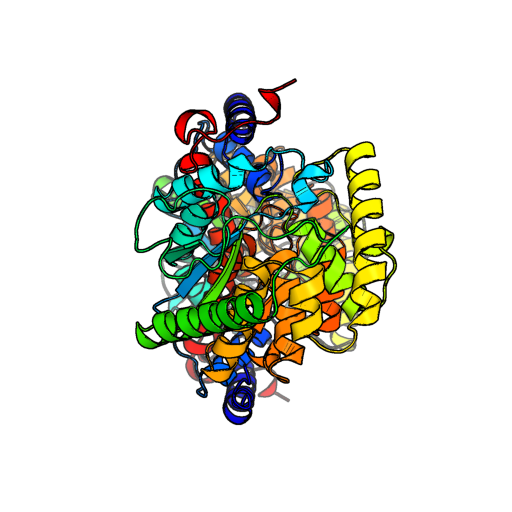 B 1 303 ? 6.793 -8.016 2.24 1 98.44 303 PRO B CA 1
ATOM 4639 C C . PRO B 1 303 ? 6.52 -6.516 2.342 1 98.44 303 PRO B C 1
ATOM 4641 O O . PRO B 1 303 ? 6.637 -5.938 3.424 1 98.44 303 PRO B O 1
ATOM 4644 N N . ILE B 1 304 ? 6.125 -5.914 1.224 1 98.69 304 ILE B N 1
ATOM 4645 C CA . ILE B 1 304 ? 5.836 -4.484 1.144 1 98.69 304 ILE B CA 1
ATOM 4646 C C . ILE B 1 304 ? 4.516 -4.184 1.842 1 98.69 304 ILE B C 1
ATOM 4648 O O . ILE B 1 304 ? 4.395 -3.184 2.555 1 98.69 304 ILE B O 1
ATOM 4652 N N . LEU B 1 305 ? 3.523 -5.059 1.643 1 98.56 305 LEU B N 1
ATOM 4653 C CA . LEU B 1 305 ? 2.18 -4.832 2.164 1 98.56 305 LEU B CA 1
ATOM 4654 C C . LEU B 1 305 ? 1.774 -5.949 3.121 1 98.56 305 LEU B C 1
ATOM 4656 O O . LEU B 1 305 ? 2.285 -7.066 3.031 1 98.56 305 LEU B O 1
ATOM 4660 N N . ASP B 1 306 ? 0.911 -5.68 4.008 1 97.81 306 ASP B N 1
ATOM 4661 C CA . ASP B 1 306 ? 0.169 -6.617 4.844 1 97.81 306 ASP B CA 1
ATOM 4662 C C . ASP B 1 306 ? -1.289 -6.188 4.992 1 97.81 306 ASP B C 1
ATOM 4664 O O . ASP B 1 306 ? -1.621 -5.395 5.875 1 97.81 306 ASP B O 1
ATOM 4668 N N . LEU B 1 307 ? -2.156 -6.719 4.16 1 98.25 307 LEU B N 1
ATOM 4669 C CA . LEU B 1 307 ? -3.559 -6.324 4.098 1 98.25 307 LEU B CA 1
ATOM 4670 C C . LEU B 1 307 ? -4.473 -7.504 4.41 1 98.25 307 LEU B C 1
ATOM 4672 O O . LEU B 1 307 ? -5.656 -7.484 4.062 1 98.25 307 LEU B O 1
ATOM 4676 N N . ARG B 1 308 ? -3.879 -8.586 4.934 1 97.12 308 ARG B N 1
ATOM 4677 C CA . ARG B 1 308 ? -4.586 -9.789 5.375 1 97.12 308 ARG B CA 1
ATOM 4678 C C . ARG B 1 308 ? -5.309 -10.453 4.207 1 97.12 308 ARG B C 1
ATOM 4680 O O . ARG B 1 308 ? -6.43 -10.945 4.363 1 97.12 308 ARG B O 1
ATOM 4687 N N . MET B 1 309 ? -4.754 -10.359 2.998 1 97.38 309 MET B N 1
ATOM 4688 C CA . MET B 1 309 ? -5.305 -11.031 1.824 1 97.38 309 MET B CA 1
ATOM 4689 C C . MET B 1 309 ? -4.797 -12.469 1.731 1 97.38 309 MET B C 1
ATOM 4691 O O . MET B 1 309 ? -3.719 -12.781 2.238 1 97.38 309 MET B O 1
ATOM 4695 N N . ARG B 1 310 ? -5.559 -13.297 1.053 1 95.25 310 ARG B N 1
ATOM 4696 C CA . ARG B 1 310 ? -5.156 -14.688 0.829 1 95.25 310 ARG B CA 1
ATOM 4697 C C . ARG B 1 310 ? -5.707 -15.211 -0.491 1 95.25 310 ARG B C 1
ATOM 4699 O O . ARG B 1 310 ? -5.977 -16.406 -0.627 1 95.25 310 ARG B O 1
ATOM 4706 N N . 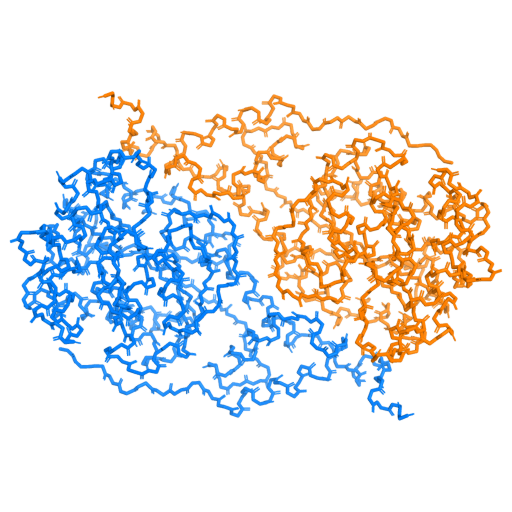LEU B 1 311 ? -5.973 -14.352 -1.393 1 94.88 311 LEU B N 1
ATOM 4707 C CA . LEU B 1 311 ? -6.637 -14.711 -2.641 1 94.88 311 LEU B CA 1
ATOM 4708 C C . LEU B 1 311 ? -5.672 -15.406 -3.594 1 94.88 311 LEU B C 1
ATOM 4710 O O . LEU B 1 311 ? -6.039 -16.359 -4.27 1 94.88 311 LEU B O 1
ATOM 4714 N N . GLY B 1 312 ? -4.414 -14.891 -3.758 1 95.62 312 GLY B N 1
ATOM 4715 C CA . GLY B 1 312 ? -3.506 -15.336 -4.801 1 95.62 312 GLY B CA 1
ATOM 4716 C C . GLY B 1 312 ? -3.637 -14.539 -6.086 1 95.62 312 GLY B C 1
ATOM 4717 O O . GLY B 1 312 ? -3.729 -13.312 -6.055 1 95.62 312 GLY B O 1
ATOM 4718 N N . GLU B 1 313 ? -3.455 -15.227 -7.266 1 97.69 313 GLU B N 1
ATOM 4719 C CA . GLU B 1 313 ? -3.605 -14.641 -8.594 1 97.69 313 GLU B CA 1
ATOM 4720 C C . GLU B 1 313 ? -2.523 -13.602 -8.867 1 97.69 313 GLU B C 1
ATOM 4722 O O . GLU B 1 313 ? -2.346 -13.172 -10.008 1 97.69 313 GLU B O 1
ATOM 4727 N N . GLY B 1 314 ? -1.704 -13.18 -7.875 1 98.5 314 GLY B N 1
ATOM 4728 C CA . GLY B 1 314 ? -0.77 -12.07 -8 1 98.5 314 GLY B CA 1
ATOM 4729 C C . GLY B 1 314 ? -1.329 -10.758 -7.48 1 98.5 314 GLY B C 1
ATOM 4730 O O . GLY B 1 314 ? -0.758 -9.695 -7.727 1 98.5 314 GLY B O 1
ATOM 4731 N N . THR B 1 315 ? -2.443 -10.836 -6.746 1 98.62 315 THR B N 1
ATOM 4732 C CA . THR B 1 315 ? -3.201 -9.641 -6.379 1 98.62 315 THR B CA 1
ATOM 4733 C C . THR B 1 315 ? -2.412 -8.773 -5.402 1 98.62 315 THR B C 1
ATOM 4735 O O . THR B 1 315 ? -2.359 -7.555 -5.551 1 98.62 315 THR B O 1
ATOM 4738 N N . GLY B 1 316 ? -1.823 -9.406 -4.379 1 98.38 316 GLY B N 1
ATOM 4739 C CA . GLY B 1 316 ? -1.037 -8.641 -3.422 1 98.38 316 GLY B CA 1
ATOM 4740 C C . GLY B 1 316 ? 0.134 -7.914 -4.055 1 98.38 316 GLY B C 1
ATOM 4741 O O . GLY B 1 316 ? 0.417 -6.766 -3.711 1 98.38 316 GLY B O 1
ATOM 4742 N N . ALA B 1 317 ? 0.847 -8.539 -4.965 1 98.75 317 ALA B N 1
ATOM 4743 C CA . ALA B 1 317 ? 1.967 -7.93 -5.676 1 98.75 317 ALA B CA 1
ATOM 4744 C C . ALA B 1 317 ? 1.491 -6.793 -6.574 1 98.75 317 ALA B C 1
ATOM 4746 O O . ALA B 1 317 ? 2.158 -5.762 -6.691 1 98.75 317 ALA B O 1
ATOM 4747 N N . ALA B 1 318 ? 0.355 -7.004 -7.234 1 98.75 318 ALA B N 1
ATOM 4748 C CA . ALA B 1 318 ? -0.21 -5.934 -8.055 1 98.75 318 ALA B CA 1
ATOM 4749 C C . ALA B 1 318 ? -0.51 -4.699 -7.215 1 98.75 318 ALA B C 1
ATOM 4751 O O . ALA B 1 318 ? -0.279 -3.568 -7.656 1 98.75 318 ALA B O 1
ATOM 4752 N N . LEU B 1 319 ? -0.982 -4.902 -6.008 1 98.62 319 LEU B N 1
ATOM 4753 C CA . LEU B 1 319 ? -1.283 -3.805 -5.098 1 98.62 319 LEU B CA 1
ATOM 4754 C C . LEU B 1 319 ? -0.007 -3.094 -4.664 1 98.62 319 LEU B C 1
ATOM 4756 O O . LEU B 1 319 ? -0.038 -1.913 -4.309 1 98.62 319 LEU B O 1
ATOM 4760 N N . ALA B 1 320 ? 1.117 -3.822 -4.668 1 98.81 320 ALA B N 1
ATOM 4761 C CA . ALA B 1 320 ? 2.391 -3.26 -4.23 1 98.81 320 ALA B CA 1
ATOM 4762 C C . ALA B 1 320 ? 3.037 -2.432 -5.336 1 98.81 320 ALA B C 1
ATOM 4764 O O . ALA B 1 320 ? 3.924 -1.615 -5.074 1 98.81 320 ALA B O 1
ATOM 4765 N N . LEU B 1 321 ? 2.625 -2.607 -6.586 1 98.88 321 LEU B N 1
ATOM 4766 C CA . LEU B 1 321 ? 3.285 -2.008 -7.742 1 98.88 321 LEU B CA 1
ATOM 4767 C C . LEU B 1 321 ? 3.268 -0.485 -7.645 1 98.88 321 LEU B C 1
ATOM 4769 O O . LEU B 1 321 ? 4.289 0.167 -7.871 1 98.88 321 LEU B O 1
ATOM 4773 N N . PRO B 1 322 ? 2.133 0.175 -7.238 1 98.69 322 PRO B N 1
ATOM 4774 C CA . PRO B 1 322 ? 2.156 1.634 -7.113 1 98.69 322 PRO B CA 1
ATOM 4775 C C . PRO B 1 322 ? 3.146 2.119 -6.055 1 98.69 322 PRO B C 1
ATOM 4777 O O . PRO B 1 322 ? 3.691 3.219 -6.172 1 98.69 322 PRO B O 1
ATOM 4780 N N . ILE B 1 323 ? 3.389 1.324 -4.988 1 98.81 323 ILE B N 1
ATOM 4781 C CA . ILE B 1 323 ? 4.371 1.681 -3.969 1 98.81 323 ILE B CA 1
ATOM 4782 C C . ILE B 1 323 ? 5.773 1.642 -4.57 1 98.81 323 ILE B C 1
ATOM 4784 O O . ILE B 1 323 ? 6.582 2.543 -4.336 1 98.81 323 ILE B O 1
ATOM 4788 N N . VAL B 1 324 ? 6.047 0.625 -5.363 1 98.88 324 VAL B N 1
ATOM 4789 C CA . VAL B 1 324 ? 7.324 0.494 -6.055 1 98.88 324 VAL B CA 1
ATOM 4790 C C . VAL B 1 324 ? 7.52 1.67 -7.012 1 98.88 324 VAL B C 1
ATOM 4792 O O . VAL B 1 324 ? 8.594 2.268 -7.059 1 98.88 324 VAL B O 1
ATOM 4795 N N . ARG B 1 325 ? 6.484 2.039 -7.75 1 98.81 325 ARG B N 1
ATOM 4796 C CA . ARG B 1 325 ? 6.531 3.18 -8.656 1 98.81 325 ARG B CA 1
ATOM 4797 C C . ARG B 1 325 ? 6.766 4.48 -7.898 1 98.81 325 ARG B C 1
ATOM 4799 O O . ARG B 1 325 ? 7.461 5.375 -8.383 1 98.81 325 ARG B O 1
ATOM 4806 N N . ALA B 1 326 ? 6.156 4.594 -6.754 1 98.88 326 ALA B N 1
ATOM 4807 C CA . ALA B 1 326 ? 6.344 5.777 -5.914 1 98.88 326 ALA B CA 1
ATOM 4808 C C . ALA B 1 326 ? 7.789 5.898 -5.449 1 98.88 326 ALA B C 1
ATOM 4810 O O . ALA B 1 326 ? 8.336 7.004 -5.371 1 98.88 326 ALA B O 1
ATOM 4811 N N . ALA B 1 327 ? 8.43 4.773 -5.109 1 98.88 327 ALA B N 1
ATOM 4812 C CA . ALA B 1 327 ? 9.836 4.777 -4.723 1 98.88 327 ALA B CA 1
ATOM 4813 C C . ALA B 1 327 ? 10.711 5.332 -5.84 1 98.88 327 ALA B C 1
ATOM 4815 O O . ALA B 1 327 ? 11.602 6.148 -5.59 1 98.88 327 ALA B O 1
ATOM 4816 N N . VAL B 1 328 ? 10.453 4.91 -7.043 1 98.88 328 VAL B N 1
ATOM 4817 C CA . VAL B 1 328 ? 11.188 5.406 -8.203 1 98.88 328 VAL B CA 1
ATOM 4818 C C . VAL B 1 328 ? 10.969 6.91 -8.352 1 98.88 328 VAL B C 1
ATOM 4820 O O . VAL B 1 328 ? 11.922 7.672 -8.516 1 98.88 328 VAL B O 1
ATOM 4823 N N . ALA B 1 329 ? 9.695 7.332 -8.273 1 98.81 329 ALA B N 1
ATOM 4824 C CA . ALA B 1 329 ? 9.336 8.734 -8.453 1 98.81 329 ALA B CA 1
ATOM 4825 C C . ALA B 1 329 ? 10.023 9.617 -7.414 1 98.81 329 ALA B C 1
ATOM 4827 O O . ALA B 1 329 ? 10.531 10.695 -7.742 1 98.81 329 ALA B O 1
ATOM 4828 N N . ALA B 1 330 ? 10.016 9.203 -6.188 1 98.69 330 ALA B N 1
ATOM 4829 C CA . ALA B 1 330 ? 10.641 9.984 -5.129 1 98.69 330 ALA B CA 1
ATOM 4830 C C . ALA B 1 330 ? 12.125 10.188 -5.398 1 98.69 330 ALA B C 1
ATOM 4832 O O . ALA B 1 330 ? 12.609 11.32 -5.418 1 98.69 330 ALA B O 1
ATOM 4833 N N . LEU B 1 331 ? 12.852 9.102 -5.668 1 98.81 331 LEU B N 1
ATOM 4834 C CA . LEU B 1 331 ? 14.289 9.188 -5.867 1 98.81 331 LEU B CA 1
ATOM 4835 C C . LEU B 1 331 ? 14.617 10.016 -7.105 1 98.81 331 LEU B C 1
ATOM 4837 O O . LEU B 1 331 ? 15.602 10.766 -7.113 1 98.81 331 LEU B O 1
ATOM 4841 N N . SER B 1 332 ? 13.805 9.906 -8.094 1 98.56 332 SER B N 1
ATOM 4842 C CA . SER B 1 332 ? 14.148 10.5 -9.383 1 98.56 332 SER B CA 1
ATOM 4843 C C . SER B 1 332 ? 13.688 11.945 -9.469 1 98.56 332 SER B C 1
ATOM 4845 O O . SER B 1 332 ? 14.289 12.758 -10.172 1 98.56 332 SER B O 1
ATOM 4847 N N . SER B 1 333 ? 12.648 12.344 -8.695 1 97.88 333 SER B N 1
ATOM 4848 C CA . SER B 1 333 ? 12.023 13.617 -9.023 1 97.88 333 SER B CA 1
ATOM 4849 C C . SER B 1 333 ? 12.172 14.617 -7.875 1 97.88 333 SER B C 1
ATOM 4851 O O . SER B 1 333 ? 12.047 15.828 -8.078 1 97.88 333 SER B O 1
ATOM 4853 N N . MET B 1 334 ? 12.375 14.172 -6.668 1 98.38 334 MET B N 1
ATOM 4854 C CA . MET B 1 334 ? 12.484 15.094 -5.539 1 98.38 334 MET B CA 1
ATOM 4855 C C . MET B 1 334 ? 13.68 16.016 -5.711 1 98.38 334 MET B C 1
ATOM 4857 O O . MET B 1 334 ? 14.742 15.594 -6.18 1 98.38 334 MET B O 1
ATOM 4861 N N . ALA B 1 335 ? 13.523 17.234 -5.273 1 98.06 335 ALA B N 1
ATOM 4862 C CA . ALA B 1 335 ? 14.617 18.188 -5.281 1 98.06 335 ALA B CA 1
ATOM 4863 C C . ALA B 1 335 ? 15.641 17.875 -4.195 1 98.06 335 ALA B C 1
ATOM 4865 O O . ALA B 1 335 ? 15.289 17.312 -3.15 1 98.06 335 ALA B O 1
ATOM 4866 N N . THR B 1 336 ? 16.922 18.109 -4.449 1 97.31 336 THR B N 1
ATOM 4867 C CA . THR B 1 336 ? 17.969 18.062 -3.424 1 97.31 336 THR B CA 1
ATOM 4868 C C . THR B 1 336 ? 17.938 19.328 -2.566 1 97.31 336 THR B C 1
ATOM 4870 O O . THR B 1 336 ? 17.328 20.328 -2.945 1 97.31 336 THR B O 1
ATOM 4873 N N . PHE B 1 337 ? 18.609 19.266 -1.444 1 95.88 337 PHE B N 1
ATOM 4874 C CA . PHE B 1 337 ? 18.75 20.438 -0.597 1 95.88 337 PHE B CA 1
ATOM 4875 C C . PHE B 1 337 ? 19.328 21.609 -1.385 1 95.88 337 PHE B C 1
ATOM 4877 O O . PHE B 1 337 ? 18.828 22.734 -1.306 1 95.88 337 PHE B O 1
ATOM 4884 N N . ALA B 1 338 ? 20.328 21.328 -2.174 1 94.62 338 ALA B N 1
ATOM 4885 C CA . ALA B 1 338 ? 21.016 22.359 -2.955 1 94.62 338 ALA B CA 1
ATOM 4886 C C . ALA B 1 338 ? 20.078 22.953 -4.008 1 94.62 338 ALA B C 1
ATOM 4888 O O . ALA B 1 338 ? 20 24.172 -4.152 1 94.62 338 ALA B O 1
ATOM 4889 N N . GLN B 1 339 ? 19.312 22.141 -4.68 1 95.12 339 GLN B N 1
ATOM 4890 C CA . GLN B 1 339 ? 18.422 22.562 -5.758 1 95.12 339 GLN B CA 1
ATOM 4891 C C . GLN B 1 339 ? 17.266 23.406 -5.227 1 95.12 339 GLN B C 1
ATOM 4893 O O . GLN B 1 339 ? 16.875 24.391 -5.852 1 95.12 339 GLN B O 1
ATOM 4898 N N . ALA B 1 340 ? 16.766 23.016 -4.023 1 93.44 340 ALA B N 1
ATOM 4899 C CA . ALA B 1 340 ? 15.555 23.625 -3.494 1 93.44 340 ALA B CA 1
ATOM 4900 C C . ALA B 1 340 ? 15.891 24.797 -2.578 1 93.44 340 ALA B C 1
ATOM 4902 O O . ALA B 1 340 ? 15 25.562 -2.178 1 93.44 340 ALA B O 1
ATOM 4903 N N . GLY B 1 341 ? 17.125 24.938 -2.217 1 93.19 341 GLY B N 1
ATOM 4904 C CA . GLY B 1 341 ? 17.516 25.984 -1.268 1 93.19 341 GLY B CA 1
ATOM 4905 C C . GLY B 1 341 ? 17.016 25.703 0.141 1 93.19 341 GLY B C 1
ATOM 4906 O O . GLY B 1 341 ? 16.609 26.625 0.852 1 93.19 341 GLY B O 1
ATOM 4907 N N . VAL B 1 342 ? 16.875 24.5 0.453 1 92.94 342 VAL B N 1
ATOM 4908 C CA . VAL B 1 342 ? 16.469 24.094 1.791 1 92.94 342 VAL B CA 1
ATOM 4909 C C . VAL B 1 342 ? 17.688 23.828 2.658 1 92.94 342 VAL B C 1
ATOM 4911 O O . VAL B 1 342 ? 18.641 23.188 2.213 1 92.94 342 VAL B O 1
ATOM 4914 N N . SER B 1 343 ? 17.672 24.328 3.838 1 89.12 343 SER B N 1
ATOM 4915 C CA . SER B 1 343 ? 18.812 24.156 4.742 1 89.12 343 SER B CA 1
ATOM 4916 C C . SER B 1 343 ? 18.969 22.703 5.168 1 89.12 343 SER B C 1
ATOM 4918 O O . SER B 1 343 ? 18 22.062 5.566 1 89.12 343 SER B O 1
ATOM 4920 N N . ASP B 1 344 ? 20.203 22.234 5.039 1 84.81 344 ASP B N 1
ATOM 4921 C CA . ASP B 1 344 ? 20.562 20.875 5.43 1 84.81 344 ASP B CA 1
ATOM 4922 C C . ASP B 1 344 ? 21.25 20.859 6.789 1 84.81 344 ASP B C 1
ATOM 4924 O O . ASP B 1 344 ? 22.266 21.531 6.984 1 84.81 344 ASP B O 1
ATOM 4928 N N . PRO B 1 345 ? 20.672 20.219 7.738 1 73.94 345 PRO B N 1
ATOM 4929 C CA . PRO B 1 345 ? 21.328 20.234 9.055 1 73.94 345 PRO B CA 1
ATOM 4930 C C . PRO B 1 345 ? 22.75 19.719 9.008 1 73.94 345 PRO B C 1
ATOM 4932 O O . PRO B 1 345 ? 23.562 20.047 9.883 1 73.94 345 PRO B O 1
ATOM 4935 N N . SER B 1 346 ? 23.047 18.703 8.188 1 67.56 346 SER B N 1
ATOM 4936 C CA . SER B 1 346 ? 24.422 18.203 8.094 1 67.56 346 SER B CA 1
ATOM 4937 C C . SER B 1 346 ? 25.375 19.297 7.625 1 67.56 346 SER B C 1
ATOM 4939 O O . SER B 1 346 ? 26.594 19.156 7.777 1 67.56 346 SER B O 1
ATOM 4941 N N . ALA B 1 347 ? 24.812 20.391 6.977 1 56.22 347 ALA B N 1
ATOM 4942 C CA . ALA B 1 347 ? 25.672 21.453 6.465 1 56.22 347 ALA B CA 1
ATOM 4943 C C . ALA B 1 347 ? 26.031 22.453 7.566 1 56.22 347 ALA B C 1
ATOM 4945 O O . ALA B 1 347 ? 26.891 23.312 7.379 1 56.22 347 ALA B O 1
ATOM 4946 N N . HIS B 1 348 ? 25.219 22.469 8.586 1 48.09 348 HIS B N 1
ATOM 4947 C CA . HIS B 1 348 ? 25.562 23.375 9.68 1 48.09 348 HIS B CA 1
ATOM 4948 C C . HIS B 1 348 ? 26.047 22.594 10.898 1 48.09 348 HIS B C 1
ATOM 4950 O O . HIS B 1 348 ? 25.266 21.891 11.547 1 48.09 348 HIS B O 1
ATOM 4956 N N . PRO B 1 349 ? 27.344 22.344 11.141 1 39.22 349 PRO B N 1
ATOM 4957 C CA . PRO B 1 349 ? 27.906 21.703 12.328 1 39.22 349 PRO B CA 1
ATOM 4958 C C . PRO B 1 349 ? 27.484 22.375 13.625 1 39.22 349 PRO B C 1
ATOM 4960 O O . PRO B 1 349 ? 27.156 23.562 13.641 1 39.22 349 PRO B O 1
#

Organism: Mycobacterium avium (strain 104) (NCBI:txid243243)

Sequence (698 aa):
MEFATVSPPDPGAAAAARARQDTLTKPRGALGRLEDLSVWIAACQGQCPPRQFERARVVVFAGDHGVARCGVSAYPPEVTAQMVANFDAGGAAINALAGVAGASVRVADLAVDADPPDDRIGANKVRRGSGDITVQDALTAEETERALSAGAAIADEEVDAGADLLIAGDMGIGNTTAAAVLVAALTNVEPVVAVGFGTGIDDAGWARKTAAVRDALFRARRVLPDPVALLRCAGGADLAALAGFCAQAAVRRTPLLLDGMAVTAAALVAEHLAPGARLWWQAGHRSTEPGHALALTALDLEPILDLRMRLGEGTGAALALPIVRAAVAALSSMATFAQAGVSDPSAHPMEFATVSPPDPGAAAAARARQDTLTKPRGALGRLEDLSVWIAACQGQCPPRQFERARVVVFAGDHGVARCGVSAYPPEVTAQMVANFDAGGAAINALAGVAGASVRVADLAVDADPPDDRIGANKVRRGSGDITVQDALTAEETERALSAGAAIADEEVDAGADLLIAGDMGIGNTTAAAVLVAALTNVEPVVAVGFGTGIDDAGWARKTAAVRDALFRARRVLPDPVALLRCAGGADLAALAGFCAQAAVRRTPLLLDGMAVTAAALVAEHLAPGARLWWQAGHRSTEPGHALALTALDLEPILDLRMRLGEGTGAALALPIVRAAVAALSSMATFAQAGVSDPSAHP

Solvent-accessible surface area (backbone atoms only — not comparable to full-atom values): 32563 Å² total; per-residue (Å²): 136,82,64,64,80,40,68,71,54,33,64,65,17,24,52,49,30,53,55,48,58,67,40,30,70,60,50,78,69,23,57,27,49,39,52,57,50,28,22,50,48,6,8,54,69,57,29,63,63,41,76,76,84,81,35,38,39,34,41,26,32,22,20,27,33,36,48,34,80,63,45,51,44,54,55,64,66,67,39,38,54,30,46,54,54,25,51,74,70,49,25,28,57,40,45,32,30,20,51,71,47,62,32,48,83,45,62,38,30,18,8,33,73,59,82,58,94,44,66,79,33,34,68,56,50,67,47,66,34,19,33,32,31,58,84,41,48,12,38,50,74,66,49,37,45,50,17,24,48,38,14,28,48,51,35,48,52,44,44,74,72,56,38,58,32,40,32,40,16,42,43,33,37,33,40,62,52,30,21,26,31,50,30,23,66,75,65,71,52,60,43,80,66,20,53,51,50,71,64,64,40,53,72,67,31,38,52,40,35,35,51,43,28,45,44,22,38,62,59,34,59,74,38,62,85,42,57,68,50,35,34,16,33,34,40,23,42,22,42,31,14,46,12,21,23,50,26,36,26,16,51,69,60,33,43,33,30,33,12,32,41,45,41,36,28,18,38,55,44,11,31,71,63,21,59,62,21,58,74,35,46,48,34,13,21,43,35,69,38,44,25,27,58,55,38,30,57,75,62,71,45,71,51,64,39,68,48,59,26,51,70,46,44,19,37,45,17,30,64,31,42,51,54,55,51,28,16,31,34,34,70,53,54,36,29,31,24,80,79,51,63,32,80,51,50,90,75,55,128,133,82,64,65,82,41,69,71,55,32,64,67,18,25,51,48,30,52,54,49,58,66,41,31,70,58,50,79,68,23,57,26,49,38,52,57,50,26,23,50,48,7,9,54,69,57,29,62,63,41,76,76,82,81,34,38,38,34,39,25,33,22,21,28,34,38,47,35,77,63,47,49,45,52,55,62,66,68,39,38,55,29,47,53,53,27,51,75,72,48,25,29,56,42,46,32,30,21,52,70,47,63,33,49,83,43,62,38,31,17,8,33,74,58,83,58,95,45,66,78,33,34,68,56,50,66,47,66,34,20,34,32,31,59,83,40,49,12,39,50,74,68,47,35,46,50,16,24,48,40,15,28,48,50,36,49,52,43,44,76,72,56,37,59,32,39,34,41,15,39,42,32,39,32,40,62,52,30,21,25,31,50,31,21,66,75,66,71,51,58,45,80,65,21,55,50,49,72,63,63,40,53,71,69,29,37,52,40,35,33,50,42,29,44,44,22,39,62,60,33,58,74,38,62,87,42,55,69,51,34,32,16,33,34,40,24,41,23,42,29,13,46,11,22,22,48,28,36,26,16,50,68,60,33,43,31,30,34,12,33,41,46,40,36,26,18,38,56,44,13,30,71,63,21,59,61,23,57,73,35,46,48,33,12,22,43,36,68,38,44,26,28,58,54,37,30,58,75,61,71,46,70,49,64,38,69,47,57,26,53,69,44,44,20,38,46,18,30,63,31,43,52,55,55,51,28,16,32,35,35,67,53,55,37,30,32,25,79,78,51,63,33,80,51,49,90,75,55,127

Secondary structure (DSSP, 8-state):
--PPPPPPP-HHHHHHHHHHHTTBSS-TTTTTHHHHHHHHHHHHHTSSSPPPP--EEEEEEEE-BGGGGGS-SSS-THHHHHHHHHHHHT-SHHHHHHHHHTEEEEEEEEE-SS--SSTTTTTT---SSB--TTTS-SS-HHHHHHHHHHHHHHHHHHHHTT-SEEEEEEE-TTHHHHHHHHHHHHHT--HHHH---TTT--HHHHHHHHHHHHHHHHHHGGGTT-HHHHHHHH--HHHHHHHHHHHHHHHTT--EEE-HHHHHHHHHHHHHHSTTGGGGEEE-B--S-HHHHHHHHHHT---SB-------TTHHHHHHHHHHHHHHHHHHHSPBHHHHTPPPGGG--/--PPPPPPP-HHHHHHHHHHHTTBSS-TTTTTHHHHHHHHHHHHHTSSSPPPP--EEEEEEEE-BGGGGGS-SSS-THHHHHHHHHHHHT-SHHHHHHHHHTEEEEEEEEE-SS--SSTTTTTT---SSB--TTTS-SS-HHHHHHHHHHHHHHHHHHHHTT-SEEEEEEE-TTHHHHHHHHHHHHHT--HHHH---TTT--HHHHHHHHHHHHHHHHHHGGGTT-HHHHHHHH--HHHHHHHHHHHHHHHTT--EEE-HHHHHHHHHHHHHHSTTGGGGEEE-B--S-HHHHHHHHHHT---SB-------TTHHHHHHHHHHHHHHHHHHHSPBHHHHTPPPGGG--

InterPro domains:
  IPR003200 Nicotinate-nucleotide-dimethylbenzimidazole phosphoribosyltransferase [PF02277] (7-342)
  IPR003200 Nicotinate-nucleotide-dimethylbenzimidazole phosphoribosyltransferase [PTHR43463] (4-344)
  IPR003200 Nicotinate-nucleotide-dimethylbenzimidazole phosphoribosyltransferase [cd02439] (25-340)
  IPR017846 Nicotinate-nucleotide-dimethylbenzimidazole phosphoribosyltransferase, bacterial type [MF_00230] (8-344)
  IPR017846 Nicotinate-nucleotide-dimethylbenzimidazole phosphoribosyltransferase, bacterial type [TIGR03160] (10-342)
  IPR023195 Nicotinate-nucleotide-dimethylbenzimidazole phosphoribosyltransferase, N-terminal [G3DSA:1.10.1610.10] (3-56)
  IPR036087 Nicotinate-nucleotide-dimethylbenzimidazole phosphoribosyltransferase-like superfamily [G3DSA:3.40.50.10210] (57-324)
  IPR036087 Nicotinate-nucleotide-dimethylbenzimidazole phosphoribosyltransferase-like superfamily [SSF52733] (4-343)